Protein AF-0000000075341321 (afdb_homodimer)

Nearest PDB structures (foldseek):
  4q5j-assembly2_B  TM=8.716E-01  e=7.474E-14  Arabidopsis thaliana
  4oh4-assembly2_B  TM=8.705E-01  e=1.876E-13  Arabidopsis thaliana
  4oh4-assembly1_A  TM=8.847E-01  e=3.591E-13  Arabidopsis thaliana
  4q5j-assembly1_A  TM=8.775E-01  e=2.595E-13  Arabidopsis thaliana
  5lpw-assembly1_A  TM=8.661E-01  e=1.683E-13  Arabidopsis thaliana

InterPro domains:
  IPR000719 Protein kinase domain [PF00069] (1-195)
  IPR000719 Protein kinase domain [PS50011] (1-202)
  IPR000719 Protein kinase domain [SM00220] (1-202)
  IPR008271 Serine/threonine-protein kinase, active site [PS00108] (45-57)
  IPR011009 Protein kinase-like domain superfamily [SSF56112] (1-197)
  IPR051564 Leucine-rich repeat receptor-like kinase [PTHR48055] (1-202)

Sequence (404 aa):
MPNGSLEKWLYSYNYFFDILERLNIMIDVGSALEYPHHGHSSAPIIHCDLKPTNILLDENMVAHVSDFGISKLLGEGEDFVTQTMTMATIGYMAPEYGSEGIVSAKCDVYSYGVLLMETFTRKRPTDEMFTGEMSLRRWVKESL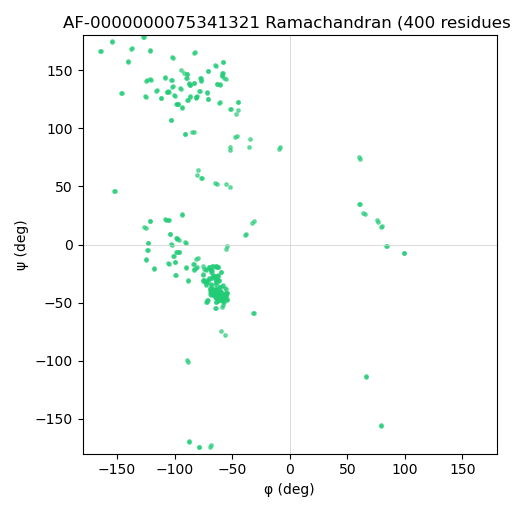PHGLTEVVDANLVREEQAFAAKMDCIVSIMDLALDCCMESPGKRINMTDAAAKLKKIKMPNGSLEKWLYSYNYFFDILERLNIMIDVGSALEYPHHGHSSAPIIHCDLKPTNILLDENMVAHVSDFGISKLLGEGEDFVTQTMTMATIGYMAPEYGSEGIVSAKCDVYSYGVLLMETFTRKRPTDEMFTGEMSLRRWVKESLPHGLTEVVDANLVREEQAFAAKMDCIVSIMDLALDCCMESPGKRINMTDAAAKLKKIK

Structure (mmCIF, N/CA/C/O backbone):
data_AF-0000000075341321-model_v1
#
loop_
_entity.id
_entity.type
_entity.pdbx_description
1 polymer 'non-specific serine/threonine protein kinase'
#
loop_
_atom_site.group_PDB
_atom_site.id
_atom_site.type_symbol
_atom_site.label_atom_id
_atom_site.label_alt_id
_atom_site.label_comp_id
_atom_site.label_asym_id
_atom_site.label_entity_id
_atom_site.label_seq_id
_atom_site.pdbx_PDB_ins_code
_atom_site.Cartn_x
_atom_site.Cartn_y
_atom_site.Cartn_z
_atom_site.occupancy
_atom_site.B_iso_or_equiv
_atom_site.auth_seq_id
_atom_site.auth_comp_id
_atom_site.auth_asym_id
_atom_site.auth_atom_id
_atom_site.pdbx_PDB_model_num
ATOM 1 N N . MET A 1 1 ? -9.906 26.406 -8.07 1 83.06 1 MET A N 1
ATOM 2 C CA . MET A 1 1 ? -9.312 26.594 -6.75 1 83.06 1 MET A CA 1
ATOM 3 C C . MET A 1 1 ? -8.078 27.469 -6.828 1 83.06 1 MET A C 1
ATOM 5 O O . MET A 1 1 ? -6.965 26.984 -7.031 1 83.06 1 MET A O 1
ATOM 9 N N . PRO A 1 2 ? -8.336 28.766 -6.637 1 90.12 2 PRO A N 1
ATOM 10 C CA . PRO A 1 2 ? -7.328 29.766 -7.02 1 90.12 2 PRO A CA 1
ATOM 11 C C . PRO A 1 2 ? -6.078 29.703 -6.145 1 90.12 2 PRO A C 1
ATOM 13 O O . PRO A 1 2 ? -5.004 30.141 -6.566 1 90.12 2 PRO A O 1
ATOM 16 N N . ASN A 1 3 ? -6.188 29.188 -4.926 1 94.62 3 ASN A N 1
ATOM 17 C CA . ASN A 1 3 ? -5.027 29.219 -4.039 1 94.62 3 ASN A CA 1
ATOM 18 C C . ASN A 1 3 ? -4.188 27.938 -4.184 1 94.62 3 ASN A C 1
ATOM 20 O O . ASN A 1 3 ? -3.213 27.75 -3.457 1 94.62 3 ASN A O 1
ATOM 24 N N . GLY A 1 4 ? -4.605 27.062 -5.082 1 95.88 4 GLY A N 1
ATOM 25 C CA . GLY A 1 4 ? -3.824 25.875 -5.363 1 95.88 4 GLY A CA 1
ATOM 26 C C . GLY A 1 4 ? -4.008 24.781 -4.328 1 95.88 4 GLY A C 1
ATOM 27 O O . GLY A 1 4 ? -5.066 24.688 -3.703 1 95.88 4 GLY A O 1
ATOM 28 N N . SER A 1 5 ? -3.002 23.922 -4.227 1 97.5 5 SER A N 1
ATOM 29 C CA . SER A 1 5 ? -3.121 22.75 -3.383 1 97.5 5 SER A CA 1
ATOM 30 C C . SER A 1 5 ? -2.385 22.938 -2.061 1 97.5 5 SER A C 1
ATOM 32 O O . SER A 1 5 ? -1.54 23.828 -1.937 1 97.5 5 SER A O 1
ATOM 34 N N . LEU A 1 6 ? -2.76 22.109 -1.1 1 97.88 6 LEU A N 1
ATOM 35 C CA . LEU A 1 6 ? -2 22.047 0.144 1 97.88 6 LEU A CA 1
ATOM 36 C C . LEU A 1 6 ? -0.533 21.734 -0.13 1 97.88 6 LEU A C 1
ATOM 38 O O . LEU A 1 6 ? 0.357 22.297 0.517 1 97.88 6 LEU A O 1
ATOM 42 N N . GLU A 1 7 ? -0.245 20.859 -1.116 1 96.75 7 GLU A N 1
ATOM 43 C CA . GLU A 1 7 ? 1.119 20.531 -1.513 1 96.75 7 GLU A CA 1
ATOM 44 C C . GLU A 1 7 ? 1.914 21.781 -1.872 1 96.75 7 GLU A C 1
ATOM 46 O O . GLU A 1 7 ? 3.049 21.953 -1.424 1 96.75 7 GLU A O 1
ATOM 51 N N . LYS A 1 8 ? 1.33 22.594 -2.648 1 95.12 8 LYS A N 1
ATOM 52 C CA . LYS A 1 8 ? 1.979 23.828 -3.062 1 95.12 8 LYS A CA 1
ATOM 53 C C . LYS A 1 8 ? 2.342 24.688 -1.856 1 95.12 8 LYS A C 1
ATOM 55 O O . LYS A 1 8 ? 3.457 25.203 -1.771 1 95.12 8 LYS A O 1
ATOM 60 N N . TRP A 1 9 ? 1.472 24.797 -0.931 1 95.19 9 TRP A N 1
ATOM 61 C CA . TRP A 1 9 ? 1.667 25.672 0.227 1 95.19 9 TRP A CA 1
ATOM 62 C C . TRP A 1 9 ? 2.68 25.062 1.193 1 95.19 9 TRP A C 1
ATOM 64 O O . TRP A 1 9 ? 3.43 25.797 1.851 1 95.19 9 TRP A O 1
ATOM 74 N N . LEU A 1 10 ? 2.76 23.781 1.266 1 95.5 10 LEU A N 1
ATOM 75 C CA . LEU A 1 10 ? 3.68 23.125 2.189 1 95.5 10 LEU A CA 1
ATOM 76 C C . LEU A 1 10 ? 5.113 23.203 1.673 1 95.5 10 LEU A C 1
ATOM 78 O O . LEU A 1 10 ? 6.055 23.312 2.459 1 95.5 10 LEU A O 1
ATOM 82 N N . TYR A 1 11 ? 5.27 23.219 0.348 1 93.31 11 TYR A N 1
ATOM 83 C CA . TYR A 1 11 ? 6.621 22.953 -0.132 1 93.31 11 TYR A CA 1
ATOM 84 C C . TYR A 1 11 ? 7.121 24.094 -1.008 1 93.31 11 TYR A C 1
ATOM 86 O O . TYR A 1 11 ? 8.258 24.078 -1.488 1 93.31 11 TYR A O 1
ATOM 94 N N . SER A 1 12 ? 6.297 25.031 -1.112 1 89.81 12 SER A N 1
ATOM 95 C CA . SER A 1 12 ? 6.793 26.25 -1.764 1 89.81 12 SER A CA 1
ATOM 96 C C . SER A 1 12 ? 7.398 27.203 -0.751 1 89.81 12 SER A C 1
ATOM 98 O O . SER A 1 12 ? 6.922 27.312 0.381 1 89.81 12 SER A O 1
ATOM 100 N N . TYR A 1 13 ? 8.398 27.969 -1.062 1 83.31 13 TYR A N 1
ATOM 101 C CA . TYR A 1 13 ? 9.117 28.859 -0.172 1 83.31 13 TYR A CA 1
ATOM 102 C C . TYR A 1 13 ? 8.359 30.172 0.006 1 83.31 13 TYR A C 1
ATOM 104 O O . TYR A 1 13 ? 8.625 30.938 0.943 1 83.31 13 TYR A O 1
ATOM 112 N N . ASN A 1 14 ? 7.41 30.422 -0.766 1 84.25 14 ASN A N 1
ATOM 113 C CA . ASN A 1 14 ? 6.73 31.703 -0.744 1 84.25 14 ASN A CA 1
ATOM 114 C C . ASN A 1 14 ? 5.438 31.656 0.066 1 84.25 14 ASN A C 1
ATOM 116 O O . ASN A 1 14 ? 4.793 32.688 0.292 1 84.25 14 ASN A O 1
ATOM 120 N N . TYR A 1 15 ? 5.148 30.453 0.452 1 83.94 15 TYR A N 1
ATOM 121 C CA . TYR A 1 15 ? 3.877 30.266 1.142 1 83.94 15 TYR A CA 1
ATOM 122 C C . TYR A 1 15 ? 4.09 29.703 2.537 1 83.94 15 TYR A C 1
ATOM 124 O O . TYR A 1 15 ? 5.027 28.922 2.758 1 83.94 15 TYR A O 1
ATOM 132 N N . PHE A 1 16 ? 3.232 30.25 3.486 1 87.75 16 PHE A N 1
ATOM 133 C CA . PHE A 1 16 ? 3.361 29.766 4.855 1 87.75 16 PHE A CA 1
ATOM 134 C C . PHE A 1 16 ? 2.006 29.734 5.547 1 87.75 16 PHE A C 1
ATOM 136 O O . PHE A 1 16 ? 1.206 30.656 5.406 1 87.75 16 PHE A O 1
ATOM 143 N N . PHE A 1 17 ? 1.726 28.562 6.168 1 92.5 17 PHE A N 1
ATOM 144 C CA . PHE A 1 17 ? 0.606 28.438 7.094 1 92.5 17 PHE A CA 1
ATOM 145 C C . PHE A 1 17 ? 1.098 28.375 8.531 1 92.5 17 PHE A C 1
ATOM 147 O O . PHE A 1 17 ? 2.078 27.703 8.836 1 92.5 17 PHE A O 1
ATOM 154 N N . ASP A 1 18 ? 0.453 29.203 9.383 1 93.94 18 ASP A N 1
ATOM 155 C CA . ASP A 1 18 ? 0.728 29.016 10.805 1 93.94 18 ASP A CA 1
ATOM 156 C C . ASP A 1 18 ? -0.049 27.828 11.359 1 93.94 18 ASP A C 1
ATOM 158 O O . ASP A 1 18 ? -0.693 27.094 10.602 1 93.94 18 ASP A O 1
ATOM 162 N N . ILE A 1 19 ? 0.01 27.609 12.625 1 96.06 19 ILE A N 1
ATOM 163 C CA . ILE A 1 19 ? -0.559 26.422 13.25 1 96.06 19 ILE A CA 1
ATOM 164 C C . ILE A 1 19 ? -2.076 26.422 13.078 1 96.06 19 ILE A C 1
ATOM 166 O O . ILE A 1 19 ? -2.664 25.406 12.695 1 96.06 19 ILE A O 1
ATOM 170 N N . LEU A 1 20 ? -2.699 27.547 13.32 1 95.75 20 LEU A N 1
ATOM 171 C CA . LEU A 1 20 ? -4.152 27.625 13.266 1 95.75 20 LEU A CA 1
ATOM 172 C C . LEU A 1 20 ? -4.656 27.422 11.844 1 95.75 20 LEU A C 1
ATOM 174 O O . LEU A 1 20 ? -5.664 26.75 11.625 1 95.75 20 LEU A O 1
ATOM 178 N N . GLU A 1 21 ? -4.02 28.016 10.852 1 96.81 21 GLU A N 1
ATOM 179 C CA . GLU A 1 21 ? -4.387 27.828 9.445 1 96.81 21 GLU A CA 1
ATOM 180 C C . GLU A 1 21 ? -4.27 26.375 9.039 1 96.81 21 GLU A C 1
ATOM 182 O O . GLU A 1 21 ? -5.156 25.844 8.367 1 96.81 21 GLU A O 1
ATOM 187 N N . ARG A 1 22 ? -3.197 25.734 9.445 1 98.06 22 ARG A N 1
ATOM 188 C CA . ARG A 1 22 ? -3.002 24.328 9.156 1 98.06 22 ARG A CA 1
ATOM 189 C C . ARG A 1 22 ? -4.078 23.469 9.82 1 98.06 22 ARG A C 1
ATOM 191 O O . ARG A 1 22 ? -4.594 22.531 9.219 1 98.06 22 ARG A O 1
ATOM 198 N N . LEU A 1 23 ? -4.375 23.828 11.047 1 98.12 23 LEU A N 1
ATOM 199 C CA . LEU A 1 23 ? -5.414 23.109 11.773 1 98.12 23 LEU A CA 1
ATOM 200 C C . LEU A 1 23 ? -6.762 23.25 11.078 1 98.12 23 LEU A C 1
ATOM 202 O O . LEU A 1 23 ? -7.488 22.266 10.914 1 98.12 23 LEU A O 1
ATOM 206 N N . ASN A 1 24 ? -7.082 24.438 10.641 1 98.25 24 ASN A N 1
ATOM 207 C CA . ASN A 1 24 ? -8.344 24.672 9.945 1 98.25 24 ASN A CA 1
ATOM 208 C C . ASN A 1 24 ? -8.438 23.844 8.672 1 98.25 24 ASN A C 1
ATOM 210 O O . ASN A 1 24 ? -9.492 23.281 8.375 1 98.25 24 ASN A O 1
ATOM 214 N N . ILE A 1 25 ? -7.391 23.812 7.941 1 98.38 25 ILE A N 1
ATOM 215 C CA . ILE A 1 25 ? -7.344 23.031 6.719 1 98.38 25 ILE A CA 1
ATOM 216 C C . ILE A 1 25 ? -7.637 21.562 7.043 1 98.38 25 ILE A C 1
ATOM 218 O O . ILE A 1 25 ? -8.461 20.922 6.383 1 98.38 25 ILE A O 1
ATOM 222 N N . MET A 1 26 ? -7.031 21.062 8.078 1 98.69 26 MET A N 1
ATOM 223 C CA . MET A 1 26 ? -7.18 19.641 8.414 1 98.69 26 MET A CA 1
ATOM 224 C C . MET A 1 26 ? -8.57 19.359 8.977 1 98.69 26 MET A C 1
ATOM 226 O O . MET A 1 26 ? -9.109 18.266 8.781 1 98.69 26 MET A O 1
ATOM 230 N N . ILE A 1 27 ? -9.141 20.312 9.664 1 98.38 27 ILE A N 1
ATOM 231 C CA . ILE A 1 27 ? -10.523 20.172 10.117 1 98.38 27 ILE A CA 1
ATOM 232 C C . ILE A 1 27 ? -11.453 20.094 8.906 1 98.38 27 ILE A C 1
ATOM 234 O O . ILE A 1 27 ? -12.359 19.266 8.867 1 98.38 27 ILE A O 1
ATOM 238 N N . ASP A 1 28 ? -11.242 20.984 7.875 1 97.94 28 ASP A N 1
ATOM 239 C CA . ASP A 1 28 ? -12.016 20.922 6.645 1 97.94 28 ASP A CA 1
ATOM 240 C C . ASP A 1 28 ? -11.922 19.547 5.992 1 97.94 28 ASP A C 1
ATOM 242 O O . ASP A 1 28 ? -12.938 18.984 5.578 1 97.94 28 ASP A O 1
ATOM 246 N N . VAL A 1 29 ? -10.727 19.031 5.918 1 98.06 29 VAL A N 1
ATOM 247 C CA . VAL A 1 29 ? -10.5 17.734 5.305 1 98.06 29 VAL A CA 1
ATOM 248 C C . VAL A 1 29 ? -11.219 16.641 6.109 1 98.06 29 VAL A C 1
ATOM 250 O O . VAL A 1 29 ? -11.914 15.797 5.539 1 98.06 29 VAL A O 1
ATOM 253 N N . GLY A 1 30 ? -11.008 16.641 7.461 1 97.5 30 GLY A N 1
ATOM 254 C CA . GLY A 1 30 ? -11.695 15.68 8.305 1 97.5 30 GLY A CA 1
ATOM 255 C C . GLY A 1 30 ? -13.203 15.711 8.133 1 97.5 30 GLY A C 1
ATOM 256 O O . GLY A 1 30 ? -13.844 14.656 8.078 1 97.5 30 GLY A O 1
ATOM 257 N N . SER A 1 31 ? -13.758 16.844 8.031 1 95.19 31 SER A N 1
ATOM 258 C CA . SER A 1 31 ? -15.195 17.031 7.852 1 95.19 31 SER A CA 1
ATOM 259 C C . SER A 1 31 ? -15.656 16.453 6.516 1 95.19 31 SER A C 1
ATOM 261 O O . SER A 1 31 ? -16.734 15.867 6.426 1 95.19 31 SER A O 1
ATOM 263 N N . ALA A 1 32 ? -14.852 16.656 5.508 1 94.19 32 ALA A N 1
ATOM 264 C CA . ALA A 1 32 ? -15.172 16.141 4.176 1 94.19 32 ALA A CA 1
ATOM 265 C C . ALA A 1 32 ? -15.18 14.617 4.164 1 94.19 32 ALA A C 1
ATOM 267 O O . ALA A 1 32 ? -15.891 14 3.367 1 94.19 32 ALA A O 1
ATOM 268 N N . LEU A 1 33 ? -14.43 14 5.051 1 94.38 33 LEU A N 1
ATOM 269 C CA . LEU A 1 33 ? -14.289 12.547 5.074 1 94.38 33 LEU A CA 1
ATOM 270 C C . LEU A 1 33 ? -15.352 11.914 5.961 1 94.38 33 LEU A C 1
ATOM 272 O O . LEU A 1 33 ? -15.523 10.688 5.961 1 94.38 33 LEU A O 1
ATOM 276 N N . GLU A 1 34 ? -15.938 12.68 6.844 1 88.19 34 GLU A N 1
ATOM 277 C CA . GLU A 1 34 ? -17.031 12.156 7.66 1 88.19 34 GLU A CA 1
ATOM 278 C C . GLU A 1 34 ? -18.234 11.797 6.805 1 88.19 34 GLU A C 1
ATOM 280 O O . GLU A 1 34 ? -19.109 11.039 7.238 1 88.19 34 GLU A O 1
ATOM 285 N N . TYR A 1 35 ? -18 10.961 5.738 1 60.84 35 TYR A N 1
ATOM 286 C CA . TYR A 1 35 ? -19 10.438 4.816 1 60.84 35 TYR A CA 1
ATOM 287 C C . TYR A 1 35 ? -20.422 10.758 5.305 1 60.84 35 TYR A C 1
ATOM 289 O O . TYR A 1 35 ? -20.844 10.258 6.344 1 60.84 35 TYR A O 1
ATOM 297 N N . PRO A 1 36 ? -20.812 11.898 5.016 1 51.62 36 PRO A N 1
ATOM 298 C CA . PRO A 1 36 ? -22.219 12.047 5.395 1 51.62 36 PRO A CA 1
ATOM 299 C C . PRO A 1 36 ? -23.078 10.852 4.961 1 51.62 36 PRO A C 1
ATOM 301 O O . PRO A 1 36 ? -22.922 10.344 3.852 1 51.62 36 PRO A O 1
ATOM 304 N N . HIS A 1 37 ? -23.281 9.898 5.746 1 48.09 37 HIS A N 1
ATOM 305 C CA . HIS A 1 37 ? -24.5 9.156 5.414 1 48.09 37 HIS A CA 1
ATOM 306 C C . HIS A 1 37 ? -25.547 10.07 4.785 1 48.09 37 HIS A C 1
ATOM 308 O O . HIS A 1 37 ? -26.734 9.75 4.797 1 48.09 37 HIS A O 1
ATOM 314 N N . HIS A 1 38 ? -25.031 11.133 4.312 1 44.19 38 HIS A N 1
ATOM 315 C CA . HIS A 1 38 ? -26.172 11.992 4.051 1 44.19 38 HIS A CA 1
ATOM 316 C C . HIS A 1 38 ? -27.172 11.312 3.121 1 44.19 38 HIS A C 1
ATOM 318 O O . HIS A 1 38 ? -28.375 11.609 3.164 1 44.19 38 HIS A O 1
ATOM 324 N N . GLY A 1 39 ? -26.75 11.328 1.662 1 45.53 39 GLY A N 1
ATOM 325 C CA . GLY A 1 39 ? -27.828 11.172 0.683 1 45.53 39 GLY A CA 1
ATOM 326 C C . GLY A 1 39 ? -28.453 9.797 0.701 1 45.53 39 GLY A C 1
ATOM 327 O O . GLY A 1 39 ? -28.094 8.945 1.519 1 45.53 39 GLY A O 1
ATOM 328 N N . HIS A 1 40 ? -29.438 9.484 -0.36 1 46 40 HIS A N 1
ATOM 329 C CA . HIS A 1 40 ? -30.266 8.312 -0.62 1 46 40 HIS A CA 1
ATOM 330 C C . HIS A 1 40 ? -29.422 7.051 -0.716 1 46 40 HIS A C 1
ATOM 332 O O . HIS A 1 40 ? -29.953 5.938 -0.705 1 46 40 HIS A O 1
ATOM 338 N N . SER A 1 41 ? -28.25 7.129 -1.385 1 51.66 41 SER A N 1
ATOM 339 C CA . SER A 1 41 ? -27.516 5.867 -1.449 1 51.66 41 SER A CA 1
ATOM 340 C C . SER A 1 41 ? -26.656 5.656 -0.202 1 51.66 41 SER A C 1
ATOM 342 O O . SER A 1 41 ? -25.891 6.543 0.189 1 51.66 41 SER A O 1
ATOM 344 N N . SER A 1 42 ? -26.969 4.973 0.809 1 60.78 42 SER A N 1
ATOM 345 C CA . SER A 1 42 ? -26.578 4.648 2.178 1 60.78 42 SER A CA 1
ATOM 346 C C . SER A 1 42 ? -25.141 4.156 2.242 1 60.78 42 SER A C 1
ATOM 348 O O . SER A 1 42 ? -24.547 4.094 3.32 1 60.78 42 SER A O 1
ATOM 350 N N . ALA A 1 43 ? -24.453 4.07 0.96 1 72.88 43 ALA A N 1
ATOM 351 C CA . ALA A 1 43 ? -23.156 3.443 1.131 1 72.88 43 ALA A CA 1
ATOM 352 C C . ALA A 1 43 ? -22.047 4.488 1.166 1 72.88 43 ALA A C 1
ATOM 354 O O . ALA A 1 43 ? -22.016 5.41 0.344 1 72.88 43 ALA A O 1
ATOM 355 N N . PRO A 1 44 ? -21.188 4.527 2.096 1 80.25 44 PRO A N 1
ATOM 356 C CA . PRO A 1 44 ? -20.078 5.477 2.203 1 80.25 44 PRO A CA 1
ATOM 357 C C . PRO A 1 44 ? -19.109 5.391 1.027 1 80.25 44 PRO A C 1
ATOM 359 O O . PRO A 1 44 ? -18.859 4.297 0.509 1 80.25 44 PRO A O 1
ATOM 362 N N . ILE A 1 45 ? -18.672 6.602 0.532 1 88.5 45 ILE A N 1
ATOM 363 C CA . ILE A 1 45 ? -17.625 6.68 -0.488 1 88.5 45 ILE A CA 1
ATOM 364 C C . ILE A 1 45 ? -16.266 6.754 0.179 1 88.5 45 ILE A C 1
ATOM 366 O O . ILE A 1 45 ? -16.016 7.629 1.013 1 88.5 45 ILE A O 1
ATOM 370 N N . ILE A 1 46 ? -15.383 5.844 -0.156 1 92.88 46 ILE A N 1
ATOM 371 C CA . ILE A 1 46 ? -14.008 5.824 0.32 1 92.88 46 ILE A CA 1
ATOM 372 C C . ILE A 1 46 ? -13.094 6.449 -0.728 1 92.88 46 ILE A C 1
ATOM 374 O O . ILE A 1 46 ? -13.07 6.016 -1.882 1 92.88 46 ILE A O 1
ATOM 378 N N . HIS A 1 47 ? -12.359 7.496 -0.467 1 94.88 47 HIS A N 1
ATOM 379 C CA . HIS A 1 47 ? -11.57 8.273 -1.419 1 94.88 47 HIS A CA 1
ATOM 380 C C . HIS A 1 47 ? -10.445 7.438 -2.02 1 94.88 47 HIS A C 1
ATOM 382 O O . HIS A 1 47 ? -10.336 7.332 -3.244 1 94.88 47 HIS A O 1
ATOM 388 N N . CYS A 1 48 ? -9.562 6.812 -1.084 1 95.31 48 CYS A N 1
ATOM 389 C CA . CYS A 1 48 ? -8.555 5.82 -1.426 1 95.31 48 CYS A CA 1
ATOM 390 C C . CYS A 1 48 ? -7.266 6.492 -1.892 1 95.31 48 CYS A C 1
ATOM 392 O O . CYS A 1 48 ? -6.254 5.82 -2.113 1 95.31 48 CYS A O 1
ATOM 394 N N . ASP A 1 49 ? -7.203 7.836 -1.953 1 96.81 49 ASP A N 1
ATOM 395 C CA . ASP A 1 49 ? -5.992 8.5 -2.416 1 96.81 49 ASP A CA 1
ATOM 396 C C . ASP A 1 49 ? -5.863 9.891 -1.802 1 96.81 49 ASP A C 1
ATOM 398 O O . ASP A 1 49 ? -5.613 10.875 -2.512 1 96.81 49 ASP A O 1
ATOM 402 N N . LEU A 1 50 ? -6.078 10.008 -0.529 1 97.81 50 LEU A N 1
ATOM 403 C CA . LEU A 1 50 ? -5.91 11.266 0.199 1 97.81 50 LEU A CA 1
ATOM 404 C C . LEU A 1 50 ? -4.434 11.633 0.315 1 97.81 50 LEU A C 1
ATOM 406 O O . LEU A 1 50 ? -3.623 10.828 0.775 1 97.81 50 LEU A O 1
ATOM 410 N N . LYS A 1 51 ? -4.031 12.828 -0.126 1 98.06 51 LYS A N 1
ATOM 411 C CA . LYS A 1 51 ? -2.68 13.383 -0.128 1 98.06 51 LYS A CA 1
ATOM 412 C C . LYS A 1 51 ? -2.705 14.891 -0.344 1 98.06 51 LYS A C 1
ATOM 414 O O . LYS A 1 51 ? -3.73 15.453 -0.741 1 98.06 51 LYS A O 1
ATOM 419 N N . PRO A 1 52 ? -1.627 15.57 -0.105 1 97.88 52 PRO A N 1
ATOM 420 C CA . PRO A 1 52 ? -1.643 17.031 -0.139 1 97.88 52 PRO A CA 1
ATOM 421 C C . PRO A 1 52 ? -2.025 17.594 -1.51 1 97.88 52 PRO A C 1
ATOM 423 O O . PRO A 1 52 ? -2.672 18.641 -1.597 1 97.88 52 PRO A O 1
ATOM 426 N N . THR A 1 53 ? -1.695 16.891 -2.645 1 97.56 53 THR A N 1
ATOM 427 C CA . THR A 1 53 ? -1.989 17.359 -3.992 1 97.56 53 THR A CA 1
ATOM 428 C C . THR A 1 53 ? -3.492 17.344 -4.258 1 97.56 53 THR A C 1
ATOM 430 O O . THR A 1 53 ? -3.984 18.078 -5.117 1 97.56 53 THR A O 1
ATOM 433 N N . ASN A 1 54 ? -4.227 16.516 -3.467 1 97.81 54 ASN A N 1
ATOM 434 C CA . ASN A 1 54 ? -5.664 16.359 -3.67 1 97.81 54 ASN A CA 1
ATOM 435 C C . ASN A 1 54 ? -6.465 17.234 -2.707 1 97.81 54 ASN A C 1
ATOM 437 O O . ASN A 1 54 ? -7.68 17.078 -2.584 1 97.81 54 ASN A O 1
ATOM 441 N N . ILE A 1 55 ? -5.789 18.062 -1.928 1 98.44 55 ILE A N 1
ATOM 442 C CA . ILE A 1 55 ? -6.426 19.062 -1.08 1 98.44 55 ILE A CA 1
ATOM 443 C C . ILE A 1 55 ? -6.293 20.438 -1.727 1 98.44 55 ILE A C 1
ATOM 445 O O . ILE A 1 55 ? -5.219 21.047 -1.703 1 98.44 55 ILE A O 1
ATOM 449 N N . LEU A 1 56 ? -7.379 20.922 -2.24 1 98.56 56 LEU A N 1
ATOM 450 C CA . LEU A 1 56 ? -7.379 22.203 -2.928 1 98.56 56 LEU A CA 1
ATOM 451 C C . LEU A 1 56 ? -7.961 23.297 -2.035 1 98.56 56 LEU A C 1
ATOM 453 O O . LEU A 1 56 ? -8.922 23.062 -1.302 1 98.56 56 LEU A O 1
ATOM 457 N N . LEU A 1 57 ? -7.383 24.453 -2.113 1 98.19 57 LEU A N 1
ATOM 458 C CA . LEU A 1 57 ? -7.801 25.594 -1.296 1 98.19 57 LEU A CA 1
ATOM 459 C C . LEU A 1 57 ? -8.547 26.625 -2.137 1 98.19 57 LEU A C 1
ATOM 461 O O . LEU A 1 57 ? -8.055 27.047 -3.188 1 98.19 57 LEU A O 1
ATOM 465 N N . ASP A 1 58 ? -9.688 27.047 -1.636 1 98.12 58 ASP A N 1
ATOM 466 C CA . ASP A 1 58 ? -10.461 28.047 -2.375 1 98.12 58 ASP A CA 1
ATOM 467 C C . ASP A 1 58 ? -10.023 29.469 -2.008 1 98.12 58 ASP A C 1
ATOM 469 O O . ASP A 1 58 ? -9 29.656 -1.352 1 98.12 58 ASP A O 1
ATOM 473 N N . GLU A 1 59 ? -10.766 30.453 -2.428 1 97.06 59 GLU A N 1
ATOM 474 C CA . GLU A 1 59 ? -10.406 31.859 -2.266 1 97.06 59 GLU A CA 1
ATOM 475 C C . GLU A 1 59 ? -10.375 32.25 -0.791 1 97.06 59 GLU A C 1
ATOM 477 O O . GLU A 1 59 ? -9.664 33.188 -0.407 1 97.06 59 GLU A O 1
ATOM 482 N N . ASN A 1 60 ? -11.133 31.625 0.023 1 97.12 60 ASN A N 1
ATOM 483 C CA . ASN A 1 60 ? -11.203 31.906 1.451 1 97.12 60 ASN A CA 1
ATOM 484 C C . ASN A 1 60 ? -10.312 30.969 2.256 1 97.12 60 ASN A C 1
ATOM 486 O O . ASN A 1 60 ? -10.453 30.875 3.477 1 97.12 60 ASN A O 1
ATOM 490 N N . MET A 1 61 ? -9.5 30.047 1.661 1 96.38 61 MET A N 1
ATOM 491 C CA . MET A 1 61 ? -8.539 29.125 2.248 1 96.38 61 MET A CA 1
ATOM 492 C C . MET A 1 61 ? -9.25 27.938 2.895 1 96.38 61 MET A C 1
ATOM 494 O O . MET A 1 61 ? -8.68 27.266 3.758 1 96.38 61 MET A O 1
ATOM 498 N N . VAL A 1 62 ? -10.516 27.812 2.398 1 97.81 62 VAL A N 1
ATOM 499 C CA . VAL A 1 62 ? -11.219 26.594 2.801 1 97.81 62 VAL A CA 1
ATOM 500 C C . VAL A 1 62 ? -10.727 25.406 1.976 1 97.81 62 VAL A C 1
ATOM 502 O O . VAL A 1 62 ? -10.617 25.5 0.75 1 97.81 62 VAL A O 1
ATOM 505 N N . ALA A 1 63 ? -10.414 24.297 2.648 1 98.25 63 ALA A N 1
ATOM 506 C CA . ALA A 1 63 ? -9.859 23.125 1.978 1 98.25 63 ALA A CA 1
ATOM 507 C C . ALA A 1 63 ? -10.969 22.234 1.439 1 98.25 63 ALA A C 1
ATOM 509 O O . ALA A 1 63 ? -11.953 21.969 2.131 1 98.25 63 ALA A O 1
ATOM 510 N N . HIS A 1 64 ? -10.758 21.734 0.201 1 98 64 HIS A N 1
ATOM 511 C CA . HIS A 1 64 ? -11.648 20.781 -0.454 1 98 64 HIS A CA 1
ATOM 512 C C . HIS A 1 64 ? -10.883 19.547 -0.918 1 98 64 HIS A C 1
ATOM 514 O O . HIS A 1 64 ? -9.852 19.672 -1.589 1 98 64 HIS A O 1
ATOM 520 N N . VAL A 1 65 ? -11.422 18.422 -0.492 1 97.5 65 VAL A N 1
ATOM 521 C CA . VAL A 1 65 ? -10.867 17.172 -0.994 1 97.5 65 VAL A CA 1
ATOM 522 C C . VAL A 1 65 ? -11.258 16.984 -2.457 1 97.5 65 VAL A C 1
ATOM 524 O O . VAL A 1 65 ? -12.43 17.109 -2.816 1 97.5 65 VAL A O 1
ATOM 527 N N . SER A 1 66 ? -10.281 16.688 -3.281 1 96.81 66 SER A N 1
ATOM 528 C CA . SER A 1 66 ? -10.523 16.547 -4.715 1 96.81 66 SER A CA 1
ATOM 529 C C . SER A 1 66 ? -10.008 15.211 -5.227 1 96.81 66 SER A C 1
ATOM 531 O O . SER A 1 66 ? -9.57 14.359 -4.441 1 96.81 66 SER A O 1
ATOM 533 N N . ASP A 1 67 ? -10.18 14.922 -6.527 1 93.44 67 ASP A N 1
ATOM 534 C CA . ASP A 1 67 ? -9.688 13.734 -7.234 1 93.44 67 ASP A CA 1
ATOM 535 C C . ASP A 1 67 ? -10.273 12.461 -6.637 1 93.44 67 ASP A C 1
ATOM 537 O O . ASP A 1 67 ? -9.555 11.656 -6.047 1 93.44 67 ASP A O 1
ATOM 541 N N . PHE A 1 68 ? -11.5 12.219 -6.887 1 91.69 68 PHE A N 1
ATOM 542 C CA . PHE A 1 68 ? -12.195 11 -6.465 1 91.69 68 PHE A CA 1
ATOM 543 C C . PHE A 1 68 ? -12.148 9.945 -7.559 1 91.69 68 PHE A C 1
ATOM 545 O O . PHE A 1 68 ? -13.047 9.102 -7.66 1 91.69 68 PHE A O 1
ATOM 552 N N . GLY A 1 69 ? -11.156 9.992 -8.398 1 89.44 69 GLY A N 1
ATOM 553 C CA . GLY A 1 69 ? -11.016 9.141 -9.57 1 89.44 69 GLY A CA 1
ATOM 554 C C . GLY A 1 69 ? -10.906 7.668 -9.234 1 89.44 69 GLY A C 1
ATOM 555 O O . GLY A 1 69 ? -11.289 6.809 -10.039 1 89.44 69 GLY A O 1
ATOM 556 N N . ILE A 1 70 ? -10.414 7.312 -8.047 1 89 70 ILE A N 1
ATOM 557 C CA . ILE A 1 70 ? -10.266 5.902 -7.699 1 89 70 ILE A CA 1
ATOM 558 C C . ILE A 1 70 ? -11.07 5.59 -6.441 1 89 70 ILE A C 1
ATOM 560 O O . ILE A 1 70 ? -10.797 4.605 -5.75 1 89 70 ILE A O 1
ATOM 564 N N . SER A 1 71 ? -12.008 6.398 -6.145 1 88.56 71 SER A N 1
ATOM 565 C CA . SER A 1 71 ? -12.859 6.191 -4.98 1 88.56 71 SER A CA 1
ATOM 566 C C . SER A 1 71 ? -13.695 4.922 -5.121 1 88.56 71 SER A C 1
ATOM 568 O O . SER A 1 71 ? -13.906 4.434 -6.234 1 88.56 71 SER A O 1
ATOM 570 N N . LYS A 1 72 ? -14.039 4.41 -3.973 1 85.19 72 LYS A N 1
ATOM 571 C CA . LYS A 1 72 ? -14.828 3.182 -3.938 1 85.19 72 LYS A CA 1
ATOM 572 C C . LYS A 1 72 ? -16.094 3.369 -3.121 1 85.19 72 LYS A C 1
ATOM 574 O O . LYS A 1 72 ? -16.094 4.043 -2.088 1 85.19 72 LYS A O 1
ATOM 579 N N . LEU A 1 73 ? -17.188 2.781 -3.613 1 76.94 73 LEU A N 1
ATOM 580 C CA . LEU A 1 73 ? -18.438 2.748 -2.861 1 76.94 73 LEU A CA 1
ATOM 581 C C . LEU A 1 73 ? -18.547 1.466 -2.043 1 76.94 73 LEU A C 1
ATOM 583 O O . LEU A 1 73 ? -18.344 0.37 -2.566 1 76.94 73 LEU A O 1
ATOM 587 N N . LEU A 1 74 ? -18.609 1.562 -0.683 1 72.56 74 LEU A N 1
ATOM 588 C CA . LEU A 1 74 ? -18.766 0.388 0.17 1 72.56 74 LEU A CA 1
ATOM 589 C C . LEU A 1 74 ? -20.219 -0.064 0.22 1 72.56 74 LEU A C 1
ATOM 591 O O . LEU A 1 74 ? -21.109 0.71 0.595 1 72.56 74 LEU A O 1
ATOM 595 N N . GLY A 1 75 ? -20.906 -0.499 -0.774 1 59.91 75 GLY A N 1
ATOM 596 C CA . GLY A 1 75 ? -22.312 -0.904 -0.701 1 59.91 75 GLY A CA 1
ATOM 597 C C . GLY A 1 75 ? -22.484 -2.383 -0.415 1 59.91 75 GLY A C 1
ATOM 598 O O . GLY A 1 75 ? -21.516 -3.148 -0.447 1 59.91 75 GLY A O 1
ATOM 599 N N . GLU A 1 76 ? -23.609 -2.783 0.34 1 53.28 76 GLU A N 1
ATOM 600 C CA . GLU A 1 76 ? -24.078 -4.109 0.735 1 53.28 76 GLU A CA 1
ATOM 601 C C . GLU A 1 76 ? -23.703 -5.16 -0.307 1 53.28 76 GLU A C 1
ATOM 603 O O . GLU A 1 76 ? -23.391 -6.305 0.037 1 53.28 76 GLU A O 1
ATOM 608 N N . GLY A 1 77 ? -24.203 -4.941 -1.596 1 46.78 77 GLY A N 1
ATOM 609 C CA . GLY A 1 77 ? -24.062 -5.957 -2.629 1 46.78 77 GLY A CA 1
ATOM 610 C C . GLY A 1 77 ? -22.766 -5.848 -3.406 1 46.78 77 GLY A C 1
ATOM 611 O O . GLY A 1 77 ? -21.719 -6.297 -2.939 1 46.78 77 GLY A O 1
ATOM 612 N N . GLU A 1 78 ? -22.891 -5.234 -4.66 1 43.03 78 GLU A N 1
ATOM 613 C CA . GLU A 1 78 ? -21.922 -5.254 -5.754 1 43.03 78 GLU A CA 1
ATOM 614 C C . GLU A 1 78 ? -20.766 -4.305 -5.48 1 43.03 78 GLU A C 1
ATOM 616 O O . GLU A 1 78 ? -20.938 -3.084 -5.512 1 43.03 78 GLU A O 1
ATOM 621 N N . ASP A 1 79 ? -20.094 -4.441 -4.445 1 44.66 79 ASP A N 1
ATOM 622 C CA . ASP A 1 79 ? -18.859 -3.676 -4.477 1 44.66 79 ASP A CA 1
ATOM 623 C C . ASP A 1 79 ? -18.281 -3.615 -5.895 1 44.66 79 ASP A C 1
ATOM 625 O O . ASP A 1 79 ? -17.984 -4.652 -6.492 1 44.66 79 ASP A O 1
ATOM 629 N N . PHE A 1 80 ? -18.734 -2.564 -6.551 1 40.81 80 PHE A N 1
ATOM 630 C CA . PHE A 1 80 ? -18.203 -2.395 -7.895 1 40.81 80 PHE A CA 1
ATOM 631 C C . PHE A 1 80 ? -16.672 -2.365 -7.859 1 40.81 80 PHE A C 1
ATOM 633 O O . PHE A 1 80 ? -16.078 -1.367 -7.449 1 40.81 80 PHE A O 1
ATOM 640 N N . VAL A 1 81 ? -16.078 -3.346 -7.234 1 45.09 81 VAL A N 1
ATOM 641 C CA . VAL A 1 81 ? -14.656 -3.488 -7.543 1 45.09 81 VAL A CA 1
ATOM 642 C C . VAL A 1 81 ? -14.461 -3.543 -9.055 1 45.09 81 VAL A C 1
ATOM 644 O O . VAL A 1 81 ? -14.977 -4.441 -9.727 1 45.09 81 VAL A O 1
ATOM 647 N N . THR A 1 82 ? -14.414 -2.352 -9.617 1 45.91 82 THR A N 1
ATOM 648 C CA . THR A 1 82 ? -14.016 -2.459 -11.016 1 45.91 82 THR A CA 1
ATOM 649 C C . THR A 1 82 ? -12.805 -3.375 -11.164 1 45.91 82 THR A C 1
ATOM 651 O O . THR A 1 82 ? -11.867 -3.309 -10.367 1 45.91 82 THR A O 1
ATOM 654 N N . GLN A 1 83 ? -12.984 -4.5 -11.773 1 54.91 83 GLN A N 1
ATOM 655 C CA . GLN A 1 83 ? -12.016 -5.477 -12.258 1 54.91 83 GLN A CA 1
ATOM 656 C C . GLN A 1 83 ? -10.789 -4.785 -12.844 1 54.91 83 GLN A C 1
ATOM 658 O O . GLN A 1 83 ? -9.859 -5.445 -13.305 1 54.91 83 GLN A O 1
ATOM 663 N N . THR A 1 84 ? -10.852 -3.359 -12.562 1 65.5 84 THR A N 1
ATOM 664 C CA . THR A 1 84 ? -9.742 -2.662 -13.211 1 65.5 84 THR A CA 1
ATOM 665 C C . THR A 1 84 ? -8.578 -2.48 -12.234 1 65.5 84 THR A C 1
ATOM 667 O O . THR A 1 84 ? -8.797 -2.26 -11.039 1 65.5 84 THR A O 1
ATOM 670 N N . MET A 1 85 ? -7.488 -2.762 -12.758 1 81.88 85 MET A N 1
ATOM 671 C CA . MET A 1 85 ? -6.246 -2.508 -12.039 1 81.88 85 MET A CA 1
ATOM 672 C C . MET A 1 85 ? -6.195 -1.07 -11.531 1 81.88 85 MET A C 1
ATOM 674 O O . MET A 1 85 ? -6.379 -0.128 -12.305 1 81.88 85 MET A O 1
ATOM 678 N N . THR A 1 86 ? -6.164 -0.939 -10.234 1 90.56 86 THR A N 1
ATOM 679 C CA . THR A 1 86 ? -6.168 0.375 -9.594 1 90.56 86 THR A CA 1
ATOM 680 C C . THR A 1 86 ? -4.766 0.746 -9.117 1 90.56 86 THR A C 1
ATOM 682 O O . THR A 1 86 ? -4.043 -0.101 -8.586 1 90.56 86 THR A O 1
ATOM 685 N N . MET A 1 87 ? -4.363 2.031 -9.375 1 93.12 87 MET A N 1
ATOM 686 C CA . MET A 1 87 ? -3.104 2.584 -8.891 1 93.12 87 MET A CA 1
ATOM 687 C C . MET A 1 87 ? -3.35 3.602 -7.781 1 93.12 87 MET A C 1
ATOM 689 O O . MET A 1 87 ? -4.352 4.316 -7.801 1 93.12 87 MET A O 1
ATOM 693 N N . ALA A 1 88 ? -2.504 3.635 -6.832 1 94.25 88 ALA A N 1
ATOM 694 C CA . ALA A 1 88 ? -2.572 4.625 -5.762 1 94.25 88 ALA A CA 1
ATOM 695 C C . ALA A 1 88 ? -1.186 5.176 -5.438 1 94.25 88 ALA A C 1
ATOM 697 O O . ALA A 1 88 ? -0.177 4.668 -5.93 1 94.25 88 ALA A O 1
ATOM 698 N N . THR A 1 89 ? -1.144 6.242 -4.641 1 96.75 89 THR A N 1
ATOM 699 C CA . THR A 1 89 ? 0.098 6.961 -4.375 1 96.75 89 THR A CA 1
ATOM 700 C C . THR A 1 89 ? 0.846 6.332 -3.203 1 96.75 89 THR A C 1
ATOM 702 O O . THR A 1 89 ? 0.282 6.164 -2.121 1 96.75 89 THR A O 1
ATOM 705 N N . ILE A 1 90 ? 2.082 6.023 -3.416 1 96.81 90 ILE A N 1
ATOM 706 C CA . ILE A 1 90 ? 2.939 5.398 -2.412 1 96.81 90 ILE A CA 1
ATOM 707 C C . ILE A 1 90 ? 3.107 6.34 -1.222 1 96.81 90 ILE A C 1
ATOM 709 O O . ILE A 1 90 ? 3.295 7.547 -1.397 1 96.81 90 ILE A O 1
ATOM 713 N N . GLY A 1 91 ? 3.057 5.793 -0.057 1 97.06 91 GLY A N 1
ATOM 714 C CA . GLY A 1 91 ? 3.363 6.523 1.16 1 97.06 91 GLY A CA 1
ATOM 715 C C . GLY A 1 91 ? 2.125 7 1.896 1 97.06 91 GLY A C 1
ATOM 716 O O . GLY A 1 91 ? 2.205 7.41 3.057 1 97.06 91 GLY A O 1
ATOM 717 N N . TYR A 1 92 ? 0.957 6.852 1.302 1 97.94 92 TYR A N 1
ATOM 718 C CA . TYR A 1 92 ? -0.233 7.445 1.903 1 97.94 92 TYR A CA 1
ATOM 719 C C . TYR A 1 92 ? -1.302 6.387 2.154 1 97.94 92 TYR A C 1
ATOM 721 O O . TYR A 1 92 ? -2.316 6.66 2.799 1 97.94 92 TYR A O 1
ATOM 729 N N . MET A 1 93 ? -1.03 5.172 1.711 1 97.5 93 MET A N 1
ATOM 730 C CA . MET A 1 93 ? -2.057 4.133 1.736 1 97.5 93 MET A CA 1
ATOM 731 C C . MET A 1 93 ? -2.025 3.367 3.055 1 97.5 93 MET A C 1
ATOM 733 O O . MET A 1 93 ? -0.95 3.074 3.58 1 97.5 93 MET A O 1
ATOM 737 N N . ALA A 1 94 ? -3.246 3.029 3.486 1 97.62 94 ALA A N 1
ATOM 738 C CA . ALA A 1 94 ? -3.295 2.055 4.57 1 97.62 94 ALA A CA 1
ATOM 739 C C . ALA A 1 94 ? -2.611 0.751 4.172 1 97.62 94 ALA A C 1
ATOM 741 O O . ALA A 1 94 ? -2.713 0.318 3.02 1 97.62 94 ALA A O 1
ATOM 742 N N . PRO A 1 95 ? -1.943 0.083 5.152 1 97 95 PRO A N 1
ATOM 743 C CA . PRO A 1 95 ? -1.225 -1.151 4.828 1 97 95 PRO A CA 1
ATOM 744 C C . PRO A 1 95 ? -2.119 -2.201 4.172 1 97 95 PRO A C 1
ATOM 746 O O . PRO A 1 95 ? -1.745 -2.791 3.156 1 97 95 PRO A O 1
ATOM 749 N N . GLU A 1 96 ? -3.324 -2.432 4.656 1 96.38 96 GLU A N 1
ATOM 750 C CA . GLU A 1 96 ? -4.211 -3.477 4.148 1 96.38 96 GLU A CA 1
ATOM 751 C C . GLU A 1 96 ? -4.723 -3.133 2.752 1 96.38 96 GLU A C 1
ATOM 753 O O . GLU A 1 96 ? -5.031 -4.027 1.961 1 96.38 96 GLU A O 1
ATOM 758 N N . TYR A 1 97 ? -4.844 -1.876 2.414 1 96.19 97 TYR A N 1
ATOM 759 C CA . TYR A 1 97 ? -5.309 -1.445 1.1 1 96.19 97 TYR A CA 1
ATOM 760 C C . TYR A 1 97 ? -4.238 -1.678 0.039 1 96.19 97 TYR A C 1
ATOM 762 O O . TYR A 1 97 ? -4.496 -2.324 -0.979 1 96.19 97 TYR A O 1
ATOM 770 N N . GLY A 1 98 ? -3.02 -1.242 0.302 1 96.19 98 GLY A N 1
ATOM 771 C CA . GLY A 1 98 ? -1.926 -1.384 -0.646 1 96.19 98 GLY A CA 1
ATOM 772 C C . GLY A 1 98 ? -1.559 -2.83 -0.922 1 96.19 98 GLY A C 1
ATOM 773 O O . GLY A 1 98 ? -1.389 -3.223 -2.078 1 96.19 98 GLY A O 1
ATOM 774 N N . SER A 1 99 ? -1.494 -3.613 0.143 1 96.88 99 SER A N 1
ATOM 775 C CA . SER A 1 99 ? -0.938 -4.957 0.039 1 96.88 99 SER A CA 1
ATOM 776 C C . SER A 1 99 ? -2.01 -5.973 -0.345 1 96.88 99 SER A C 1
ATOM 778 O O . SER A 1 99 ? -1.729 -6.941 -1.051 1 96.88 99 SER A O 1
ATOM 780 N N . GLU A 1 100 ? -3.277 -5.699 0.086 1 95.69 100 GLU A N 1
ATOM 781 C CA . GLU A 1 100 ? -4.289 -6.738 -0.072 1 95.69 100 GLU A CA 1
ATOM 782 C C . GLU A 1 100 ? -5.492 -6.223 -0.854 1 95.69 100 GLU A C 1
ATOM 784 O O . GLU A 1 100 ? -6.395 -6.992 -1.194 1 95.69 100 GLU A O 1
ATOM 789 N N . GLY A 1 101 ? -5.566 -4.961 -1.018 1 93.88 101 GLY A N 1
ATOM 790 C CA . GLY A 1 101 ? -6.68 -4.375 -1.747 1 93.88 101 GLY A CA 1
ATOM 791 C C . GLY A 1 101 ? -7.941 -4.25 -0.913 1 93.88 101 GLY A C 1
ATOM 792 O O . GLY A 1 101 ? -9.031 -4.051 -1.452 1 93.88 101 GLY A O 1
ATOM 793 N N . ILE A 1 102 ? -7.809 -4.359 0.336 1 93.06 102 ILE A N 1
ATOM 794 C CA . ILE A 1 102 ? -8.969 -4.293 1.222 1 93.06 102 ILE A CA 1
ATOM 795 C C . ILE A 1 102 ? -9.336 -2.834 1.475 1 93.06 102 ILE A C 1
ATOM 797 O O . ILE A 1 102 ? -8.508 -2.045 1.93 1 93.06 102 ILE A O 1
ATOM 801 N N . VAL A 1 103 ? -10.633 -2.506 1.229 1 91.81 103 VAL A N 1
ATOM 802 C CA . VAL A 1 103 ? -11.086 -1.122 1.312 1 91.81 103 VAL A CA 1
ATOM 803 C C . VAL A 1 103 ? -12.109 -0.981 2.434 1 91.81 103 VAL A C 1
ATOM 805 O O . VAL A 1 103 ? -13.016 -1.81 2.564 1 91.81 103 VAL A O 1
ATOM 808 N N . SER A 1 104 ? -11.961 -0.046 3.227 1 92.06 104 SER A N 1
ATOM 809 C CA . SER A 1 104 ? -12.914 0.406 4.238 1 92.06 104 SER A CA 1
ATOM 810 C C . SER A 1 104 ? -12.703 1.88 4.57 1 92.06 104 SER A C 1
ATOM 812 O O . SER A 1 104 ? -11.75 2.502 4.094 1 92.06 104 SER A O 1
ATOM 814 N N . ALA A 1 105 ? -13.555 2.428 5.379 1 93.31 105 ALA A N 1
ATOM 815 C CA . ALA A 1 105 ? -13.406 3.816 5.805 1 93.31 105 ALA A CA 1
ATOM 816 C C . ALA A 1 105 ? -12.086 4.031 6.535 1 93.31 105 ALA A C 1
ATOM 818 O O . ALA A 1 105 ? -11.547 5.137 6.539 1 93.31 105 ALA A O 1
ATOM 819 N N . LYS A 1 106 ? -11.547 2.936 7.094 1 96.12 106 LYS A N 1
ATOM 820 C CA . LYS A 1 106 ? -10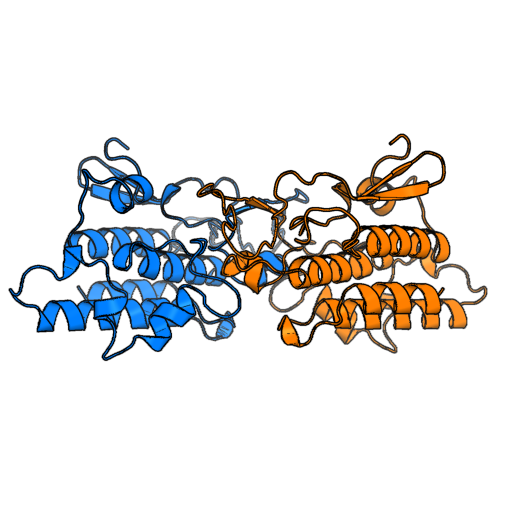.32 3.014 7.879 1 96.12 106 LYS A CA 1
ATOM 821 C C . LYS A 1 106 ? -9.117 3.316 6.992 1 96.12 106 LYS A C 1
ATOM 823 O O . LYS A 1 106 ? -8.078 3.764 7.477 1 96.12 106 LYS A O 1
ATOM 828 N N . CYS A 1 107 ? -9.266 3.064 5.676 1 96.19 107 CYS A N 1
ATOM 829 C CA . CYS A 1 107 ? -8.211 3.406 4.73 1 96.19 107 CYS A CA 1
ATOM 830 C C . CYS A 1 107 ? -8 4.914 4.672 1 96.19 107 CYS A C 1
ATOM 832 O O . CYS A 1 107 ? -6.871 5.395 4.785 1 96.19 107 CYS A O 1
ATOM 834 N N . ASP A 1 108 ? -9.133 5.629 4.609 1 97.19 108 ASP A N 1
ATOM 835 C CA . ASP A 1 108 ? -9.047 7.086 4.551 1 97.19 108 ASP A CA 1
ATOM 836 C C . ASP A 1 108 ? -8.609 7.668 5.891 1 97.19 108 ASP A C 1
ATOM 838 O O . ASP A 1 108 ? -7.91 8.68 5.934 1 97.19 108 ASP A O 1
ATOM 842 N N . VAL A 1 109 ? -8.969 7.004 6.973 1 98.25 109 VAL A N 1
ATOM 843 C CA . VAL A 1 109 ? -8.539 7.445 8.297 1 98.25 109 VAL A CA 1
ATOM 844 C C . VAL A 1 109 ? -7.016 7.367 8.398 1 98.25 109 VAL A C 1
ATOM 846 O O . VAL A 1 109 ? -6.375 8.289 8.906 1 98.25 109 VAL A O 1
ATOM 849 N N . TYR A 1 110 ? -6.441 6.285 7.918 1 98.69 110 TYR A N 1
ATOM 850 C CA . TYR A 1 110 ? -4.992 6.145 7.895 1 98.69 110 TYR A CA 1
ATOM 851 C C . TYR A 1 110 ? -4.344 7.281 7.113 1 98.69 110 TYR A C 1
ATOM 853 O O . TYR A 1 110 ? -3.443 7.953 7.617 1 98.69 110 TYR A O 1
ATOM 861 N N . SER A 1 111 ? -4.82 7.52 5.836 1 98.69 111 SER A N 1
ATOM 862 C CA . SER A 1 111 ? -4.27 8.57 4.984 1 98.69 111 SER A CA 1
ATOM 863 C C . SER A 1 111 ? -4.398 9.938 5.641 1 98.69 111 SER A C 1
ATOM 865 O O . SER A 1 111 ? -3.516 10.789 5.492 1 98.69 111 SER A O 1
ATOM 867 N N . TYR A 1 112 ? -5.504 10.148 6.379 1 98.81 112 TYR A N 1
ATOM 868 C CA . TYR A 1 112 ? -5.719 11.398 7.098 1 98.81 112 TYR A CA 1
ATOM 869 C C . TYR A 1 112 ? -4.648 11.602 8.164 1 98.81 112 TYR A C 1
ATOM 871 O O . TYR A 1 112 ? -4.133 12.711 8.328 1 98.81 112 TYR A O 1
ATOM 879 N N . GLY A 1 113 ? -4.328 10.547 8.883 1 98.88 113 GLY A N 1
ATOM 880 C CA . GLY A 1 113 ? -3.256 10.625 9.867 1 98.88 113 GLY A CA 1
ATOM 881 C C . GLY A 1 113 ? -1.914 10.984 9.258 1 98.88 113 GLY A C 1
ATOM 882 O O . GLY A 1 113 ? -1.183 11.812 9.805 1 98.88 113 GLY A O 1
ATOM 883 N N . VAL A 1 114 ? -1.593 10.383 8.125 1 98.88 114 VAL A N 1
ATOM 884 C CA . VAL A 1 114 ? -0.353 10.688 7.418 1 98.88 114 VAL A CA 1
ATOM 885 C C . VAL A 1 114 ? -0.346 12.156 7 1 98.88 114 VAL A C 1
ATOM 887 O O . VAL A 1 114 ? 0.654 12.852 7.176 1 98.88 114 VAL A O 1
ATOM 890 N N . LEU A 1 115 ? -1.469 12.617 6.5 1 98.81 115 LEU A N 1
ATOM 891 C CA . LEU A 1 115 ? -1.611 14 6.062 1 98.81 115 LEU A CA 1
ATOM 892 C C . LEU A 1 115 ? -1.413 14.961 7.227 1 98.81 115 LEU A C 1
ATOM 894 O O . LEU A 1 115 ? -0.772 16 7.074 1 98.81 115 LEU A O 1
ATOM 898 N N . LEU A 1 116 ? -1.971 14.617 8.406 1 98.88 116 LEU A N 1
ATOM 899 C CA . LEU A 1 116 ? -1.778 15.43 9.609 1 98.88 116 LEU A CA 1
ATOM 900 C C . LEU A 1 116 ? -0.296 15.57 9.938 1 98.88 116 LEU A C 1
ATOM 902 O O . LEU A 1 116 ? 0.201 16.688 10.117 1 98.88 116 LEU A O 1
ATOM 906 N N . MET A 1 117 ? 0.391 14.492 9.953 1 98.81 117 MET A N 1
ATOM 907 C CA . MET A 1 117 ? 1.815 14.523 10.266 1 98.81 117 MET A CA 1
ATOM 908 C C . MET A 1 117 ? 2.588 15.336 9.234 1 98.81 117 MET A C 1
ATOM 910 O O . MET A 1 117 ? 3.387 16.203 9.594 1 98.81 117 MET A O 1
ATOM 914 N N . GLU A 1 118 ? 2.33 15.062 7.965 1 98.62 118 GLU A N 1
ATOM 915 C CA . GLU A 1 118 ? 3.023 15.773 6.895 1 98.62 118 GLU A CA 1
ATOM 916 C C . GLU A 1 118 ? 2.771 17.281 6.973 1 98.62 118 GLU A C 1
ATOM 918 O O . GLU A 1 118 ? 3.695 18.078 6.809 1 98.62 118 GLU A O 1
ATOM 923 N N . THR A 1 119 ? 1.561 17.672 7.266 1 98.62 119 THR A N 1
ATOM 924 C CA . THR A 1 119 ? 1.16 19.078 7.289 1 98.62 119 THR A CA 1
ATOM 925 C C . THR A 1 119 ? 1.921 19.828 8.375 1 98.62 119 THR A C 1
ATOM 927 O O . THR A 1 119 ? 2.283 21 8.188 1 98.62 119 THR A O 1
ATOM 930 N N . PHE A 1 120 ? 2.279 19.156 9.453 1 98.38 120 PHE A N 1
ATOM 931 C CA . PHE A 1 120 ? 2.857 19.891 10.57 1 98.38 120 PHE A CA 1
ATOM 932 C C . PHE A 1 120 ? 4.359 19.656 10.656 1 98.38 120 PHE A C 1
ATOM 934 O O . PHE A 1 120 ? 5.074 20.406 11.32 1 98.38 120 PHE A O 1
ATOM 941 N N . THR A 1 121 ? 4.848 18.625 9.977 1 98 121 THR A N 1
ATOM 942 C CA . THR A 1 121 ? 6.285 18.375 9.953 1 98 121 THR A CA 1
ATOM 943 C C . THR A 1 121 ? 6.902 18.906 8.664 1 98 121 THR A C 1
ATOM 945 O O . THR A 1 121 ? 8.109 19.141 8.594 1 98 121 THR A O 1
ATOM 948 N N . ARG A 1 122 ? 6.098 18.969 7.641 1 97.06 122 ARG A N 1
ATOM 949 C CA . ARG A 1 122 ? 6.523 19.344 6.297 1 97.06 122 ARG A CA 1
ATOM 950 C C . ARG A 1 122 ? 7.488 18.297 5.73 1 97.06 122 ARG A C 1
ATOM 952 O O . ARG A 1 122 ? 8.406 18.641 4.984 1 97.06 122 ARG A O 1
ATOM 959 N N . LYS A 1 123 ? 7.391 17.094 6.176 1 97.06 123 LYS A N 1
ATOM 960 C CA . LYS A 1 123 ? 8.117 15.953 5.617 1 97.06 123 LYS A CA 1
ATOM 961 C C . LYS A 1 123 ? 7.172 14.977 4.93 1 97.06 123 LYS A C 1
ATOM 963 O O . LYS A 1 123 ? 6.156 14.578 5.504 1 97.06 123 LYS A O 1
ATOM 968 N N . ARG A 1 124 ? 7.508 14.711 3.701 1 96.5 124 ARG A N 1
ATOM 969 C CA . ARG A 1 124 ? 6.75 13.68 2.998 1 96.5 124 ARG A CA 1
ATOM 970 C C . ARG A 1 124 ? 7.062 12.297 3.551 1 96.5 124 ARG A C 1
ATOM 972 O O . ARG A 1 124 ? 8.203 12.016 3.934 1 96.5 124 ARG A O 1
ATOM 979 N N . PRO A 1 125 ? 6.082 11.383 3.506 1 96.88 125 PRO A N 1
ATOM 980 C CA . PRO A 1 125 ? 6.379 10.016 3.932 1 96.88 125 PRO A CA 1
ATOM 981 C C . PRO A 1 125 ? 7.441 9.344 3.064 1 96.88 125 PRO A C 1
ATOM 983 O O . PRO A 1 125 ? 8.094 8.398 3.506 1 96.88 125 PRO A O 1
ATOM 986 N N . THR A 1 126 ? 7.672 9.875 1.845 1 94.62 126 THR A N 1
ATOM 987 C CA . THR A 1 126 ? 8.578 9.242 0.895 1 94.62 126 THR A CA 1
ATOM 988 C C . THR A 1 126 ? 9.906 9.992 0.824 1 94.62 126 THR A C 1
ATOM 990 O O . THR A 1 126 ? 10.695 9.781 -0.097 1 94.62 126 THR A O 1
ATOM 993 N N . ASP A 1 127 ? 10.078 10.93 1.726 1 93.94 127 ASP A N 1
ATOM 994 C CA . ASP A 1 127 ? 11.359 11.633 1.749 1 93.94 127 ASP A CA 1
ATOM 995 C C . ASP A 1 127 ? 12.516 10.656 1.951 1 93.94 127 ASP A C 1
ATOM 997 O O . ASP A 1 127 ? 12.367 9.641 2.633 1 93.94 127 ASP A O 1
ATOM 1001 N N . GLU A 1 128 ? 13.688 11.031 1.543 1 89.38 128 GLU A N 1
ATOM 1002 C CA . GLU A 1 128 ? 14.875 10.18 1.516 1 89.38 128 GLU A CA 1
ATOM 1003 C C . GLU A 1 128 ? 15.328 9.82 2.928 1 89.38 128 GLU A C 1
ATOM 1005 O O . GLU A 1 128 ? 15.914 8.766 3.145 1 89.38 128 GLU A O 1
ATOM 1010 N N . MET A 1 129 ? 15.023 10.664 3.824 1 91.69 129 MET A N 1
ATOM 1011 C CA . MET A 1 129 ? 15.453 10.406 5.195 1 91.69 129 MET A CA 1
ATOM 1012 C C . MET A 1 129 ? 14.734 9.203 5.781 1 91.69 129 MET A C 1
ATOM 1014 O O . MET A 1 129 ? 15.172 8.633 6.781 1 91.69 129 MET A O 1
ATOM 1018 N N . PHE A 1 130 ? 13.609 8.891 5.211 1 92.5 130 PHE A N 1
ATOM 1019 C CA . PHE A 1 130 ? 12.852 7.738 5.688 1 92.5 130 PHE A CA 1
ATOM 1020 C C . PHE A 1 130 ? 13.242 6.477 4.93 1 92.5 130 PHE A C 1
ATOM 1022 O O . PHE A 1 130 ? 12.766 6.238 3.82 1 92.5 130 PHE A O 1
ATOM 1029 N N . THR A 1 131 ? 14.156 5.723 5.48 1 85.88 131 THR A N 1
ATOM 1030 C CA . THR A 1 131 ? 14.695 4.488 4.918 1 85.88 131 THR A CA 1
ATOM 1031 C C . THR A 1 131 ? 14.906 3.445 6.008 1 85.88 131 THR A C 1
ATOM 1033 O O . THR A 1 131 ? 14.953 3.779 7.195 1 85.88 131 THR A O 1
ATOM 1036 N N . GLY A 1 132 ? 14.93 2.158 5.547 1 83.75 132 GLY A N 1
ATOM 1037 C CA . GLY A 1 132 ? 15.102 1.107 6.535 1 83.75 132 GLY A CA 1
ATOM 1038 C C . GLY A 1 132 ? 13.938 0.986 7.492 1 83.75 132 GLY A C 1
ATOM 1039 O O . GLY A 1 132 ? 12.797 0.765 7.07 1 83.75 132 GLY A O 1
ATOM 1040 N N . GLU A 1 133 ? 14.305 1.322 8.75 1 86.62 133 GLU A N 1
ATOM 1041 C CA . GLU A 1 133 ? 13.266 1.158 9.758 1 86.62 133 GLU A CA 1
ATOM 1042 C C . GLU A 1 133 ? 12.656 2.502 10.148 1 86.62 133 GLU A C 1
ATOM 1044 O O . GLU A 1 133 ? 11.742 2.561 10.977 1 86.62 133 GLU A O 1
ATOM 1049 N N . MET A 1 134 ? 13.117 3.545 9.555 1 93.75 134 MET A N 1
ATOM 1050 C CA . MET A 1 134 ? 12.609 4.867 9.914 1 93.75 134 MET A CA 1
ATOM 1051 C C . MET A 1 134 ? 11.531 5.324 8.945 1 93.75 134 MET A C 1
ATOM 1053 O O . MET A 1 134 ? 11.734 5.312 7.727 1 93.75 134 MET A O 1
ATOM 1057 N N . SER A 1 135 ? 10.406 5.586 9.414 1 96.75 135 SER A N 1
ATOM 1058 C CA . SER A 1 135 ? 9.289 6.148 8.672 1 96.75 135 SER A CA 1
ATOM 1059 C C . SER A 1 135 ? 8.828 7.469 9.273 1 96.75 135 SER A C 1
ATOM 1061 O O . SER A 1 135 ? 9.234 7.824 10.383 1 96.75 135 SER A O 1
ATOM 1063 N N . LEU A 1 136 ? 8.016 8.172 8.547 1 97.88 136 LEU A N 1
ATOM 1064 C CA . LEU A 1 136 ? 7.422 9.391 9.078 1 97.88 136 LEU A CA 1
ATOM 1065 C C . LEU A 1 136 ? 6.676 9.109 10.383 1 97.88 136 LEU A C 1
ATOM 1067 O O . LEU A 1 136 ? 6.852 9.82 11.367 1 97.88 136 LEU A O 1
ATOM 1071 N N . ARG A 1 137 ? 5.867 8.047 10.391 1 97.88 137 ARG A N 1
ATOM 1072 C CA . ARG A 1 137 ? 5.102 7.66 11.57 1 97.88 137 ARG A CA 1
ATOM 1073 C C . ARG A 1 137 ? 6.02 7.379 12.75 1 97.88 137 ARG A C 1
ATOM 1075 O O . ARG A 1 137 ? 5.793 7.883 13.852 1 97.88 137 ARG A O 1
ATOM 1082 N N . ARG A 1 138 ? 7.09 6.648 12.555 1 97.31 138 ARG A N 1
ATOM 1083 C CA . ARG A 1 138 ? 8.031 6.301 13.609 1 97.31 138 ARG A CA 1
ATOM 1084 C C . ARG A 1 138 ? 8.797 7.531 14.086 1 97.31 138 ARG A C 1
ATOM 1086 O O . ARG A 1 138 ? 9.031 7.699 15.289 1 97.31 138 ARG A O 1
ATOM 1093 N N . TRP A 1 139 ? 9.195 8.297 13.094 1 98 139 TRP A N 1
ATOM 1094 C CA . TRP A 1 139 ? 9.938 9.523 13.383 1 98 139 TRP A CA 1
ATOM 1095 C C . TRP A 1 139 ? 9.141 10.43 14.32 1 98 139 TRP A C 1
ATOM 1097 O O . TRP A 1 139 ? 9.672 10.922 15.32 1 98 139 TRP A O 1
ATOM 1107 N N . VAL A 1 140 ? 7.91 10.562 14.086 1 98.31 140 VAL A N 1
ATOM 1108 C CA . VAL A 1 140 ? 7.027 11.383 14.906 1 98.31 140 VAL A CA 1
ATOM 1109 C C . VAL A 1 140 ? 6.793 10.703 16.25 1 98.31 140 VAL A C 1
ATOM 1111 O O . VAL A 1 140 ? 6.91 11.336 17.297 1 98.31 140 VAL A O 1
ATOM 1114 N N . LYS A 1 141 ? 6.473 9.438 16.25 1 98.12 141 LYS A N 1
ATOM 1115 C CA . LYS A 1 141 ? 6.18 8.695 17.469 1 98.12 141 LYS A CA 1
ATOM 1116 C C . LYS A 1 141 ? 7.344 8.781 18.453 1 98.12 141 LYS A C 1
ATOM 1118 O O . LYS A 1 141 ? 7.137 9.023 19.656 1 98.12 141 LYS A O 1
ATOM 1123 N N . GLU A 1 142 ? 8.516 8.633 17.938 1 97.38 142 GLU A N 1
ATOM 1124 C CA . GLU A 1 142 ? 9.703 8.602 18.797 1 97.38 142 GLU A CA 1
ATOM 1125 C C . GLU A 1 142 ? 10.031 9.984 19.344 1 97.38 142 GLU A C 1
ATOM 1127 O O . GLU A 1 142 ? 10.781 10.117 20.312 1 97.38 142 GLU A O 1
ATOM 1132 N N . SER A 1 143 ? 9.539 10.977 18.688 1 97.06 143 SER A N 1
ATOM 1133 C CA . SER A 1 143 ? 9.836 12.344 19.109 1 97.06 143 SER A CA 1
ATOM 1134 C C . SER A 1 143 ? 8.93 12.773 20.266 1 97.06 143 SER A C 1
ATOM 1136 O O . SER A 1 143 ? 9.227 13.742 20.969 1 97.06 143 SER A O 1
ATOM 1138 N N . LEU A 1 144 ? 7.809 12.133 20.484 1 94.81 144 LEU A N 1
ATOM 1139 C CA . LEU A 1 144 ? 6.824 12.555 21.484 1 94.81 144 LEU A CA 1
ATOM 1140 C C . LEU A 1 144 ? 7.199 12.047 22.859 1 94.81 144 LEU A C 1
ATOM 1142 O O . LEU A 1 144 ? 7.738 10.945 23.016 1 94.81 144 LEU A O 1
ATOM 1146 N N . PRO A 1 145 ? 7.043 12.844 23.938 1 88.94 145 PRO A N 1
ATOM 1147 C CA . PRO A 1 145 ? 6.473 14.195 23.859 1 88.94 145 PRO A CA 1
ATOM 1148 C C . PRO A 1 145 ? 7.539 15.289 23.891 1 88.94 145 PRO A C 1
ATOM 1150 O O . PRO A 1 145 ? 7.262 16.438 23.531 1 88.94 145 PRO A O 1
ATOM 1153 N N . HIS A 1 146 ? 8.773 14.938 24.172 1 87.75 146 HIS A N 1
ATOM 1154 C CA . HIS A 1 146 ? 9.742 15.961 24.547 1 87.75 146 HIS A CA 1
ATOM 1155 C C . HIS A 1 146 ? 10.625 16.344 23.375 1 87.75 146 HIS A C 1
ATOM 1157 O O . HIS A 1 146 ? 11.25 17.406 23.375 1 87.75 146 HIS A O 1
ATOM 1163 N N . GLY A 1 147 ? 10.664 15.578 22.297 1 92.62 147 GLY A N 1
ATOM 1164 C CA . GLY A 1 147 ? 11.531 15.852 21.156 1 92.62 147 GLY A CA 1
ATOM 1165 C C . GLY A 1 147 ? 10.789 16.406 19.953 1 92.62 147 GLY A C 1
ATOM 1166 O O . GLY A 1 147 ? 11.289 16.344 18.828 1 92.62 147 GLY A O 1
ATOM 1167 N N . LEU A 1 148 ? 9.641 16.953 20.172 1 94.06 148 LEU A N 1
ATOM 1168 C CA . LEU A 1 148 ? 8.758 17.344 19.078 1 94.06 148 LEU A CA 1
ATOM 1169 C C . LEU A 1 148 ? 9.367 18.5 18.297 1 94.06 148 LEU A C 1
ATOM 1171 O O . LEU A 1 148 ? 9.141 18.625 17.094 1 94.06 148 LEU A O 1
ATOM 1175 N N . THR A 1 149 ? 10.164 19.344 18.891 1 93.25 149 THR A N 1
ATOM 1176 C CA . THR A 1 149 ? 10.773 20.5 18.234 1 93.25 149 THR A CA 1
ATOM 1177 C C . THR A 1 149 ? 11.719 20.047 17.125 1 93.25 149 THR A C 1
ATOM 1179 O O . THR A 1 149 ? 11.984 20.797 16.188 1 93.25 149 THR A O 1
ATOM 1182 N N . GLU A 1 150 ? 12.125 18.812 17.172 1 94.75 150 GLU A N 1
ATOM 1183 C CA . GLU A 1 150 ? 13.062 18.266 16.188 1 94.75 150 GLU A CA 1
ATOM 1184 C C . GLU A 1 150 ? 12.344 17.812 14.93 1 94.75 150 GLU A C 1
ATOM 1186 O O . GLU A 1 150 ? 12.969 17.656 13.875 1 94.75 150 GLU A O 1
ATOM 1191 N N . VAL A 1 151 ? 11.031 17.656 15.078 1 96.94 151 VAL A N 1
ATOM 1192 C CA . VAL A 1 151 ? 10.359 17.047 13.938 1 96.94 151 VAL A CA 1
ATOM 1193 C C . VAL A 1 151 ? 9.344 18.016 13.352 1 96.94 151 VAL A C 1
ATOM 1195 O O . VAL A 1 151 ? 8.961 17.906 12.18 1 96.94 151 VAL A O 1
ATOM 1198 N N . VAL A 1 152 ? 8.891 19.016 14.133 1 97.25 152 VAL A N 1
ATOM 1199 C CA . VAL A 1 152 ? 7.879 19.969 13.68 1 97.25 152 VAL A CA 1
ATOM 1200 C C . VAL A 1 152 ? 8.516 21 12.742 1 97.25 152 VAL A C 1
ATOM 1202 O O . VAL A 1 152 ? 9.703 21.312 12.867 1 97.25 152 VAL A O 1
ATOM 1205 N N . ASP A 1 153 ? 7.781 21.406 11.727 1 96.12 153 ASP A N 1
ATOM 1206 C CA . ASP A 1 153 ? 8.227 22.5 10.883 1 96.12 153 ASP A CA 1
ATOM 1207 C C . ASP A 1 153 ? 8.766 23.656 11.719 1 96.12 153 ASP A C 1
ATOM 1209 O O . ASP A 1 153 ? 8.016 24.266 12.5 1 96.12 153 ASP A O 1
ATOM 1213 N N . ALA A 1 154 ? 9.961 24.047 11.508 1 92.94 154 ALA A N 1
ATOM 1214 C CA . ALA A 1 154 ? 10.641 25.047 12.32 1 92.94 154 ALA A CA 1
ATOM 1215 C C . ALA A 1 154 ? 9.93 26.391 12.227 1 92.94 154 ALA A C 1
ATOM 1217 O O . ALA A 1 154 ? 9.945 27.172 13.18 1 92.94 154 ALA A O 1
ATOM 1218 N N . ASN A 1 155 ? 9.289 26.641 11.141 1 91.81 155 ASN A N 1
ATOM 1219 C CA . ASN A 1 155 ? 8.609 27.922 10.945 1 91.81 155 ASN A CA 1
ATOM 1220 C C . ASN A 1 155 ? 7.43 28.078 11.906 1 91.81 155 ASN A C 1
ATOM 1222 O O . ASN A 1 155 ? 6.957 29.188 12.133 1 91.81 155 ASN A O 1
ATOM 1226 N N . LEU A 1 156 ? 6.969 27 12.461 1 94.19 156 LEU A N 1
ATOM 1227 C CA . LEU A 1 156 ? 5.801 27.031 13.336 1 94.19 156 LEU A CA 1
ATOM 1228 C C . LEU A 1 156 ? 6.199 27.422 14.758 1 94.19 156 LEU A C 1
ATOM 1230 O O . LEU A 1 156 ? 5.359 27.875 15.539 1 94.19 156 LEU A O 1
ATOM 1234 N N . VAL A 1 157 ? 7.445 27.25 15.07 1 88.94 157 VAL A N 1
ATOM 1235 C CA . VAL A 1 157 ? 7.836 27.438 16.469 1 88.94 157 VAL A CA 1
ATOM 1236 C C . VAL A 1 157 ? 8.984 28.438 16.547 1 88.94 157 VAL A C 1
ATOM 1238 O O . VAL A 1 157 ? 9.656 28.547 17.578 1 88.94 157 VAL A O 1
ATOM 1241 N N . ARG A 1 158 ? 9.25 29.141 15.586 1 84.12 158 ARG A N 1
ATOM 1242 C CA . ARG A 1 158 ? 10.336 30.109 15.555 1 84.12 158 ARG A CA 1
ATOM 1243 C C . ARG A 1 158 ? 10.094 31.234 16.562 1 84.12 158 ARG A C 1
ATOM 1245 O O . ARG A 1 158 ? 11.023 31.656 17.25 1 84.12 158 ARG A O 1
ATOM 1252 N N . GLU A 1 159 ? 8.883 31.656 16.688 1 80.5 159 GLU A N 1
ATOM 1253 C CA . GLU A 1 159 ? 8.586 32.75 17.609 1 80.5 159 GLU A CA 1
ATOM 1254 C C . GLU A 1 159 ? 8.312 32.219 19.016 1 80.5 159 GLU A C 1
ATOM 1256 O O . GLU A 1 159 ? 7.633 31.188 19.172 1 80.5 159 GLU A O 1
ATOM 1261 N N . GLU A 1 160 ? 8.789 32.844 19.969 1 79.19 160 GLU A N 1
ATOM 1262 C CA . GLU A 1 160 ? 8.703 32.438 21.359 1 79.19 160 GLU A CA 1
ATOM 1263 C C . GLU A 1 160 ? 7.312 32.688 21.938 1 79.19 160 GLU A C 1
ATOM 1265 O O . GLU A 1 160 ? 6.918 32.094 22.922 1 79.19 160 GLU A O 1
ATOM 1270 N N . GLN A 1 161 ? 6.645 33.5 21.266 1 85.44 161 GLN A N 1
ATOM 1271 C CA . GLN A 1 161 ? 5.32 33.812 21.797 1 85.44 161 GLN A CA 1
ATOM 1272 C C . GLN A 1 161 ? 4.445 32.562 21.859 1 85.44 161 GLN A C 1
ATOM 1274 O O . GLN A 1 161 ? 4.305 31.828 20.875 1 85.44 161 GLN A O 1
ATOM 1279 N N . ALA A 1 162 ? 3.965 32.219 23.031 1 90.56 162 ALA A N 1
ATOM 1280 C CA . ALA A 1 162 ? 3.043 31.125 23.312 1 90.56 162 ALA A CA 1
ATOM 1281 C C . ALA A 1 162 ? 3.652 29.781 22.922 1 90.56 162 ALA A C 1
ATOM 1283 O O . ALA A 1 162 ? 2.943 28.875 22.469 1 90.56 162 ALA A O 1
ATOM 1284 N N . PHE A 1 163 ? 4.891 29.609 23.062 1 91.5 163 PHE A N 1
ATOM 1285 C CA . PHE A 1 163 ? 5.613 28.422 22.656 1 91.5 163 PHE A CA 1
ATOM 1286 C C . PHE A 1 163 ? 5.039 27.188 23.328 1 91.5 163 PHE A C 1
ATOM 1288 O O . PHE A 1 163 ? 4.754 26.188 22.656 1 91.5 163 PHE 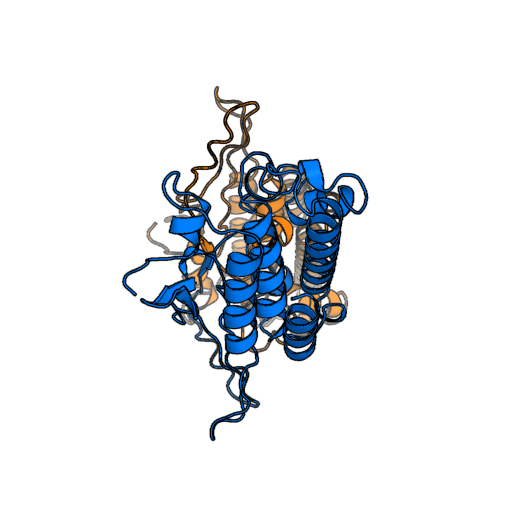A O 1
ATOM 1295 N N . ALA A 1 164 ? 4.832 27.297 24.609 1 91.5 164 ALA A N 1
ATOM 1296 C CA . ALA A 1 164 ? 4.336 26.141 25.375 1 91.5 164 ALA A CA 1
ATOM 1297 C C . ALA A 1 164 ? 2.965 25.703 24.859 1 91.5 164 ALA A C 1
ATOM 1299 O O . ALA A 1 164 ? 2.711 24.516 24.688 1 91.5 164 ALA A O 1
ATOM 1300 N N . ALA A 1 165 ? 2.102 26.656 24.625 1 93.19 165 ALA A N 1
ATOM 1301 C CA . ALA A 1 165 ? 0.754 26.359 24.141 1 93.19 165 ALA A CA 1
ATOM 1302 C C . ALA A 1 165 ? 0.788 25.766 22.734 1 93.19 165 ALA A C 1
ATOM 1304 O O . ALA A 1 165 ? 0.042 24.844 22.422 1 93.19 165 ALA A O 1
ATOM 1305 N N . LYS A 1 166 ? 1.636 26.359 21.922 1 93.88 166 LYS A N 1
ATOM 1306 C CA . LYS A 1 166 ? 1.805 25.844 20.562 1 93.88 166 LYS A CA 1
ATOM 1307 C C . LYS A 1 166 ? 2.275 24.391 20.562 1 93.88 166 LYS A C 1
ATOM 1309 O O . LYS A 1 166 ? 1.729 23.547 19.859 1 93.88 166 LYS A O 1
ATOM 1314 N N . MET A 1 167 ? 3.203 24.125 21.438 1 94.12 167 MET A N 1
ATOM 1315 C CA . MET A 1 167 ? 3.77 22.781 21.516 1 94.12 167 MET A CA 1
ATOM 1316 C C . MET A 1 167 ? 2.738 21.797 22.031 1 94.12 167 MET A C 1
ATOM 1318 O O . MET A 1 167 ? 2.633 20.672 21.516 1 94.12 167 MET A O 1
ATOM 1322 N N . ASP A 1 168 ? 1.977 22.203 23 1 95.25 168 ASP A N 1
ATOM 1323 C CA . ASP A 1 168 ? 0.919 21.344 23.516 1 95.25 168 ASP A CA 1
ATOM 1324 C C . ASP A 1 168 ? -0.1 21 22.438 1 95.25 168 ASP A C 1
ATOM 1326 O O . ASP A 1 168 ? -0.556 19.859 22.344 1 95.25 168 ASP A O 1
ATOM 1330 N N . CYS A 1 169 ? -0.402 21.984 21.656 1 96.44 169 CYS A N 1
ATOM 1331 C CA . CYS A 1 169 ? -1.342 21.797 20.547 1 96.44 169 CYS A CA 1
ATOM 1332 C C . CYS A 1 169 ? -0.809 20.797 19.531 1 96.44 169 CYS A C 1
ATOM 1334 O O . CYS A 1 169 ? -1.514 19.859 19.156 1 96.44 169 CYS A O 1
ATOM 1336 N N . ILE A 1 170 ? 0.404 20.969 19.203 1 97.31 170 ILE A N 1
ATOM 1337 C CA . ILE A 1 170 ? 0.997 20.109 18.172 1 97.31 170 ILE A CA 1
ATOM 1338 C C . ILE A 1 170 ? 1.146 18.688 18.703 1 97.31 170 ILE A C 1
ATOM 1340 O O . ILE A 1 170 ? 0.94 17.719 17.969 1 97.31 170 ILE A O 1
ATOM 1344 N N . VAL A 1 171 ? 1.515 18.547 20 1 97.75 171 VAL A N 1
ATOM 1345 C CA . VAL A 1 171 ? 1.588 17.234 20.609 1 97.75 171 VAL A CA 1
ATOM 1346 C C . VAL A 1 171 ? 0.24 16.531 20.484 1 97.75 171 VAL A C 1
ATOM 1348 O O . VAL A 1 171 ? 0.179 15.359 20.078 1 97.75 171 VAL A O 1
ATOM 1351 N N . SER A 1 172 ? -0.825 17.234 20.75 1 98.31 172 SER A N 1
ATOM 1352 C CA . SER A 1 172 ? -2.166 16.672 20.672 1 98.31 172 SER A CA 1
ATOM 1353 C C . SER A 1 172 ? -2.512 16.25 19.25 1 98.31 172 SER A C 1
ATOM 1355 O O . SER A 1 172 ? -3.123 15.203 19.031 1 98.31 172 SER A O 1
ATOM 1357 N N . ILE A 1 173 ? -2.127 17.047 18.297 1 98.56 173 ILE A N 1
ATOM 1358 C CA . ILE A 1 173 ? -2.385 16.766 16.891 1 98.56 173 ILE A CA 1
ATOM 1359 C C . ILE A 1 173 ? -1.622 15.516 16.469 1 98.56 173 ILE A C 1
ATOM 1361 O O . ILE A 1 173 ? -2.176 14.641 15.797 1 98.56 173 ILE A O 1
ATOM 1365 N N . MET A 1 174 ? -0.35 15.422 16.922 1 98.62 174 MET A N 1
ATOM 1366 C CA . MET A 1 174 ? 0.477 14.273 16.547 1 98.62 174 MET A CA 1
ATOM 1367 C C . MET A 1 174 ? -0.053 12.992 17.188 1 98.62 174 MET A C 1
ATOM 1369 O O . MET A 1 174 ? -0.044 11.93 16.562 1 98.62 174 MET A O 1
ATOM 1373 N N . ASP A 1 175 ? -0.492 13.156 18.391 1 98.62 175 ASP A N 1
ATOM 1374 C CA . ASP A 1 175 ? -1.095 12 19.047 1 98.62 175 ASP A CA 1
ATOM 1375 C C . ASP A 1 175 ? -2.312 11.5 18.266 1 98.62 175 ASP A C 1
ATOM 1377 O O . ASP A 1 175 ? -2.475 10.297 18.062 1 98.62 175 ASP A O 1
ATOM 1381 N N . LEU A 1 176 ? -3.137 12.383 17.891 1 98.81 176 LEU A N 1
ATOM 1382 C CA . LEU A 1 176 ? -4.309 12.039 17.094 1 98.81 176 LEU A CA 1
ATOM 1383 C C . LEU A 1 176 ? -3.893 11.398 15.773 1 98.81 176 LEU A C 1
ATOM 1385 O O . LEU A 1 176 ? -4.484 10.398 15.352 1 98.81 176 LEU A O 1
ATOM 1389 N N . ALA A 1 177 ? -2.91 11.984 15.094 1 98.88 177 ALA A N 1
ATOM 1390 C CA . ALA A 1 177 ? -2.416 11.445 13.828 1 98.88 177 ALA A CA 1
ATOM 1391 C C . ALA A 1 177 ? -1.96 10 13.984 1 98.88 177 ALA A C 1
ATOM 1393 O O . ALA A 1 177 ? -2.258 9.148 13.141 1 98.88 177 ALA A O 1
ATOM 1394 N N . LEU A 1 178 ? -1.264 9.734 15.086 1 98.75 178 LEU A N 1
ATOM 1395 C CA . LEU A 1 178 ? -0.763 8.383 15.344 1 98.75 178 LEU A CA 1
ATOM 1396 C C . LEU A 1 178 ? -1.912 7.422 15.625 1 98.75 178 LEU A C 1
ATOM 1398 O O . LEU A 1 178 ? -1.858 6.254 15.234 1 98.75 178 LEU A O 1
ATOM 1402 N N . ASP A 1 179 ? -2.965 7.93 16.266 1 98.81 179 ASP A N 1
ATOM 1403 C CA . ASP A 1 179 ? -4.164 7.121 16.484 1 98.81 179 ASP A CA 1
ATOM 1404 C C . ASP A 1 179 ? -4.824 6.754 15.148 1 98.81 179 ASP A C 1
ATOM 1406 O O . ASP A 1 179 ? -5.43 5.688 15.031 1 98.81 179 ASP A O 1
ATOM 1410 N N . CYS A 1 180 ? -4.727 7.582 14.195 1 98.81 180 CYS A N 1
ATOM 1411 C CA . CYS A 1 180 ? -5.312 7.359 12.875 1 98.81 180 CYS A CA 1
ATOM 1412 C C . CYS A 1 180 ? -4.492 6.355 12.078 1 98.81 180 CYS A C 1
ATOM 1414 O O . CYS A 1 180 ? -5.023 5.664 11.203 1 98.81 180 CYS A O 1
ATOM 1416 N N . CYS A 1 181 ? -3.166 6.234 12.375 1 98.06 181 CYS A N 1
ATOM 1417 C CA . CYS A 1 181 ? -2.242 5.512 11.5 1 98.06 181 CYS A CA 1
ATOM 1418 C C . CYS A 1 181 ? -1.837 4.18 12.125 1 98.06 181 CYS A C 1
ATOM 1420 O O . CYS A 1 181 ? -0.753 3.664 11.844 1 98.06 181 CYS A O 1
ATOM 1422 N N . MET A 1 182 ? -2.695 3.764 13.047 1 98 182 MET A N 1
ATOM 1423 C CA . MET A 1 182 ? -2.393 2.441 13.586 1 98 182 MET A CA 1
ATOM 1424 C C . MET A 1 182 ? -2.301 1.404 12.477 1 98 182 MET A C 1
ATOM 1426 O O . MET A 1 182 ? -3.076 1.445 11.516 1 98 182 MET A O 1
ATOM 1430 N N . GLU A 1 183 ? -1.39 0.472 12.609 1 95.62 183 GLU A N 1
ATOM 1431 C CA . GLU A 1 183 ? -1.181 -0.551 11.586 1 95.62 183 GLU A CA 1
ATOM 1432 C C . GLU A 1 183 ? -2.447 -1.37 11.359 1 95.62 183 GLU A C 1
ATOM 1434 O O . GLU A 1 183 ? -2.855 -1.587 10.219 1 95.62 183 GLU A O 1
ATOM 1439 N N . SER A 1 184 ? -3.066 -1.821 12.43 1 95.06 184 SER A N 1
ATOM 1440 C CA . SER A 1 184 ? -4.305 -2.584 12.344 1 95.06 184 SER A CA 1
ATOM 1441 C C . SER A 1 184 ? -5.508 -1.66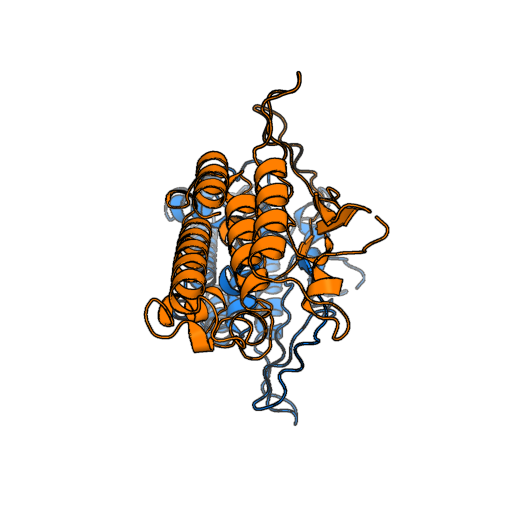4 12.164 1 95.06 184 SER A C 1
ATOM 1443 O O . SER A 1 184 ? -5.723 -0.75 12.969 1 95.06 184 SER A O 1
ATOM 1445 N N . PRO A 1 185 ? -6.297 -1.895 11.203 1 96.19 185 PRO A N 1
ATOM 1446 C CA . PRO A 1 185 ? -7.445 -1.014 10.984 1 96.19 185 PRO A CA 1
ATOM 1447 C C . PRO A 1 185 ? -8.406 -0.987 12.172 1 96.19 185 PRO A C 1
ATOM 1449 O O . PRO A 1 185 ? -8.992 0.055 12.469 1 96.19 185 PRO A O 1
ATOM 1452 N N . GLY A 1 186 ? -8.555 -2.146 12.797 1 95.69 186 GLY A N 1
ATOM 1453 C CA . GLY A 1 186 ? -9.477 -2.229 13.922 1 95.69 186 GLY A CA 1
ATOM 1454 C C . GLY A 1 186 ? -9.062 -1.372 15.102 1 95.69 186 GLY A C 1
ATOM 1455 O O . GLY A 1 186 ? -9.891 -1.048 15.961 1 95.69 186 GLY A O 1
ATOM 1456 N N . LYS A 1 187 ? -7.852 -0.962 15.211 1 97.81 187 LYS A N 1
ATOM 1457 C CA . LYS A 1 187 ? -7.328 -0.172 16.328 1 97.81 187 LYS A CA 1
ATOM 1458 C C . LYS A 1 187 ? -7.336 1.317 15.992 1 97.81 187 LYS A C 1
ATOM 1460 O O . LYS A 1 187 ? -7.082 2.154 16.859 1 97.81 187 LYS A O 1
ATOM 1465 N N . ARG A 1 188 ? -7.656 1.699 14.797 1 98.25 188 ARG A N 1
ATOM 1466 C CA . ARG A 1 188 ? -7.668 3.1 14.391 1 98.25 188 ARG A CA 1
ATOM 1467 C C . ARG A 1 188 ? -8.906 3.812 14.914 1 98.25 188 ARG A C 1
ATOM 1469 O O . ARG A 1 188 ? -10 3.238 14.93 1 98.25 188 ARG A O 1
ATOM 1476 N N . ILE A 1 189 ? -8.75 4.977 15.32 1 98.19 189 ILE A N 1
ATOM 1477 C CA . ILE A 1 189 ? -9.883 5.844 15.617 1 98.19 189 ILE A CA 1
ATOM 1478 C C . ILE A 1 189 ? -10.758 5.996 14.375 1 98.19 189 ILE A C 1
ATOM 1480 O O . ILE A 1 189 ? -10.281 5.871 13.25 1 98.19 189 ILE A O 1
ATOM 1484 N N . ASN A 1 190 ? -12.078 6.152 14.508 1 96.31 190 ASN A N 1
ATOM 1485 C CA . ASN A 1 190 ? -12.914 6.41 13.352 1 96.31 190 ASN A CA 1
ATOM 1486 C C . ASN A 1 190 ? -12.914 7.891 12.969 1 96.31 190 ASN A C 1
ATOM 1488 O O . ASN A 1 190 ? -12.5 8.734 13.766 1 96.31 190 ASN A O 1
ATOM 1492 N N . MET A 1 191 ? -13.375 8.188 11.828 1 96.19 191 MET A N 1
ATOM 1493 C CA . MET A 1 191 ? -13.219 9.531 11.281 1 96.19 191 MET A CA 1
ATOM 1494 C C . MET A 1 191 ? -14.047 10.539 12.062 1 96.19 191 MET A C 1
ATOM 1496 O O . MET A 1 191 ? -13.617 11.68 12.281 1 96.19 191 MET A O 1
ATOM 1500 N N . THR A 1 192 ? -15.234 10.125 12.445 1 95 192 THR A N 1
ATOM 1501 C CA . THR A 1 192 ? -16.094 11.016 13.211 1 95 192 THR A CA 1
ATOM 1502 C C . THR A 1 192 ? -15.398 11.469 14.492 1 95 192 THR A C 1
ATOM 1504 O O . THR A 1 192 ? -15.359 12.664 14.797 1 95 192 THR A O 1
ATOM 1507 N N . ASP A 1 193 ? -14.836 10.539 15.188 1 97 193 ASP A N 1
ATOM 1508 C CA . ASP A 1 193 ? -14.133 10.852 16.438 1 97 193 ASP A CA 1
ATOM 1509 C C . ASP A 1 193 ? -12.867 11.656 16.156 1 97 193 ASP A C 1
ATOM 1511 O O . ASP A 1 193 ? -12.539 12.578 16.906 1 97 193 ASP A O 1
ATOM 1515 N N . ALA A 1 194 ? -12.148 11.312 15.125 1 97.94 194 ALA A N 1
ATOM 1516 C CA . ALA A 1 194 ? -10.93 12.047 14.773 1 97.94 194 ALA A CA 1
ATOM 1517 C C . ALA A 1 194 ? -11.242 13.508 14.469 1 97.94 194 ALA A C 1
ATOM 1519 O O . ALA A 1 194 ? -10.555 14.406 14.953 1 97.94 194 ALA A O 1
ATOM 1520 N N . ALA A 1 195 ? -12.297 13.695 13.688 1 96.56 195 ALA A N 1
ATOM 1521 C CA . ALA A 1 195 ? -12.703 15.055 13.328 1 96.56 195 ALA A CA 1
ATOM 1522 C C . ALA A 1 195 ? -13.117 15.844 14.562 1 96.56 195 ALA A C 1
ATOM 1524 O O . ALA A 1 195 ? -12.742 17 14.719 1 96.56 195 ALA A O 1
ATOM 1525 N N . ALA A 1 196 ? -13.836 15.211 15.406 1 97.06 196 ALA A N 1
ATOM 1526 C CA . ALA A 1 196 ? -14.289 15.859 16.641 1 97.06 196 ALA A CA 1
ATOM 1527 C C . ALA A 1 196 ? -13.109 16.219 17.531 1 97.06 196 ALA A C 1
ATOM 1529 O O . ALA A 1 196 ? -13.062 17.328 18.094 1 97.06 196 ALA A O 1
ATOM 1530 N N . LYS A 1 197 ? -12.195 15.344 17.688 1 98.12 197 LYS A N 1
ATOM 1531 C CA . LYS A 1 197 ? -11.023 15.586 18.516 1 98.12 197 LYS A CA 1
ATOM 1532 C C . LYS A 1 197 ? -10.188 16.734 17.969 1 98.12 197 LYS A C 1
ATOM 1534 O O . LYS A 1 197 ? -9.688 17.562 18.734 1 98.12 197 LYS A O 1
ATOM 1539 N N . LEU A 1 198 ? -10.031 16.766 16.672 1 98.12 198 LEU A N 1
ATOM 1540 C CA . LEU A 1 198 ? -9.242 17.844 16.062 1 98.12 198 LEU A CA 1
ATOM 1541 C C . LEU A 1 198 ? -9.898 19.203 16.312 1 98.12 198 LEU A C 1
ATOM 1543 O O . LEU A 1 198 ? -9.211 20.172 16.609 1 98.12 198 LEU A O 1
ATOM 1547 N N . LYS A 1 199 ? -11.227 19.25 16.25 1 97.12 199 LYS A N 1
ATOM 1548 C CA . LYS A 1 199 ? -11.969 20.484 16.516 1 97.12 199 LYS A CA 1
ATOM 1549 C C . LYS A 1 199 ? -11.789 20.922 17.969 1 97.12 199 LYS A C 1
ATOM 1551 O O . LYS A 1 199 ? -11.695 22.109 18.266 1 97.12 199 LYS A O 1
ATOM 1556 N N . LYS A 1 200 ? -11.664 19.984 18.875 1 97.38 200 LYS A N 1
ATOM 1557 C CA . LYS A 1 200 ? -11.492 20.281 20.281 1 97.38 200 LYS A CA 1
ATOM 1558 C C . LYS A 1 200 ? -10.094 20.828 20.578 1 97.38 200 LYS A C 1
ATOM 1560 O O . LYS A 1 200 ? -9.898 21.641 21.484 1 97.38 200 LYS A O 1
ATOM 1565 N N . ILE A 1 201 ? -9.109 20.344 19.859 1 96.81 201 ILE A N 1
ATOM 1566 C CA . ILE A 1 201 ? -7.73 20.781 20.016 1 96.81 201 ILE A CA 1
ATOM 1567 C C . ILE A 1 201 ? -7.609 22.266 19.641 1 96.81 201 ILE A C 1
ATOM 1569 O O . ILE A 1 201 ? -6.852 23 20.281 1 96.81 201 ILE A O 1
ATOM 1573 N N . LYS A 1 202 ? -8.391 22.609 18.578 1 91.62 202 LYS A N 1
ATOM 1574 C CA . LYS A 1 202 ? -8.352 24.016 18.141 1 91.62 202 LYS A CA 1
ATOM 1575 C C . LYS A 1 202 ? -8.828 24.938 19.266 1 91.62 202 LYS A C 1
ATOM 1577 O O . LYS A 1 202 ? -8.242 26 19.484 1 91.62 202 LYS A O 1
ATOM 1582 N N . MET B 1 1 ? 7.059 -9.688 -27.266 1 83.56 1 MET B N 1
ATOM 1583 C CA . MET B 1 1 ? 6.656 -10.859 -26.5 1 83.56 1 MET B CA 1
ATOM 1584 C C . MET B 1 1 ? 5.352 -11.445 -27.031 1 83.56 1 MET B C 1
ATOM 1586 O O . MET B 1 1 ? 4.27 -11.078 -26.578 1 83.56 1 MET B O 1
ATOM 1590 N N . PRO B 1 2 ? 5.531 -12.375 -27.969 1 90.56 2 PRO B N 1
ATOM 1591 C CA . PRO B 1 2 ? 4.402 -12.766 -28.812 1 90.56 2 PRO B CA 1
ATOM 1592 C C . PRO B 1 2 ? 3.316 -13.508 -28.047 1 90.56 2 PRO B C 1
ATOM 1594 O O . PRO B 1 2 ? 2.158 -13.539 -28.469 1 90.56 2 PRO B O 1
ATOM 1597 N N . ASN B 1 3 ? 3.656 -14.141 -26.922 1 94.75 3 ASN B N 1
ATOM 1598 C CA . ASN B 1 3 ? 2.66 -14.938 -26.219 1 94.75 3 ASN B CA 1
ATOM 1599 C C . ASN B 1 3 ? 1.908 -14.102 -25.188 1 94.75 3 ASN B C 1
ATOM 1601 O O . ASN B 1 3 ? 1.084 -14.633 -24.438 1 94.75 3 ASN B O 1
ATOM 1605 N N . GLY B 1 4 ? 2.24 -12.82 -25.109 1 96 4 GLY B N 1
ATOM 1606 C CA . GLY B 1 4 ? 1.518 -11.922 -24.219 1 96 4 GLY B CA 1
ATOM 1607 C C . GLY B 1 4 ? 1.952 -12.039 -22.781 1 96 4 GLY B C 1
ATOM 1608 O O . GLY B 1 4 ? 3.096 -12.406 -22.484 1 96 4 GLY B O 1
ATOM 1609 N N . SER B 1 5 ? 1.06 -11.656 -21.891 1 97.56 5 SER B N 1
ATOM 1610 C CA . SER B 1 5 ? 1.407 -11.562 -20.484 1 97.56 5 SER B CA 1
ATOM 1611 C C . SER B 1 5 ? 0.885 -12.766 -19.703 1 97.56 5 SER B C 1
ATOM 1613 O O . SER B 1 5 ? 0 -13.484 -20.188 1 97.56 5 SER B O 1
ATOM 1615 N N . LEU B 1 6 ? 1.478 -12.969 -18.562 1 97.88 6 LEU B N 1
ATOM 1616 C CA . LEU B 1 6 ? 0.938 -13.961 -17.625 1 97.88 6 LEU B CA 1
ATOM 1617 C C . LEU B 1 6 ? -0.523 -13.664 -17.312 1 97.88 6 LEU B C 1
ATOM 1619 O O . LEU B 1 6 ? -1.338 -14.578 -17.203 1 97.88 6 LEU B O 1
ATOM 1623 N N . GLU B 1 7 ? -0.904 -12.375 -17.172 1 96.81 7 GLU B N 1
ATOM 1624 C CA . GLU B 1 7 ? -2.283 -11.969 -16.922 1 96.81 7 GLU B CA 1
ATOM 1625 C C . GLU B 1 7 ? -3.223 -12.531 -17.984 1 96.81 7 GLU B C 1
ATOM 1627 O O . GLU B 1 7 ? -4.277 -13.078 -17.672 1 96.81 7 GLU B O 1
ATOM 1632 N N . LYS B 1 8 ? -2.832 -12.383 -19.188 1 95.25 8 LYS B N 1
ATOM 1633 C CA . LYS B 1 8 ? -3.639 -12.883 -20.297 1 95.25 8 LYS B CA 1
ATOM 1634 C C . LYS B 1 8 ? -3.867 -14.391 -20.188 1 95.25 8 LYS B C 1
ATOM 1636 O O . LYS B 1 8 ? -4.992 -14.867 -20.344 1 95.25 8 LYS B O 1
ATOM 1641 N N . TRP B 1 9 ? -2.871 -15.094 -19.844 1 95.31 9 TRP B N 1
ATOM 1642 C CA . TRP B 1 9 ? -2.943 -16.547 -19.797 1 95.31 9 TRP B CA 1
ATOM 1643 C C . TRP B 1 9 ? -3.736 -17.016 -18.578 1 95.31 9 TRP B C 1
ATOM 1645 O O . TRP B 1 9 ? -4.426 -18.031 -18.625 1 95.31 9 TRP B O 1
ATOM 1655 N N . LEU B 1 10 ? -3.688 -16.281 -17.516 1 95.62 10 LEU B N 1
ATOM 1656 C CA . LEU B 1 10 ? -4.391 -16.672 -16.297 1 95.62 10 LEU B CA 1
ATOM 1657 C C . LEU B 1 10 ? -5.887 -16.438 -16.438 1 95.62 10 LEU B C 1
ATOM 1659 O O . LEU B 1 10 ? -6.695 -17.188 -15.891 1 95.62 10 LEU B O 1
ATOM 1663 N N . TYR B 1 11 ? -6.27 -15.422 -17.219 1 93.44 11 TYR B N 1
ATOM 1664 C CA . TYR B 1 11 ? -7.656 -14.992 -17.078 1 93.44 11 TYR B CA 1
ATOM 1665 C C . TYR B 1 11 ? -8.383 -15.062 -18.422 1 93.44 11 TYR B C 1
ATOM 1667 O O . TYR B 1 11 ? -9.57 -14.758 -18.5 1 93.44 11 TYR B O 1
ATOM 1675 N N . SER B 1 12 ? -7.664 -15.492 -19.359 1 90.06 12 SER B N 1
ATOM 1676 C CA . SER B 1 12 ? -8.359 -15.781 -20.609 1 90.06 12 SER B CA 1
ATOM 1677 C C . SER B 1 12 ? -8.867 -17.219 -20.641 1 90.06 12 SER B C 1
ATOM 1679 O O . SER B 1 12 ? -8.227 -18.125 -20.109 1 90.06 12 SER B O 1
ATOM 1681 N N . TYR B 1 13 ? -9.969 -17.516 -21.25 1 83.56 13 TYR B N 1
ATOM 1682 C CA . TYR B 1 13 ? -10.602 -18.828 -21.297 1 83.56 13 TYR B CA 1
ATOM 1683 C C . TYR B 1 13 ? -9.938 -19.719 -22.328 1 83.56 13 TYR B C 1
ATOM 1685 O O . TYR B 1 13 ? -10.102 -20.953 -22.312 1 83.56 13 TYR B O 1
ATOM 1693 N N . ASN B 1 14 ? -9.133 -19.188 -23.141 1 84.88 14 ASN B N 1
ATOM 1694 C CA . ASN B 1 14 ? -8.562 -19.953 -24.25 1 84.88 14 ASN B CA 1
ATOM 1695 C C . ASN B 1 14 ? -7.16 -20.453 -23.938 1 84.88 14 ASN B C 1
ATOM 1697 O O . ASN B 1 14 ? -6.578 -21.234 -24.703 1 84.88 14 ASN B O 1
ATOM 1701 N N . TYR B 1 15 ? -6.715 -19.984 -22.812 1 84.12 15 TYR B N 1
ATOM 1702 C CA . TYR B 1 15 ? -5.34 -20.312 -22.469 1 84.12 15 TYR B CA 1
ATOM 1703 C C . TYR B 1 15 ? -5.281 -21.062 -21.141 1 84.12 15 TYR B C 1
ATOM 1705 O O . TYR B 1 15 ? -6.113 -20.844 -20.25 1 84.12 15 TYR B O 1
ATOM 1713 N N . PHE B 1 16 ? -4.312 -22.078 -21.125 1 87.75 16 PHE B N 1
ATOM 1714 C CA . PHE B 1 16 ? -4.18 -22.859 -19.891 1 87.75 16 PHE B CA 1
ATOM 1715 C C . PHE B 1 16 ? -2.729 -23.266 -19.672 1 87.75 16 PHE B C 1
ATOM 1717 O O . PHE B 1 16 ? -2.039 -23.672 -20.609 1 87.75 16 PHE B O 1
ATOM 1724 N N . PHE B 1 17 ? -2.256 -23 -18.438 1 92.5 17 PHE B N 1
ATOM 1725 C CA . PHE B 1 17 ? -0.995 -23.547 -17.953 1 92.5 17 PHE B CA 1
ATOM 1726 C C . PHE B 1 17 ? -1.239 -24.688 -16.953 1 92.5 17 PHE B C 1
ATOM 1728 O O . PHE B 1 17 ? -2.104 -24.578 -16.094 1 92.5 17 PHE B O 1
ATOM 1735 N N . ASP B 1 18 ? -0.536 -25.797 -17.188 1 93.94 18 ASP B N 1
ATOM 1736 C CA . ASP B 1 18 ? -0.56 -26.797 -16.141 1 93.94 18 ASP B CA 1
ATOM 1737 C C . ASP B 1 18 ? 0.388 -26.438 -15 1 93.94 18 ASP B C 1
ATOM 1739 O O . ASP B 1 18 ? 0.957 -25.344 -14.992 1 93.94 18 ASP B O 1
ATOM 1743 N N . ILE B 1 19 ? 0.566 -27.297 -14.047 1 95.94 19 ILE B N 1
ATOM 1744 C CA . ILE B 1 19 ? 1.322 -27 -12.836 1 95.94 19 ILE B CA 1
ATOM 1745 C C . ILE B 1 19 ? 2.785 -26.734 -13.188 1 95.94 19 ILE B C 1
ATOM 1747 O O . ILE B 1 19 ? 3.381 -25.766 -12.727 1 95.94 19 ILE B O 1
ATOM 1751 N N . LEU B 1 20 ? 3.346 -27.578 -14.023 1 95.69 20 LEU B N 1
ATOM 1752 C CA . LEU B 1 20 ? 4.762 -27.469 -14.359 1 95.69 20 LEU B CA 1
ATOM 1753 C C . LEU B 1 20 ? 5.035 -26.188 -15.141 1 95.69 20 LEU B C 1
ATOM 1755 O O . LEU B 1 20 ? 6.047 -25.516 -14.914 1 95.69 20 LEU B O 1
ATOM 1759 N N . GLU B 1 21 ? 4.199 -25.844 -16.109 1 96.81 21 GLU B N 1
ATOM 1760 C CA . GLU B 1 21 ? 4.344 -24.609 -16.875 1 96.81 21 GLU B CA 1
ATOM 1761 C C . GLU B 1 21 ? 4.281 -23.391 -15.969 1 96.81 21 GLU B C 1
ATOM 1763 O O . GLU B 1 21 ? 5.086 -22.453 -16.109 1 96.81 21 GLU B O 1
ATOM 1768 N N . ARG B 1 22 ? 3.342 -23.406 -15.039 1 98 22 ARG B N 1
ATOM 1769 C CA . ARG B 1 22 ? 3.215 -22.312 -14.078 1 98 22 ARG B CA 1
ATOM 1770 C C . ARG B 1 22 ? 4.449 -22.219 -13.188 1 98 22 ARG B C 1
ATOM 1772 O O . ARG B 1 22 ? 4.938 -21.109 -12.906 1 98 22 ARG B O 1
ATOM 1779 N N . LEU B 1 23 ? 4.918 -23.359 -12.789 1 98.06 23 LEU B N 1
ATOM 1780 C CA . LEU B 1 23 ? 6.117 -23.406 -11.961 1 98.06 23 LEU B CA 1
ATOM 1781 C C . LEU B 1 23 ? 7.316 -22.844 -12.711 1 98.06 23 LEU B C 1
ATOM 1783 O O . LEU B 1 23 ? 8.086 -22.047 -12.164 1 98.06 23 LEU B O 1
ATOM 1787 N N . ASN B 1 24 ? 7.469 -23.219 -13.945 1 98.25 24 ASN B N 1
ATOM 1788 C CA . ASN B 1 24 ? 8.57 -22.719 -14.766 1 98.25 24 ASN B CA 1
ATOM 1789 C C . ASN B 1 24 ? 8.531 -21.203 -14.906 1 98.25 24 ASN B C 1
ATOM 1791 O O . ASN B 1 24 ? 9.562 -20.531 -14.812 1 98.25 24 ASN B O 1
ATOM 1795 N N . ILE B 1 25 ? 7.383 -20.703 -15.141 1 98.38 25 ILE B N 1
ATOM 1796 C CA . ILE B 1 25 ? 7.199 -19.25 -15.258 1 98.38 25 ILE B CA 1
ATOM 1797 C C . ILE B 1 25 ? 7.652 -18.562 -13.969 1 98.38 25 ILE B C 1
ATOM 1799 O O . ILE B 1 25 ? 8.398 -17.594 -14.008 1 98.38 25 ILE B O 1
ATOM 1803 N N . MET B 1 26 ? 7.262 -19.125 -12.859 1 98.69 26 MET B N 1
ATOM 1804 C CA . MET B 1 26 ? 7.578 -18.5 -11.578 1 98.69 26 MET B CA 1
ATOM 1805 C C . MET B 1 26 ? 9.062 -18.656 -11.25 1 98.69 26 MET B C 1
ATOM 1807 O O . MET B 1 26 ? 9.648 -17.766 -10.609 1 98.69 26 MET B O 1
ATOM 1811 N N . ILE B 1 27 ? 9.656 -19.719 -11.664 1 98.38 27 ILE B N 1
ATOM 1812 C CA . ILE B 1 27 ? 11.094 -19.875 -11.516 1 98.38 27 ILE B CA 1
ATOM 1813 C C . ILE B 1 27 ? 11.828 -18.812 -12.336 1 98.38 27 ILE B C 1
ATOM 1815 O O . ILE B 1 27 ? 12.773 -18.188 -11.852 1 98.38 27 ILE B O 1
ATOM 1819 N N . ASP B 1 28 ? 11.375 -18.578 -13.617 1 97.94 28 ASP B N 1
ATOM 1820 C CA . ASP B 1 28 ? 11.945 -17.516 -14.445 1 97.94 28 ASP B CA 1
ATOM 1821 C C . ASP B 1 28 ? 11.859 -16.172 -13.758 1 97.94 28 ASP B C 1
ATOM 1823 O O . ASP B 1 28 ? 12.836 -15.414 -13.734 1 97.94 28 ASP B O 1
ATOM 1827 N N . VAL B 1 29 ? 10.711 -15.883 -13.195 1 98.12 29 VAL B N 1
ATOM 1828 C CA . VAL B 1 29 ? 10.492 -14.609 -12.516 1 98.12 29 VAL B CA 1
ATOM 1829 C C . VAL B 1 29 ? 11.414 -14.508 -11.305 1 98.12 29 VAL B C 1
ATOM 1831 O O . VAL B 1 29 ? 12.07 -13.484 -11.102 1 98.12 29 VAL B O 1
ATOM 1834 N N . GLY B 1 30 ? 11.43 -15.578 -10.461 1 97.5 30 GLY B N 1
ATOM 1835 C CA . GLY B 1 30 ? 12.328 -15.586 -9.312 1 97.5 30 GLY B CA 1
ATOM 1836 C C . GLY B 1 30 ? 13.773 -15.352 -9.688 1 97.5 30 GLY B C 1
ATOM 1837 O O . GLY B 1 30 ? 14.484 -14.602 -9.008 1 97.5 30 GLY B O 1
ATOM 1838 N N . SER B 1 31 ? 14.211 -15.93 -10.727 1 95.25 31 SER B N 1
ATOM 1839 C CA . SER B 1 31 ? 15.578 -15.781 -11.211 1 95.25 31 SER B CA 1
ATOM 1840 C C . SER B 1 31 ? 15.859 -14.344 -11.648 1 95.25 31 SER B C 1
ATOM 1842 O O . SER B 1 31 ? 16.953 -13.828 -11.422 1 95.25 31 SER B O 1
ATOM 1844 N N . ALA B 1 32 ? 14.883 -13.75 -12.281 1 94.31 32 ALA B N 1
ATOM 1845 C CA . ALA B 1 32 ? 15.016 -12.367 -12.742 1 94.31 32 ALA B CA 1
ATOM 1846 C C . ALA B 1 32 ? 15.148 -11.406 -11.562 1 94.31 32 ALA B C 1
ATOM 1848 O O . ALA B 1 32 ? 15.773 -10.352 -11.68 1 94.31 32 ALA B O 1
ATOM 1849 N N . LEU B 1 33 ? 14.594 -11.797 -10.414 1 94.5 33 LEU B N 1
ATOM 1850 C CA . LEU B 1 33 ? 14.57 -10.922 -9.25 1 94.5 33 LEU B CA 1
ATOM 1851 C C . LEU B 1 33 ? 15.812 -11.125 -8.391 1 94.5 33 LEU B C 1
ATOM 1853 O O . LEU B 1 33 ? 16.078 -10.336 -7.484 1 94.5 33 LEU B O 1
ATOM 1857 N N . GLU B 1 34 ? 16.469 -12.258 -8.539 1 88.38 34 GLU B N 1
ATOM 1858 C CA . GLU B 1 34 ? 17.719 -12.492 -7.805 1 88.38 34 GLU B CA 1
ATOM 1859 C C . GLU B 1 34 ? 18.797 -11.492 -8.211 1 88.38 34 GLU B C 1
ATOM 1861 O O . GLU B 1 34 ? 19.734 -11.258 -7.461 1 88.38 34 GLU B O 1
ATOM 1866 N N . TYR B 1 35 ? 18.453 -10.133 -8.156 1 61.69 35 TYR B N 1
ATOM 1867 C CA . TYR B 1 35 ? 19.328 -9.008 -8.461 1 61.69 35 TYR B CA 1
ATOM 1868 C C . TYR B 1 35 ? 20.766 -9.477 -8.656 1 61.69 35 TYR B C 1
ATOM 1870 O O . TYR B 1 35 ? 21.422 -9.93 -7.711 1 61.69 35 TYR B O 1
ATOM 1878 N N . PRO B 1 36 ? 21.016 -9.891 -9.797 1 51.72 36 PRO B N 1
ATOM 1879 C CA . PRO B 1 36 ? 22.438 -10.203 -9.938 1 51.72 36 PRO B CA 1
ATOM 1880 C C . PRO B 1 36 ? 23.344 -9.086 -9.414 1 51.72 36 PRO B C 1
ATOM 1882 O O . PRO B 1 36 ? 23.078 -7.906 -9.664 1 51.72 36 PRO B O 1
ATOM 1885 N N . HIS B 1 37 ? 23.75 -9.109 -8.234 1 48 37 HIS B N 1
ATOM 1886 C CA . HIS B 1 37 ? 24.969 -8.32 -8.016 1 48 37 HIS B CA 1
ATOM 1887 C C . HIS B 1 37 ? 25.859 -8.336 -9.25 1 48 37 HIS B C 1
ATOM 1889 O O . HIS B 1 37 ? 27.062 -8.07 -9.156 1 48 37 HIS B O 1
ATOM 1895 N N . HIS B 1 38 ? 25.25 -8.688 -10.312 1 44.62 38 HIS B N 1
ATOM 1896 C CA . HIS B 1 38 ? 26.297 -8.945 -11.281 1 44.62 38 HIS B CA 1
ATOM 1897 C C . HIS B 1 38 ? 27.141 -7.688 -11.523 1 44.62 38 HIS B C 1
ATOM 1899 O O . HIS B 1 38 ? 28.297 -7.781 -11.922 1 44.62 38 HIS B O 1
ATOM 1905 N N . GLY B 1 39 ? 26.469 -6.621 -12.359 1 45.69 39 GLY B N 1
ATOM 1906 C CA . GLY B 1 39 ? 27.344 -5.664 -13.023 1 45.69 39 GLY B CA 1
ATOM 1907 C C . GLY B 1 39 ? 28.031 -4.73 -12.047 1 45.69 39 GLY B C 1
ATOM 1908 O O . GLY B 1 39 ? 27.859 -4.848 -10.836 1 45.69 39 GLY B O 1
ATOM 1909 N N . HIS B 1 40 ? 28.844 -3.613 -12.609 1 46.22 40 HIS B N 1
ATOM 1910 C CA . HIS B 1 40 ? 29.688 -2.59 -12 1 46.22 40 HIS B CA 1
ATOM 1911 C C . HIS B 1 40 ? 28.906 -1.796 -10.953 1 46.22 40 HIS B C 1
ATOM 1913 O O . HIS B 1 40 ? 29.5 -1.076 -10.148 1 46.22 40 HIS B O 1
ATOM 1919 N N . SER B 1 41 ? 27.656 -1.411 -11.266 1 51.72 41 SER B N 1
ATOM 1920 C CA . SER B 1 41 ? 27 -0.622 -10.227 1 51.72 41 SER B CA 1
ATOM 1921 C C . SER B 1 41 ? 26.375 -1.517 -9.164 1 51.72 41 SER B C 1
ATOM 1923 O O . SER B 1 41 ? 25.625 -2.438 -9.484 1 51.72 41 SER B O 1
ATOM 1925 N N . SER B 1 42 ? 26.906 -1.823 -8.07 1 60.66 42 SER B N 1
ATOM 1926 C CA . SER B 1 42 ? 26.781 -2.715 -6.918 1 60.66 42 SER B CA 1
ATOM 1927 C C . SER B 1 42 ? 25.406 -2.586 -6.262 1 60.66 42 SER B C 1
ATOM 1929 O O . SER B 1 42 ? 25.016 -3.438 -5.465 1 60.66 42 SER B O 1
ATOM 1931 N N . ALA B 1 43 ? 24.562 -1.587 -6.836 1 72.31 43 ALA B N 1
ATOM 1932 C CA . ALA B 1 43 ? 23.359 -1.446 -6.027 1 72.31 43 ALA B CA 1
ATOM 1933 C C . ALA B 1 43 ? 22.188 -2.215 -6.641 1 72.31 43 ALA B C 1
ATOM 1935 O O . ALA B 1 43 ? 21.953 -2.141 -7.852 1 72.31 43 ALA B O 1
ATOM 1936 N N . PRO B 1 44 ? 21.516 -3.031 -5.961 1 79.94 44 PRO B N 1
ATOM 1937 C CA . PRO B 1 44 ? 20.375 -3.803 -6.457 1 79.94 44 PRO B CA 1
ATOM 1938 C C . PRO B 1 44 ? 19.219 -2.914 -6.938 1 79.94 44 PRO B C 1
ATOM 1940 O O . PRO B 1 44 ? 18.984 -1.854 -6.359 1 79.94 44 PRO B O 1
ATOM 1943 N N . ILE B 1 45 ? 18.625 -3.311 -8.117 1 88.44 45 ILE B N 1
ATOM 1944 C CA . ILE B 1 45 ? 17.422 -2.654 -8.625 1 88.44 45 ILE B CA 1
ATOM 1945 C C . ILE B 1 45 ? 16.188 -3.332 -8.047 1 88.44 45 ILE B C 1
ATOM 1947 O O . ILE B 1 45 ? 16.016 -4.547 -8.18 1 88.44 45 ILE B O 1
ATOM 1951 N N . ILE B 1 46 ? 15.344 -2.584 -7.414 1 92.94 46 ILE B N 1
ATOM 1952 C CA . ILE B 1 46 ? 14.07 -3.055 -6.883 1 92.94 46 ILE B CA 1
ATOM 1953 C C . ILE B 1 46 ? 12.945 -2.697 -7.852 1 92.94 46 ILE B C 1
ATOM 1955 O O . ILE B 1 46 ? 12.766 -1.528 -8.203 1 92.94 46 ILE B O 1
ATOM 1959 N N . HIS B 1 47 ? 12.18 -3.605 -8.383 1 94.75 47 HIS B N 1
ATOM 1960 C CA . HIS B 1 47 ? 11.195 -3.408 -9.438 1 94.75 47 HIS B CA 1
ATOM 1961 C C . HIS B 1 47 ? 10.055 -2.508 -8.961 1 94.75 47 HIS B C 1
ATOM 1963 O O . HIS B 1 47 ? 9.75 -1.497 -9.602 1 94.75 47 HIS B O 1
ATOM 1969 N N . CYS B 1 48 ? 9.398 -2.926 -7.762 1 95.12 48 CYS B N 1
ATOM 1970 C CA . CYS B 1 48 ? 8.422 -2.121 -7.031 1 95.12 48 CYS B CA 1
ATOM 1971 C C . CYS B 1 48 ? 7.027 -2.273 -7.625 1 95.12 48 CYS B C 1
ATOM 1973 O O . CYS B 1 48 ? 6.055 -1.76 -7.074 1 95.12 48 CYS B O 1
ATOM 1975 N N . ASP B 1 49 ? 6.852 -3.053 -8.695 1 96.69 49 ASP B N 1
ATOM 1976 C CA . ASP B 1 49 ? 5.527 -3.205 -9.297 1 96.69 49 ASP B CA 1
ATOM 1977 C C . ASP B 1 49 ? 5.395 -4.562 -9.984 1 96.69 49 ASP B C 1
ATOM 1979 O O . ASP B 1 49 ? 4.957 -4.641 -11.133 1 96.69 49 ASP B O 1
ATOM 1983 N N . LEU B 1 50 ? 5.809 -5.602 -9.328 1 97.75 50 LEU B N 1
ATOM 1984 C CA . LEU B 1 50 ? 5.66 -6.965 -9.836 1 97.75 50 LEU B CA 1
ATOM 1985 C C . LEU B 1 50 ? 4.199 -7.398 -9.805 1 97.75 50 LEU B C 1
ATOM 1987 O O . LEU B 1 50 ? 3.543 -7.316 -8.766 1 97.75 50 LEU B O 1
ATOM 1991 N N . LYS B 1 51 ? 3.629 -7.848 -10.945 1 98.06 51 LYS B N 1
ATOM 1992 C CA . LYS B 1 51 ? 2.256 -8.305 -11.156 1 98.06 51 LYS B CA 1
ATOM 1993 C C . LYS B 1 51 ? 2.125 -9.07 -12.469 1 98.06 51 LYS B C 1
ATOM 1995 O O . LYS B 1 51 ? 3.023 -9.031 -13.312 1 98.06 51 LYS B O 1
ATOM 2000 N N . PRO B 1 52 ? 1.041 -9.766 -12.672 1 97.94 52 PRO B N 1
ATOM 2001 C CA . PRO B 1 52 ? 0.932 -10.648 -13.836 1 97.94 52 PRO B CA 1
ATOM 2002 C C . PRO B 1 52 ? 1.038 -9.898 -15.164 1 97.94 52 PRO B C 1
ATOM 2004 O O . PRO B 1 52 ? 1.575 -10.43 -16.141 1 97.94 52 PRO B O 1
ATOM 2007 N N . THR B 1 53 ? 0.586 -8.594 -15.234 1 97.56 53 THR B N 1
ATOM 2008 C CA . THR B 1 53 ? 0.615 -7.816 -16.469 1 97.56 53 THR B CA 1
ATOM 2009 C C . THR B 1 53 ? 2.051 -7.48 -16.859 1 97.56 53 THR B C 1
ATOM 2011 O O . THR B 1 53 ? 2.336 -7.238 -18.047 1 97.56 53 THR B O 1
ATOM 2014 N N . ASN B 1 54 ? 2.973 -7.527 -15.867 1 97.75 54 ASN B N 1
ATOM 2015 C CA . ASN B 1 54 ? 4.363 -7.156 -16.109 1 97.75 54 ASN B CA 1
ATOM 2016 C C . ASN B 1 54 ? 5.238 -8.383 -16.328 1 97.75 54 ASN B C 1
ATOM 2018 O O . ASN B 1 54 ? 6.469 -8.281 -16.328 1 97.75 54 ASN B O 1
ATOM 2022 N N . ILE B 1 55 ? 4.637 -9.555 -16.391 1 98.44 55 ILE B N 1
ATOM 2023 C CA . ILE B 1 55 ? 5.32 -10.789 -16.766 1 98.44 55 ILE B CA 1
ATOM 2024 C C . ILE B 1 55 ? 4.973 -11.156 -18.203 1 98.44 55 ILE B C 1
ATOM 2026 O O . ILE B 1 55 ? 3.869 -11.633 -18.484 1 98.44 55 ILE B O 1
ATOM 2030 N N . LEU B 1 56 ? 5.922 -10.977 -19.062 1 98.56 56 LEU B N 1
ATOM 2031 C CA . LEU B 1 56 ? 5.707 -11.242 -20.484 1 98.56 56 LEU B CA 1
ATOM 2032 C C . LEU B 1 56 ? 6.34 -12.57 -20.891 1 98.56 56 LEU B C 1
ATOM 2034 O O . LEU B 1 56 ? 7.43 -12.914 -20.422 1 98.56 56 LEU B O 1
ATOM 2038 N N . LEU B 1 57 ? 5.676 -13.289 -21.734 1 98.19 57 LEU B N 1
ATOM 2039 C CA . LEU B 1 57 ? 6.129 -14.602 -22.188 1 98.19 57 LEU B CA 1
ATOM 2040 C C . LEU B 1 57 ? 6.641 -14.531 -23.625 1 98.19 57 LEU B C 1
ATOM 2042 O O . LEU B 1 57 ? 5.953 -14.016 -24.516 1 98.19 57 LEU B O 1
ATOM 2046 N N . ASP B 1 58 ? 7.812 -15.086 -23.844 1 98.19 58 ASP B N 1
ATOM 2047 C CA . ASP B 1 58 ? 8.375 -15.07 -25.188 1 98.19 58 ASP B CA 1
ATOM 2048 C C . ASP B 1 58 ? 7.895 -16.266 -26 1 98.19 58 ASP B C 1
ATOM 2050 O O . ASP B 1 58 ? 6.98 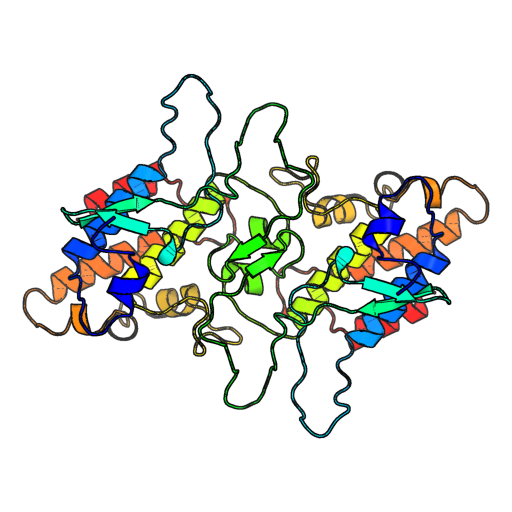-16.984 -25.578 1 98.19 58 ASP B O 1
ATOM 2054 N N . GLU B 1 59 ? 8.469 -16.5 -27.156 1 97.12 59 GLU B N 1
ATOM 2055 C CA . GLU B 1 59 ? 8.031 -17.531 -28.094 1 97.12 59 GLU B CA 1
ATOM 2056 C C . GLU B 1 59 ? 8.211 -18.922 -27.5 1 97.12 59 GLU B C 1
ATOM 2058 O O . GLU B 1 59 ? 7.504 -19.859 -27.875 1 97.12 59 GLU B O 1
ATOM 2063 N N . ASN B 1 60 ? 9.133 -19.109 -26.625 1 97.19 60 ASN B N 1
ATOM 2064 C CA . ASN B 1 60 ? 9.414 -20.391 -26 1 97.19 60 ASN B CA 1
ATOM 2065 C C . ASN B 1 60 ? 8.75 -20.5 -24.625 1 97.19 60 ASN B C 1
ATOM 2067 O O . ASN B 1 60 ? 9.094 -21.375 -23.828 1 97.19 60 ASN B O 1
ATOM 2071 N N . MET B 1 61 ? 7.934 -19.531 -24.156 1 96.44 61 MET B N 1
ATOM 2072 C CA . MET B 1 61 ? 7.152 -19.484 -22.922 1 96.44 61 MET B CA 1
ATOM 2073 C C . MET B 1 61 ? 8.055 -19.203 -21.719 1 96.44 61 MET B C 1
ATOM 2075 O O . MET B 1 61 ? 7.688 -19.5 -20.578 1 96.44 61 MET B O 1
ATOM 2079 N N . VAL B 1 62 ? 9.227 -18.625 -22.125 1 97.88 62 VAL B N 1
ATOM 2080 C CA . VAL B 1 62 ? 10.078 -18.125 -21.047 1 97.88 62 VAL B CA 1
ATOM 2081 C C . VAL B 1 62 ? 9.555 -16.797 -20.547 1 97.88 62 VAL B C 1
ATOM 2083 O O . VAL B 1 62 ? 9.234 -15.898 -21.344 1 97.88 62 VAL B O 1
ATOM 2086 N N . ALA B 1 63 ? 9.445 -16.656 -19.219 1 98.25 63 ALA B N 1
ATOM 2087 C CA . ALA B 1 63 ? 8.883 -15.445 -18.625 1 98.25 63 ALA B CA 1
ATOM 2088 C C . ALA B 1 63 ? 9.953 -14.383 -18.438 1 98.25 63 ALA B C 1
ATOM 2090 O O . ALA B 1 63 ? 11.055 -14.68 -17.969 1 98.25 63 ALA B O 1
ATOM 2091 N N . HIS B 1 64 ? 9.586 -13.125 -18.781 1 98 64 HIS B N 1
ATOM 2092 C CA . HIS B 1 64 ? 10.422 -11.945 -18.578 1 98 64 HIS B CA 1
ATOM 2093 C C . HIS B 1 64 ? 9.695 -10.883 -17.781 1 98 64 HIS B C 1
ATOM 2095 O O . HIS B 1 64 ? 8.562 -10.516 -18.109 1 98 64 HIS B O 1
ATOM 2101 N N . VAL B 1 65 ? 10.391 -10.477 -16.734 1 97.5 65 VAL B N 1
ATOM 2102 C CA . VAL B 1 65 ? 9.859 -9.352 -15.969 1 97.5 65 VAL B CA 1
ATOM 2103 C C . VAL B 1 65 ? 10.016 -8.062 -16.781 1 97.5 65 VAL B C 1
ATOM 2105 O O . VAL B 1 65 ? 11.094 -7.773 -17.297 1 97.5 65 VAL B O 1
ATOM 2108 N N . SER B 1 66 ? 8.945 -7.305 -16.875 1 96.81 66 SER B N 1
ATOM 2109 C CA . SER B 1 66 ? 8.953 -6.082 -17.672 1 96.81 66 SER B CA 1
ATOM 2110 C C . SER B 1 66 ? 8.469 -4.887 -16.859 1 96.81 66 SER B C 1
ATOM 2112 O O . SER B 1 66 ? 8.227 -5.008 -15.656 1 96.81 66 SER B O 1
ATOM 2114 N N . ASP B 1 67 ? 8.445 -3.693 -17.453 1 93.31 67 ASP B N 1
ATOM 2115 C CA . ASP B 1 67 ? 7.953 -2.443 -16.891 1 93.31 67 ASP B CA 1
ATOM 2116 C C . ASP B 1 67 ? 8.734 -2.066 -15.625 1 93.31 67 ASP B C 1
ATOM 2118 O O . ASP B 1 67 ? 8.195 -2.094 -14.523 1 93.31 67 ASP B O 1
ATOM 2122 N N . PHE B 1 68 ? 9.914 -1.604 -15.789 1 91.38 68 PHE B N 1
ATOM 2123 C CA . PHE B 1 68 ? 10.766 -1.121 -14.703 1 91.38 68 PHE B CA 1
ATOM 2124 C C . PHE B 1 68 ? 10.617 0.386 -14.531 1 91.38 68 PHE B C 1
ATOM 2126 O O . PHE B 1 68 ? 11.555 1.06 -14.094 1 91.38 68 PHE B O 1
ATOM 2133 N N . GLY B 1 69 ? 9.508 0.933 -14.914 1 89 69 GLY B N 1
ATOM 2134 C CA . GLY B 1 69 ? 9.242 2.363 -14.945 1 89 69 GLY B CA 1
ATOM 2135 C C . GLY B 1 69 ? 9.305 3.01 -13.57 1 89 69 GLY B C 1
ATOM 2136 O O . GLY B 1 69 ? 9.617 4.199 -13.453 1 89 69 GLY B O 1
ATOM 2137 N N . ILE B 1 70 ? 9.055 2.262 -12.5 1 88.56 70 ILE B N 1
ATOM 2138 C CA . ILE B 1 70 ? 9.078 2.859 -11.164 1 88.56 70 ILE B CA 1
ATOM 2139 C C . ILE B 1 70 ? 10.102 2.137 -10.297 1 88.56 70 ILE B C 1
ATOM 2141 O O . ILE B 1 70 ? 10.023 2.193 -9.062 1 88.56 70 ILE B O 1
ATOM 2145 N N . SER B 1 71 ? 11 1.473 -10.898 1 88.19 71 SER B N 1
ATOM 2146 C CA . SER B 1 71 ? 12.047 0.76 -10.18 1 88.19 71 SER B CA 1
ATOM 2147 C C . SER B 1 71 ? 12.945 1.728 -9.414 1 88.19 71 SER B C 1
ATOM 2149 O O . SER B 1 71 ? 13.008 2.914 -9.742 1 88.19 71 SER B O 1
ATOM 2151 N N . LYS B 1 72 ? 13.508 1.18 -8.367 1 84.31 72 LYS B N 1
ATOM 2152 C CA . LYS B 1 72 ? 14.391 1.979 -7.52 1 84.31 72 LYS B CA 1
ATOM 2153 C C . LYS B 1 72 ? 15.766 1.325 -7.387 1 84.31 72 LYS B C 1
ATOM 2155 O O . LYS B 1 72 ? 15.867 0.1 -7.293 1 84.31 72 LYS B O 1
ATOM 2160 N N . LEU B 1 73 ? 16.781 2.162 -7.391 1 76.12 73 LEU B N 1
ATOM 2161 C CA . LEU B 1 73 ? 18.141 1.696 -7.117 1 76.12 73 LEU B CA 1
ATOM 2162 C C . LEU B 1 73 ? 18.484 1.859 -5.637 1 76.12 73 LEU B C 1
ATOM 2164 O O . LEU B 1 73 ? 18.266 2.93 -5.062 1 76.12 73 LEU B O 1
ATOM 2168 N N . LEU B 1 74 ? 18.781 0.754 -4.875 1 72.12 74 LEU B N 1
ATOM 2169 C CA . LEU B 1 74 ? 19.156 0.823 -3.465 1 72.12 74 LEU B CA 1
ATOM 2170 C C . LEU B 1 74 ? 20.625 1.191 -3.307 1 72.12 74 LEU B C 1
ATOM 2172 O O . LEU B 1 74 ? 21.5 0.472 -3.783 1 72.12 74 LEU B O 1
ATOM 2176 N N . GLY B 1 75 ? 21.203 2.246 -3.723 1 59.5 75 GLY B N 1
ATOM 2177 C CA . GLY B 1 75 ? 22.609 2.545 -3.564 1 59.5 75 GLY B CA 1
ATOM 2178 C C . GLY B 1 75 ? 22.906 3.389 -2.34 1 59.5 75 GLY B C 1
ATOM 2179 O O . GLY B 1 75 ? 21.984 3.887 -1.684 1 59.5 75 GLY B O 1
ATOM 2180 N N . GLU B 1 76 ? 24.172 3.223 -1.701 1 53 76 GLU B N 1
ATOM 2181 C CA . GLU B 1 76 ? 24.781 3.836 -0.521 1 53 76 GLU B CA 1
ATOM 2182 C C . GLU B 1 76 ? 24.297 5.273 -0.341 1 53 76 GLU B C 1
ATOM 2184 O O . GLU B 1 76 ? 24.141 5.742 0.788 1 53 76 GLU B O 1
ATOM 2189 N N . GLY B 1 77 ? 24.562 6.133 -1.425 1 46.5 77 GLY B N 1
ATOM 2190 C CA . GLY B 1 77 ? 24.344 7.562 -1.28 1 46.5 77 GLY B CA 1
ATOM 2191 C C . GLY B 1 77 ? 22.922 7.977 -1.651 1 46.5 77 GLY B C 1
ATOM 2192 O O . GLY B 1 77 ? 22.016 7.926 -0.817 1 46.5 77 GLY B O 1
ATOM 2193 N N . GLU B 1 78 ? 22.781 8.523 -2.963 1 42.66 78 GLU B N 1
ATOM 2194 C CA . GLU B 1 78 ? 21.656 9.297 -3.479 1 42.66 78 GLU B CA 1
ATOM 2195 C C . GLU B 1 78 ? 20.469 8.398 -3.809 1 42.66 78 GLU B C 1
ATOM 2197 O O . GLU B 1 78 ? 20.516 7.648 -4.785 1 42.66 78 GLU B O 1
ATOM 2202 N N . ASP B 1 79 ? 20.016 7.688 -2.906 1 43.97 79 ASP B N 1
ATOM 2203 C CA . ASP B 1 79 ? 18.703 7.145 -3.268 1 43.97 79 ASP B CA 1
ATOM 2204 C C . ASP B 1 79 ? 17.906 8.148 -4.086 1 43.97 79 ASP B C 1
ATOM 2206 O O . ASP B 1 79 ? 17.594 9.242 -3.609 1 43.97 79 ASP B O 1
ATOM 2210 N N . PHE B 1 80 ? 18.219 8.102 -5.34 1 41.22 80 PHE B N 1
ATOM 2211 C CA . PHE B 1 80 ? 17.453 9.016 -6.18 1 41.22 80 PHE B CA 1
ATOM 2212 C C . PHE B 1 80 ? 15.961 8.844 -5.949 1 41.22 80 PHE B C 1
ATOM 2214 O O . PHE B 1 80 ? 15.359 7.879 -6.434 1 41.22 80 PHE B O 1
ATOM 2221 N N . VAL B 1 81 ? 15.57 8.859 -4.691 1 44.81 81 VAL B N 1
ATOM 2222 C CA . VAL B 1 81 ? 14.133 9.047 -4.566 1 44.81 81 VAL B CA 1
ATOM 2223 C C . VAL B 1 81 ? 13.695 10.273 -5.375 1 44.81 81 VAL B C 1
ATOM 2225 O O . VAL B 1 81 ? 14.133 11.391 -5.094 1 44.81 81 VAL B O 1
ATOM 2228 N N . THR B 1 82 ? 13.539 10.039 -6.633 1 45.03 82 THR B N 1
ATOM 2229 C CA . THR B 1 82 ? 12.922 11.188 -7.281 1 45.03 82 THR B CA 1
ATOM 2230 C C . THR B 1 82 ? 11.75 11.711 -6.449 1 45.03 82 THR B C 1
ATOM 2232 O O . THR B 1 82 ? 10.977 10.93 -5.895 1 45.03 82 THR B O 1
ATOM 2235 N N . GLN B 1 83 ? 11.867 12.875 -5.969 1 54.53 83 GLN B N 1
ATOM 2236 C CA . GLN B 1 83 ? 10.891 13.75 -5.328 1 54.53 83 GLN B CA 1
ATOM 2237 C C . GLN B 1 83 ? 9.531 13.641 -6.016 1 54.53 83 GLN B C 1
ATOM 2239 O O . GLN B 1 83 ? 8.57 14.312 -5.617 1 54.53 83 GLN B O 1
ATOM 2244 N N . THR B 1 84 ? 9.531 12.539 -6.996 1 65.69 84 THR B N 1
ATOM 2245 C CA . THR B 1 84 ? 8.273 12.492 -7.742 1 65.69 84 THR B CA 1
ATOM 2246 C C . THR B 1 84 ? 7.297 11.516 -7.102 1 65.69 84 THR B C 1
ATOM 2248 O O . THR B 1 84 ? 7.703 10.469 -6.59 1 65.69 84 THR B O 1
ATOM 2251 N N . MET B 1 85 ? 6.16 12 -7 1 81.88 85 MET B N 1
ATOM 2252 C CA . MET B 1 85 ? 5.051 11.164 -6.547 1 81.88 85 MET B CA 1
ATOM 2253 C C . MET B 1 85 ? 4.973 9.875 -7.359 1 81.88 85 MET B C 1
ATOM 2255 O O . MET B 1 85 ? 4.938 9.906 -8.586 1 81.88 85 MET B O 1
ATOM 2259 N N . THR B 1 86 ? 5.168 8.773 -6.684 1 90.31 86 THR B N 1
ATOM 2260 C CA . THR B 1 86 ? 5.176 7.465 -7.324 1 90.31 86 THR B CA 1
ATOM 2261 C C . THR B 1 86 ? 3.852 6.742 -7.094 1 90.31 86 THR B C 1
ATOM 2263 O O . THR B 1 86 ? 3.291 6.801 -5.996 1 90.31 86 THR B O 1
ATOM 2266 N N . MET B 1 87 ? 3.311 6.113 -8.18 1 92.94 87 MET B N 1
ATOM 2267 C CA . MET B 1 87 ? 2.107 5.289 -8.109 1 92.94 87 MET B CA 1
ATOM 2268 C C . MET B 1 87 ? 2.453 3.811 -8.266 1 92.94 87 MET B C 1
ATOM 2270 O O . MET B 1 87 ? 3.393 3.461 -8.977 1 92.94 87 MET B O 1
ATOM 2274 N N . ALA B 1 88 ? 1.771 2.99 -7.586 1 94.12 88 ALA B N 1
ATOM 2275 C CA . ALA B 1 88 ? 1.937 1.545 -7.715 1 94.12 88 ALA B CA 1
ATOM 2276 C C . ALA B 1 88 ? 0.584 0.837 -7.719 1 94.12 88 ALA B C 1
ATOM 2278 O O . ALA B 1 88 ? -0.448 1.455 -7.445 1 94.12 88 ALA B O 1
ATOM 2279 N N . THR B 1 89 ? 0.583 -0.447 -8.062 1 96.81 89 THR B N 1
ATOM 2280 C CA . THR B 1 89 ? -0.649 -1.202 -8.258 1 96.81 89 THR B CA 1
ATOM 2281 C C . THR B 1 89 ? -1.141 -1.786 -6.934 1 96.81 89 THR B C 1
ATOM 2283 O O . THR B 1 89 ? -0.393 -2.477 -6.238 1 96.81 89 THR B O 1
ATOM 2286 N N . ILE B 1 90 ? -2.371 -1.522 -6.621 1 96.81 90 ILE B N 1
ATOM 2287 C CA . ILE B 1 90 ? -2.998 -1.987 -5.387 1 96.81 90 ILE B CA 1
ATOM 2288 C C . ILE B 1 90 ? -3.045 -3.514 -5.375 1 96.81 90 ILE B C 1
ATOM 2290 O O . ILE B 1 90 ? -3.354 -4.141 -6.391 1 96.81 90 ILE B O 1
ATOM 2294 N N . GLY B 1 91 ? -2.758 -4.07 -4.246 1 97.06 91 GLY B N 1
ATOM 2295 C CA . GLY B 1 91 ? -2.92 -5.5 -4.035 1 97.06 91 GLY B CA 1
ATOM 2296 C C . GLY B 1 91 ? -1.621 -6.273 -4.168 1 97.06 91 GLY B C 1
ATOM 2297 O O . GLY B 1 91 ? -1.546 -7.441 -3.777 1 97.06 91 GLY B O 1
ATOM 2298 N N . TYR B 1 92 ? -0.556 -5.633 -4.598 1 97.94 92 TYR B N 1
ATOM 2299 C CA . TYR B 1 92 ? 0.667 -6.375 -4.887 1 97.94 92 TYR B CA 1
ATOM 2300 C C . TYR B 1 92 ? 1.84 -5.824 -4.086 1 97.94 92 TYR B C 1
ATOM 2302 O O . TYR B 1 92 ? 2.922 -6.418 -4.07 1 97.94 92 TYR B O 1
ATOM 2310 N N . MET B 1 93 ? 1.603 -4.742 -3.369 1 97.44 93 MET B N 1
ATOM 2311 C CA . MET B 1 93 ? 2.699 -4.035 -2.715 1 97.44 93 MET B CA 1
ATOM 2312 C C . MET B 1 93 ? 2.943 -4.582 -1.313 1 97.44 93 MET B C 1
ATOM 2314 O O . MET B 1 93 ? 1.995 -4.895 -0.591 1 97.44 93 MET B O 1
ATOM 2318 N N . ALA B 1 94 ? 4.234 -4.602 -0.977 1 97.62 94 ALA B N 1
ATOM 2319 C CA . ALA B 1 94 ? 4.539 -4.836 0.433 1 97.62 94 ALA B CA 1
ATOM 2320 C C . ALA B 1 94 ? 3.904 -3.766 1.316 1 97.62 94 ALA B C 1
ATOM 2322 O O . ALA B 1 94 ? 3.855 -2.59 0.943 1 97.62 94 ALA B O 1
ATOM 2323 N N . PRO B 1 95 ? 3.467 -4.16 2.537 1 97.06 95 PRO B N 1
ATOM 2324 C CA . PRO B 1 95 ? 2.805 -3.195 3.418 1 97.06 95 PRO B CA 1
ATOM 2325 C C . PRO B 1 95 ? 3.664 -1.962 3.693 1 97.06 95 PRO B C 1
ATOM 2327 O O . PRO B 1 95 ? 3.176 -0.833 3.602 1 97.06 95 PRO B O 1
ATOM 2330 N N . GLU B 1 96 ? 4.949 -2.088 3.973 1 96.25 96 GLU B N 1
ATOM 2331 C CA . GLU B 1 96 ? 5.824 -0.974 4.328 1 96.25 96 GLU B CA 1
ATOM 2332 C C . GLU B 1 96 ? 6.074 -0.064 3.129 1 96.25 96 GLU B C 1
ATOM 2334 O O . GLU B 1 96 ? 6.305 1.136 3.291 1 96.25 96 GLU B O 1
ATOM 2339 N N . TYR B 1 97 ? 6.055 -0.578 1.9 1 95.88 97 TYR B N 1
ATOM 2340 C CA . TYR B 1 97 ? 6.254 0.211 0.69 1 95.88 97 TYR B CA 1
ATOM 2341 C C . TYR B 1 97 ? 5.043 1.095 0.411 1 95.88 97 TYR B C 1
ATOM 2343 O O . TYR B 1 97 ? 5.18 2.309 0.247 1 95.88 97 TYR B O 1
ATOM 2351 N N . GLY B 1 98 ? 3.834 0.506 0.446 1 96.06 98 GLY B N 1
ATOM 2352 C CA . GLY B 1 98 ? 2.615 1.247 0.165 1 96.06 98 GLY B CA 1
ATOM 2353 C C . GLY B 1 98 ? 2.328 2.332 1.187 1 96.06 98 GLY B C 1
ATOM 2354 O O . GLY B 1 98 ? 2.006 3.465 0.823 1 96.06 98 GLY B O 1
ATOM 2355 N N . SER B 1 99 ? 2.502 1.989 2.459 1 96.94 99 SER B N 1
ATOM 2356 C CA . SER B 1 99 ? 2.045 2.857 3.541 1 96.94 99 SER B CA 1
ATOM 2357 C C . SER B 1 99 ? 3.115 3.875 3.922 1 96.94 99 SER B C 1
ATOM 2359 O O . SER B 1 99 ? 2.797 5 4.312 1 96.94 99 SER B O 1
ATOM 2361 N N . GLU B 1 100 ? 4.414 3.469 3.762 1 95.69 100 GLU B N 1
ATOM 2362 C CA . GLU B 1 100 ? 5.469 4.316 4.312 1 95.69 100 GLU B CA 1
ATOM 2363 C C . GLU B 1 100 ? 6.48 4.703 3.238 1 95.69 100 GLU B C 1
ATOM 2365 O O . GLU B 1 100 ? 7.375 5.52 3.484 1 95.69 100 GLU B O 1
ATOM 2370 N N . GLY B 1 101 ? 6.414 4.055 2.131 1 93.81 101 GLY B N 1
ATOM 2371 C CA . GLY B 1 101 ? 7.344 4.352 1.051 1 93.81 101 GLY B CA 1
ATOM 2372 C C . GLY B 1 101 ? 8.711 3.725 1.252 1 93.81 101 GLY B C 1
ATOM 2373 O O . GLY B 1 101 ? 9.68 4.117 0.601 1 93.81 101 GLY B O 1
ATOM 2374 N N . ILE B 1 102 ? 8.797 2.809 2.125 1 93.06 102 ILE B N 1
ATOM 2375 C CA . ILE B 1 102 ? 10.07 2.17 2.418 1 93.06 102 ILE B CA 1
ATOM 2376 C C . ILE B 1 102 ? 10.367 1.094 1.375 1 93.06 102 ILE B C 1
ATOM 2378 O O . ILE B 1 102 ? 9.562 0.175 1.183 1 93.06 102 ILE B O 1
ATOM 2382 N N . VAL B 1 103 ? 11.562 1.194 0.743 1 91.81 103 VAL B N 1
ATOM 2383 C CA . VAL B 1 103 ? 11.906 0.303 -0.359 1 91.81 103 VAL B CA 1
ATOM 2384 C C . VAL B 1 103 ? 13.094 -0.576 0.041 1 91.81 103 VAL B C 1
ATOM 2386 O O . VAL B 1 103 ? 14.062 -0.09 0.622 1 91.81 103 VAL B O 1
ATOM 2389 N N . SER B 1 104 ? 13.008 -1.798 -0.185 1 92 104 SER B N 1
ATOM 2390 C CA . SER B 1 104 ? 14.07 -2.789 -0.083 1 92 104 SER B CA 1
ATOM 2391 C C . SER B 1 104 ? 13.805 -3.982 -0.995 1 92 104 SER B C 1
ATOM 2393 O O . SER B 1 104 ? 12.742 -4.074 -1.609 1 92 104 SER B O 1
ATOM 2395 N N . ALA B 1 105 ? 14.734 -4.879 -1.075 1 93.31 105 ALA B N 1
ATOM 2396 C CA . ALA B 1 105 ? 14.555 -6.09 -1.877 1 93.31 105 ALA B CA 1
ATOM 2397 C C . ALA B 1 105 ? 13.367 -6.902 -1.384 1 93.31 105 ALA B C 1
ATOM 2399 O O . ALA B 1 105 ? 12.742 -7.633 -2.156 1 93.31 105 ALA B O 1
ATOM 2400 N N . LYS B 1 106 ? 13.016 -6.699 -0.1 1 96.19 106 LYS B N 1
ATOM 2401 C CA . LYS B 1 106 ? 11.93 -7.461 0.513 1 96.19 106 LYS B CA 1
ATOM 2402 C C . LYS B 1 106 ? 10.578 -7.051 -0.064 1 96.19 106 LYS B C 1
ATOM 2404 O O . LYS B 1 106 ? 9.602 -7.793 0.053 1 96.19 106 LYS B O 1
ATOM 2409 N N . CYS B 1 107 ? 10.516 -5.867 -0.679 1 96.12 107 CYS B N 1
ATOM 2410 C CA . CYS B 1 107 ? 9.297 -5.43 -1.342 1 96.12 107 CYS B CA 1
ATOM 2411 C C . CYS B 1 107 ? 8.953 -6.344 -2.514 1 96.12 107 CYS B C 1
ATOM 2413 O O . CYS B 1 107 ? 7.824 -6.82 -2.629 1 96.12 107 CYS B O 1
ATOM 2415 N N . ASP B 1 108 ? 10 -6.641 -3.309 1 97.19 108 ASP B N 1
ATOM 2416 C CA . ASP B 1 108 ? 9.781 -7.504 -4.465 1 97.19 108 ASP B CA 1
ATOM 2417 C C . ASP B 1 108 ? 9.523 -8.945 -4.031 1 97.19 108 ASP B C 1
ATOM 2419 O O . ASP B 1 108 ? 8.766 -9.672 -4.68 1 97.19 108 ASP B O 1
ATOM 2423 N N . VAL B 1 109 ? 10.125 -9.352 -2.936 1 98.25 109 VAL B N 1
ATOM 2424 C CA . VAL B 1 109 ? 9.883 -10.688 -2.408 1 98.25 109 VAL B CA 1
ATOM 2425 C C . VAL B 1 109 ? 8.406 -10.836 -2.041 1 98.25 109 VAL B C 1
ATOM 2427 O O . VAL B 1 109 ? 7.785 -11.859 -2.342 1 98.25 109 VAL B O 1
ATOM 2430 N N . TYR B 1 110 ? 7.863 -9.812 -1.415 1 98.69 110 TYR B N 1
ATOM 2431 C CA . TYR B 1 110 ? 6.441 -9.82 -1.078 1 98.69 110 TYR B CA 1
ATOM 2432 C C . TYR B 1 110 ? 5.586 -9.977 -2.328 1 98.69 110 TYR B C 1
ATOM 2434 O O . TYR B 1 110 ? 4.73 -10.859 -2.395 1 98.69 110 TYR B O 1
ATOM 2442 N N . SER B 1 111 ? 5.809 -9.109 -3.322 1 98.62 111 SER B N 1
ATOM 2443 C CA . SER B 1 111 ? 5.035 -9.148 -4.559 1 98.62 111 SER B CA 1
ATOM 2444 C C . SER B 1 111 ? 5.16 -10.5 -5.25 1 98.62 111 SER B C 1
ATOM 2446 O O . SER B 1 111 ? 4.203 -10.992 -5.852 1 98.62 111 SER B O 1
ATOM 2448 N N . TYR B 1 112 ? 6.367 -11.117 -5.145 1 98.81 112 TYR B N 1
ATOM 2449 C CA . TYR B 1 112 ? 6.594 -12.438 -5.719 1 98.81 112 TYR B CA 1
ATOM 2450 C C . TYR B 1 112 ? 5.699 -13.477 -5.059 1 98.81 112 TYR B C 1
ATOM 2452 O O . TYR B 1 112 ? 5.125 -14.336 -5.738 1 98.81 112 TYR B O 1
ATOM 2460 N N . GLY B 1 113 ? 5.586 -13.422 -3.762 1 98.88 113 GLY B N 1
ATOM 2461 C CA . GLY B 1 113 ? 4.691 -14.312 -3.047 1 98.88 113 GLY B CA 1
ATOM 2462 C C . GLY B 1 113 ? 3.242 -14.172 -3.475 1 98.88 113 GLY B C 1
ATOM 2463 O O . GLY B 1 113 ? 2.547 -15.172 -3.668 1 98.88 113 GLY B O 1
ATOM 2464 N N . VAL B 1 114 ? 2.789 -12.93 -3.623 1 98.88 114 VAL B N 1
ATOM 2465 C CA . VAL B 1 114 ? 1.429 -12.672 -4.086 1 98.88 114 VAL B CA 1
ATOM 2466 C C . VAL B 1 114 ? 1.235 -13.258 -5.48 1 98.88 114 VAL B C 1
ATOM 2468 O O . VAL B 1 114 ? 0.225 -13.914 -5.75 1 98.88 114 VAL B O 1
ATOM 2471 N N . LEU B 1 115 ? 2.211 -13.062 -6.324 1 98.88 115 LEU B N 1
ATOM 2472 C CA . LEU B 1 115 ? 2.168 -13.57 -7.691 1 98.88 115 LEU B CA 1
ATOM 2473 C C . LEU B 1 115 ? 2.088 -15.094 -7.703 1 98.88 115 LEU B C 1
ATOM 2475 O O . LEU B 1 115 ? 1.35 -15.672 -8.5 1 98.88 115 LEU B O 1
ATOM 2479 N N . LEU B 1 116 ? 2.869 -15.766 -6.816 1 98.88 116 LEU B N 1
ATOM 2480 C CA . LEU B 1 116 ? 2.811 -17.219 -6.688 1 98.88 116 LEU B CA 1
ATOM 2481 C C . LEU B 1 116 ? 1.394 -17.672 -6.359 1 98.88 116 LEU B C 1
ATOM 2483 O O . LEU B 1 116 ? 0.848 -18.547 -7.035 1 98.88 116 LEU B O 1
ATOM 2487 N N . MET B 1 117 ? 0.801 -17.078 -5.402 1 98.81 117 MET B N 1
ATOM 2488 C CA . MET B 1 117 ? -0.55 -17.453 -5 1 98.81 117 MET B CA 1
ATOM 2489 C C . MET B 1 117 ? -1.542 -17.219 -6.133 1 98.81 117 MET B C 1
ATOM 2491 O O . MET B 1 117 ? -2.34 -18.094 -6.461 1 98.81 117 MET B O 1
ATOM 2495 N N . GLU B 1 118 ? -1.479 -16.047 -6.723 1 98.62 118 GLU B N 1
ATOM 2496 C CA . GLU B 1 118 ? -2.395 -15.703 -7.809 1 98.62 118 GLU B CA 1
ATOM 2497 C C . GLU B 1 118 ? -2.254 -16.672 -8.977 1 98.62 118 GLU B C 1
ATOM 2499 O O . GLU B 1 118 ? -3.254 -17.109 -9.547 1 98.62 118 GLU B O 1
ATOM 2504 N N . THR B 1 119 ? -1.043 -17.047 -9.305 1 98.62 119 THR B N 1
ATOM 2505 C CA . THR B 1 119 ? -0.759 -17.922 -10.453 1 98.62 119 THR B CA 1
ATOM 2506 C C . THR B 1 119 ? -1.392 -19.297 -10.258 1 98.62 119 THR B C 1
ATOM 2508 O O . THR B 1 119 ? -1.87 -19.891 -11.219 1 98.62 119 THR B O 1
ATOM 2511 N N . PHE B 1 120 ? -1.508 -19.734 -9.031 1 98.38 120 PHE B N 1
ATOM 2512 C CA . PHE B 1 120 ? -1.952 -21.109 -8.828 1 98.38 120 PHE B CA 1
ATOM 2513 C C . PHE B 1 120 ? -3.4 -21.156 -8.352 1 98.38 120 PHE B C 1
ATOM 2515 O O . PHE B 1 120 ? -4.055 -22.203 -8.422 1 98.38 120 PHE B O 1
ATOM 2522 N N . THR B 1 121 ? -3.906 -20.016 -7.875 1 98 121 THR B N 1
ATOM 2523 C CA . THR B 1 121 ? -5.305 -19.953 -7.461 1 98 121 THR B CA 1
ATOM 2524 C C . THR B 1 121 ? -6.164 -19.328 -8.555 1 98 121 THR B C 1
ATOM 2526 O O . THR B 1 121 ? -7.383 -19.516 -8.57 1 98 121 THR B O 1
ATOM 2529 N N . ARG B 1 122 ? -5.531 -18.516 -9.352 1 97.06 122 ARG B N 1
ATOM 2530 C CA . ARG B 1 122 ? -6.203 -17.719 -10.383 1 97.06 122 ARG B CA 1
ATOM 2531 C C . ARG B 1 122 ? -7.164 -16.719 -9.758 1 97.06 122 ARG B C 1
ATOM 2533 O O . ARG B 1 122 ? -8.219 -16.422 -10.328 1 97.06 122 ARG B O 1
ATOM 2540 N N . LYS B 1 123 ? -6.914 -16.297 -8.555 1 97.06 123 LYS B N 1
ATOM 2541 C CA . LYS B 1 123 ? -7.629 -15.219 -7.887 1 97.06 123 LYS B CA 1
ATOM 2542 C C . LYS B 1 123 ? -6.73 -14 -7.699 1 97.06 123 LYS B C 1
ATOM 2544 O O . LYS B 1 123 ? -5.605 -14.117 -7.211 1 97.06 123 LYS B O 1
ATOM 2549 N N . ARG B 1 124 ? -7.23 -12.898 -8.18 1 96.5 124 ARG B N 1
ATOM 2550 C CA . ARG B 1 124 ? -6.52 -11.656 -7.93 1 96.5 124 ARG B CA 1
ATOM 2551 C C . ARG B 1 124 ? -6.629 -11.25 -6.465 1 96.5 124 ARG B C 1
ATOM 2553 O O . ARG B 1 124 ? -7.664 -11.461 -5.832 1 96.5 124 ARG B O 1
ATOM 2560 N N . PRO B 1 125 ? -5.598 -10.57 -5.945 1 96.88 125 PRO B N 1
ATOM 2561 C CA . PRO B 1 125 ? -5.711 -10.07 -4.57 1 96.88 125 PRO B CA 1
ATOM 2562 C C . PRO B 1 125 ? -6.848 -9.062 -4.398 1 96.88 125 PRO B C 1
ATOM 2564 O O . PRO B 1 125 ? -7.344 -8.875 -3.285 1 96.88 125 PRO B O 1
ATOM 2567 N N . THR B 1 126 ? -7.309 -8.461 -5.516 1 94.69 126 THR B N 1
ATOM 2568 C CA . THR B 1 126 ? -8.305 -7.395 -5.441 1 94.69 126 THR B CA 1
ATOM 2569 C C . THR B 1 126 ? -9.68 -7.91 -5.855 1 94.69 126 THR B C 1
ATOM 2571 O O . THR B 1 126 ? -10.594 -7.121 -6.121 1 94.69 126 THR B O 1
ATOM 2574 N N . ASP B 1 127 ? -9.781 -9.219 -6.02 1 93.94 127 ASP B N 1
ATOM 2575 C CA . ASP B 1 127 ? -11.094 -9.773 -6.348 1 93.94 127 ASP B CA 1
ATOM 2576 C C . ASP B 1 127 ? -12.125 -9.414 -5.277 1 93.94 127 ASP B C 1
ATOM 2578 O O . ASP B 1 127 ? -11.789 -9.305 -4.098 1 93.94 127 ASP B O 1
ATOM 2582 N N . GLU B 1 128 ? -13.383 -9.422 -5.637 1 89.38 128 GLU B N 1
ATOM 2583 C CA . GLU B 1 128 ? -14.484 -8.969 -4.801 1 89.38 128 GLU B CA 1
ATOM 2584 C C . GLU B 1 128 ? -14.672 -9.875 -3.588 1 89.38 128 GLU B C 1
ATOM 2586 O O . GLU B 1 128 ? -15.133 -9.43 -2.535 1 89.38 128 GLU B O 1
ATOM 2591 N N . MET B 1 129 ? -14.281 -11.062 -3.746 1 91.5 129 MET B N 1
ATOM 2592 C CA . MET B 1 129 ? -14.469 -12.008 -2.648 1 91.5 129 MET B CA 1
ATOM 2593 C C . MET B 1 129 ? -13.562 -11.656 -1.472 1 91.5 129 MET B C 1
ATOM 2595 O O . MET B 1 129 ? -13.797 -12.117 -0.35 1 91.5 129 MET B O 1
ATOM 2599 N N . PHE B 1 130 ? -12.523 -10.945 -1.752 1 92.44 130 PHE B N 1
ATOM 2600 C CA . PHE B 1 130 ? -11.609 -10.547 -0.694 1 92.44 130 PHE B CA 1
ATOM 2601 C C . PHE B 1 130 ? -12.016 -9.195 -0.105 1 92.44 130 PHE B C 1
ATOM 2603 O O . PHE B 1 130 ? -11.688 -8.148 -0.663 1 92.44 130 PHE B O 1
ATOM 2610 N N . THR B 1 131 ? -12.766 -9.242 0.973 1 85.62 131 THR B N 1
ATOM 2611 C CA . THR B 1 131 ? -13.289 -8.078 1.681 1 85.62 131 THR B CA 1
ATOM 2612 C C . THR B 1 131 ? -13.234 -8.289 3.189 1 85.62 131 THR B C 1
ATOM 2614 O O . THR B 1 131 ? -13.109 -9.422 3.656 1 85.62 131 THR B O 1
ATOM 2617 N N . GLY B 1 132 ? -13.234 -7.137 3.906 1 83.12 132 GLY B N 1
ATOM 2618 C CA . GLY B 1 132 ? -13.164 -7.266 5.352 1 83.12 132 GLY B CA 1
ATOM 2619 C C . GLY B 1 132 ? -11.844 -7.848 5.836 1 83.12 132 GLY B C 1
ATOM 2620 O O . GLY B 1 132 ? -10.781 -7.289 5.562 1 83.12 132 GLY B O 1
ATOM 2621 N N . GLU B 1 133 ? -12.023 -9.047 6.402 1 86.5 133 GLU B N 1
ATOM 2622 C CA . GLU B 1 133 ? -10.82 -9.648 6.973 1 86.5 133 GLU B CA 1
ATOM 2623 C C . GLU B 1 133 ? -10.266 -10.734 6.059 1 86.5 133 GLU B C 1
ATOM 2625 O O . GLU B 1 133 ? -9.234 -11.344 6.363 1 86.5 133 GLU B O 1
ATOM 2630 N N . MET B 1 134 ? -10.914 -10.961 4.973 1 93.69 134 MET B N 1
ATOM 2631 C CA . MET B 1 134 ? -10.461 -12.023 4.078 1 93.69 134 MET B CA 1
ATOM 2632 C C . MET B 1 134 ? -9.594 -11.461 2.955 1 93.69 134 MET B C 1
ATOM 2634 O O . MET B 1 134 ? -10 -10.531 2.258 1 93.69 134 MET B O 1
ATOM 2638 N N . SER B 1 135 ? -8.438 -11.898 2.852 1 96.75 135 SER B N 1
ATOM 2639 C CA . SER B 1 135 ? -7.496 -11.578 1.781 1 96.75 135 SER B CA 1
ATOM 2640 C C . SER B 1 135 ? -7.047 -12.836 1.045 1 96.75 135 SER B C 1
ATOM 2642 O O . SER B 1 135 ? -7.293 -13.953 1.506 1 96.75 135 SER B O 1
ATOM 2644 N N . LEU B 1 136 ? -6.434 -12.633 -0.08 1 97.88 136 LEU B N 1
ATOM 2645 C CA . LEU B 1 136 ? -5.859 -13.766 -0.802 1 97.88 136 LEU B CA 1
ATOM 2646 C C . LEU B 1 136 ? -4.891 -14.539 0.084 1 97.88 136 LEU B C 1
ATOM 2648 O O . LEU B 1 136 ? -4.961 -15.766 0.154 1 97.88 136 LEU B O 1
ATOM 2652 N N . ARG B 1 137 ? -4 -13.836 0.785 1 97.81 137 ARG B N 1
ATOM 2653 C CA . ARG B 1 137 ? -3.023 -14.453 1.677 1 97.81 137 ARG B CA 1
ATOM 2654 C C . ARG B 1 137 ? -3.711 -15.273 2.762 1 97.81 137 ARG B C 1
ATOM 2656 O O . ARG B 1 137 ? -3.348 -16.422 3 1 97.81 137 ARG B O 1
ATOM 2663 N N . ARG B 1 138 ? -4.742 -14.734 3.387 1 97.31 138 ARG B N 1
ATOM 2664 C CA . ARG B 1 138 ? -5.461 -15.422 4.453 1 97.31 138 ARG B CA 1
ATOM 2665 C C . ARG B 1 138 ? -6.238 -16.609 3.91 1 97.31 138 ARG B C 1
ATOM 2667 O O . ARG B 1 138 ? -6.277 -17.672 4.539 1 97.31 138 ARG B O 1
ATOM 2674 N N . TRP B 1 139 ? -6.852 -16.344 2.775 1 98 139 TRP B N 1
ATOM 2675 C CA . TRP B 1 139 ? -7.629 -17.391 2.123 1 98 139 TRP B CA 1
ATOM 2676 C C . TRP B 1 139 ? -6.77 -18.625 1.854 1 98 139 TRP B C 1
ATOM 2678 O O . TRP B 1 139 ? -7.168 -19.75 2.164 1 98 139 TRP B O 1
ATOM 2688 N N . VAL B 1 140 ? -5.609 -18.438 1.401 1 98.31 140 VAL B N 1
ATOM 2689 C CA . VAL B 1 140 ? -4.672 -19.516 1.114 1 98.31 140 VAL B CA 1
ATOM 2690 C C . VAL B 1 140 ? -4.168 -20.125 2.422 1 98.31 140 VAL B C 1
ATOM 2692 O O . VAL B 1 140 ? -4.164 -21.344 2.584 1 98.31 140 VAL B O 1
ATOM 2695 N N . LYS B 1 141 ? -3.752 -19.328 3.354 1 98.12 141 LYS B N 1
ATOM 2696 C CA . LYS B 1 141 ? -3.209 -19.797 4.625 1 98.12 141 LYS B CA 1
ATOM 2697 C C . LYS B 1 141 ? -4.199 -20.703 5.344 1 98.12 141 LYS B C 1
ATOM 2699 O O . LYS B 1 141 ? -3.826 -21.766 5.844 1 98.12 141 LYS B O 1
ATOM 2704 N N . GLU B 1 142 ? -5.426 -20.281 5.324 1 97.31 142 GLU B N 1
ATOM 2705 C CA . GLU B 1 142 ? -6.453 -21.016 6.059 1 97.31 142 GLU B CA 1
ATOM 2706 C C . GLU B 1 142 ? -6.789 -22.344 5.359 1 97.31 142 GLU B C 1
ATOM 2708 O O . GLU B 1 142 ? -7.383 -23.234 5.965 1 97.31 142 GLU B O 1
ATOM 2713 N N . SER B 1 143 ? -6.5 -22.406 4.121 1 97.06 143 SER B N 1
ATOM 2714 C CA . SER B 1 143 ? -6.828 -23.609 3.361 1 97.06 143 SER B CA 1
ATOM 2715 C C . SER B 1 143 ? -5.785 -24.703 3.58 1 97.06 143 SER B C 1
ATOM 2717 O O . SER B 1 143 ? -6.039 -25.875 3.293 1 97.06 143 SER B O 1
ATOM 2719 N N . LEU B 1 144 ? -4.59 -24.391 4.035 1 94.62 144 LEU B N 1
ATOM 2720 C CA . LEU B 1 144 ? -3.496 -25.344 4.148 1 94.62 144 LEU B CA 1
ATOM 2721 C C . LEU B 1 144 ? -3.6 -26.141 5.449 1 94.62 144 LEU B C 1
ATOM 2723 O O . LEU B 1 144 ? -4.016 -25.594 6.48 1 94.62 144 LEU B O 1
ATOM 2727 N N . PRO B 1 145 ? -3.344 -27.438 5.465 1 88.69 145 PRO B N 1
ATOM 2728 C CA . PRO B 1 145 ? -2.898 -28.188 4.285 1 88.69 145 PRO B CA 1
ATOM 2729 C C . PRO B 1 145 ? -4.027 -28.969 3.623 1 88.69 145 PRO B C 1
ATOM 2731 O O . PRO B 1 145 ? -3.902 -29.391 2.467 1 88.69 145 PRO B O 1
ATOM 2734 N N . HIS B 1 146 ? -5.168 -29.062 4.254 1 87.69 146 HIS B N 1
ATOM 2735 C CA . HIS B 1 146 ? -6.145 -30.078 3.844 1 87.69 146 HIS B CA 1
ATOM 2736 C C . HIS B 1 146 ? -7.23 -29.453 2.971 1 87.69 146 HIS B C 1
ATOM 2738 O O . HIS B 1 146 ? -7.926 -30.172 2.244 1 87.69 146 HIS B O 1
ATOM 2744 N N . GLY B 1 147 ? -7.383 -28.156 2.914 1 92.5 147 GLY B N 1
ATOM 2745 C CA . GLY B 1 147 ? -8.445 -27.5 2.156 1 92.5 147 GLY B CA 1
ATOM 2746 C C . GLY B 1 147 ? -7.949 -26.859 0.878 1 92.5 147 GLY B C 1
ATOM 2747 O O . GLY B 1 147 ? -8.617 -25.984 0.318 1 92.5 147 GLY B O 1
ATOM 2748 N N . LEU B 1 148 ? -6.832 -27.297 0.403 1 94 148 LEU B N 1
ATOM 2749 C CA . LEU B 1 148 ? -6.172 -26.625 -0.712 1 94 148 LEU B CA 1
ATOM 2750 C C . LEU B 1 148 ? -6.984 -26.781 -1.994 1 94 148 LEU B C 1
ATOM 2752 O O . LEU B 1 148 ? -6.973 -25.891 -2.852 1 94 148 LEU B O 1
ATOM 2756 N N . THR B 1 149 ? -7.723 -27.812 -2.164 1 93.19 149 THR B N 1
ATOM 2757 C CA . THR B 1 149 ? -8.523 -28.062 -3.357 1 93.19 149 THR B CA 1
ATOM 2758 C C . THR B 1 149 ? -9.594 -27 -3.525 1 93.19 149 THR B C 1
ATOM 2760 O O . THR B 1 149 ? -10.078 -26.766 -4.637 1 93.19 149 THR B O 1
ATOM 2763 N N . GLU B 1 150 ? -9.891 -26.312 -2.467 1 94.75 150 GLU B N 1
ATOM 2764 C CA . GLU B 1 150 ? -10.93 -25.281 -2.486 1 94.75 150 GLU B CA 1
ATOM 2765 C C . GLU B 1 150 ? -10.391 -23.953 -3.021 1 94.75 150 GLU B C 1
ATOM 2767 O O . GLU B 1 150 ? -11.164 -23.094 -3.422 1 94.75 150 GLU B O 1
ATOM 2772 N N . VAL B 1 151 ? -9.062 -23.891 -3.016 1 97 151 VAL B N 1
ATOM 2773 C CA . VAL B 1 151 ? -8.547 -22.562 -3.338 1 97 151 VAL B CA 1
ATOM 2774 C C . VAL B 1 151 ? -7.711 -22.625 -4.617 1 97 151 VAL B C 1
ATOM 2776 O O . VAL B 1 151 ? -7.52 -21.609 -5.293 1 97 151 VAL B O 1
ATOM 2779 N N . VAL B 1 152 ? -7.238 -23.812 -4.996 1 97.19 152 VAL B N 1
ATOM 2780 C CA . VAL B 1 152 ? -6.391 -23.969 -6.172 1 97.19 152 VAL B CA 1
ATOM 2781 C C . VAL B 1 152 ? -7.246 -23.938 -7.434 1 97.19 152 VAL B C 1
ATOM 2783 O O . VAL B 1 152 ? -8.414 -24.328 -7.414 1 97.19 152 VAL B O 1
ATOM 2786 N N . ASP B 1 153 ? -6.73 -23.344 -8.484 1 96.19 153 ASP B N 1
ATOM 2787 C CA . ASP B 1 153 ? -7.398 -23.406 -9.781 1 96.19 153 ASP B CA 1
ATOM 2788 C C . ASP B 1 153 ? -7.875 -24.812 -10.086 1 96.19 153 ASP B C 1
ATOM 2790 O O . ASP B 1 153 ? -7.062 -25.734 -10.203 1 96.19 153 ASP B O 1
ATOM 2794 N N . ALA B 1 154 ? -9.125 -24.984 -10.32 1 92.88 154 ALA B N 1
ATOM 2795 C CA . ALA B 1 154 ? -9.734 -26.297 -10.5 1 92.88 154 ALA B CA 1
ATOM 2796 C C . ALA B 1 154 ? -9.164 -27 -11.727 1 92.88 154 ALA B C 1
ATOM 2798 O O . ALA B 1 154 ? -9.078 -28.234 -11.758 1 92.88 154 ALA B O 1
ATOM 2799 N N . ASN B 1 155 ? -8.719 -26.266 -12.68 1 91.88 155 ASN B N 1
ATOM 2800 C CA . ASN B 1 155 ? -8.18 -26.844 -13.898 1 91.88 155 ASN B CA 1
ATOM 2801 C C . ASN B 1 155 ? -6.883 -27.594 -13.633 1 91.88 155 ASN B C 1
ATOM 2803 O O . ASN B 1 155 ? -6.465 -28.438 -14.438 1 91.88 155 ASN B O 1
ATOM 2807 N N . LEU B 1 156 ? -6.246 -27.328 -12.531 1 94.19 156 LEU B N 1
ATOM 2808 C CA . LEU B 1 156 ? -4.961 -27.953 -12.227 1 94.19 156 LEU B CA 1
ATOM 2809 C C . LEU B 1 156 ? -5.148 -29.328 -11.609 1 94.19 156 LEU B C 1
ATOM 2811 O O . LEU B 1 156 ? -4.23 -30.156 -11.617 1 94.19 156 LEU B O 1
ATOM 2815 N N . VAL B 1 157 ? -6.309 -29.547 -11.055 1 88.88 157 VAL B N 1
ATOM 2816 C CA . VAL B 1 157 ? -6.48 -30.781 -10.297 1 88.88 157 VAL B CA 1
ATOM 2817 C C . VAL B 1 157 ? -7.676 -31.562 -10.836 1 88.88 157 VAL B C 1
ATOM 2819 O O . VAL B 1 157 ? -8.172 -32.469 -10.18 1 88.88 157 VAL B O 1
ATOM 2822 N N . ARG B 1 158 ? -8.164 -31.266 -11.922 1 84 158 ARG B N 1
ATOM 2823 C CA . ARG B 1 158 ? -9.305 -31.938 -12.531 1 84 158 ARG B CA 1
ATOM 2824 C C . ARG B 1 158 ? -8.992 -33.406 -12.828 1 84 158 ARG B C 1
ATOM 2826 O O . ARG B 1 158 ? -9.82 -34.281 -12.594 1 84 158 ARG B O 1
ATOM 2833 N N . GLU B 1 159 ? -7.809 -33.656 -13.281 1 80.12 159 GLU B N 1
ATOM 2834 C CA . GLU B 1 159 ? -7.449 -35.031 -13.617 1 80.12 159 GLU B CA 1
ATOM 2835 C C . GLU B 1 159 ? -6.91 -35.781 -12.391 1 80.12 159 GLU B C 1
ATOM 2837 O O . GLU B 1 159 ? -6.137 -35.219 -11.617 1 80.12 159 GLU B O 1
ATOM 2842 N N . GLU B 1 160 ? -7.293 -36.938 -12.258 1 78.81 160 GLU B N 1
ATOM 2843 C CA . GLU B 1 160 ? -6.953 -37.781 -11.102 1 78.81 160 GLU B CA 1
ATOM 2844 C C . GLU B 1 160 ? -5.508 -38.25 -11.188 1 78.81 160 GLU B C 1
ATOM 2846 O O . GLU B 1 160 ? -4.914 -38.625 -10.172 1 78.81 160 GLU B O 1
ATOM 2851 N N . GLN B 1 161 ? -5.012 -38.219 -12.297 1 85.19 161 GLN B N 1
ATOM 2852 C CA . GLN B 1 161 ? -3.646 -38.719 -12.438 1 85.19 161 GLN B CA 1
ATOM 2853 C C . GLN B 1 161 ? -2.678 -37.906 -11.562 1 85.19 161 GLN B C 1
ATOM 2855 O O . GLN B 1 161 ? -2.643 -36.688 -11.617 1 85.19 161 GLN B O 1
ATOM 2860 N N . ALA B 1 162 ? -1.99 -38.562 -10.688 1 90.69 162 ALA B N 1
ATOM 2861 C CA . ALA B 1 162 ? -0.951 -38.031 -9.805 1 90.69 162 ALA B CA 1
ATOM 2862 C C . ALA B 1 162 ? -1.506 -36.938 -8.898 1 90.69 162 ALA B C 1
ATOM 2864 O O . ALA B 1 162 ? -0.814 -35.969 -8.594 1 90.69 162 ALA B O 1
ATOM 2865 N N . PHE B 1 163 ? -2.682 -37.031 -8.484 1 91.25 163 PHE B N 1
ATOM 2866 C CA . PHE B 1 163 ? -3.367 -36.031 -7.684 1 91.25 163 PHE B CA 1
ATOM 2867 C C . PHE B 1 163 ? -2.594 -35.75 -6.402 1 91.25 163 PHE B C 1
ATOM 2869 O O . PHE B 1 163 ? -2.342 -34.594 -6.074 1 91.25 163 PHE B O 1
ATOM 2876 N N . ALA B 1 164 ? -2.188 -36.812 -5.75 1 91.31 164 ALA B N 1
ATOM 2877 C CA . ALA B 1 164 ? -1.482 -36.625 -4.48 1 91.31 164 ALA B CA 1
ATOM 2878 C C . ALA B 1 164 ? -0.179 -35.875 -4.672 1 91.31 164 ALA B C 1
ATOM 2880 O O . ALA B 1 164 ? 0.139 -34.969 -3.887 1 91.31 164 ALA B O 1
ATOM 2881 N N . ALA B 1 165 ? 0.545 -36.188 -5.703 1 93.06 165 ALA B N 1
ATOM 2882 C CA . ALA B 1 165 ? 1.814 -35.531 -5.988 1 93.06 165 ALA B CA 1
ATOM 2883 C C . ALA B 1 165 ? 1.598 -34.062 -6.375 1 93.06 165 ALA B C 1
ATOM 2885 O O . ALA B 1 165 ? 2.355 -33.188 -5.953 1 93.06 165 ALA B O 1
ATOM 2886 N N . LYS B 1 166 ? 0.594 -33.875 -7.18 1 93.75 166 LYS B N 1
ATOM 2887 C CA . LYS B 1 166 ? 0.246 -32.5 -7.578 1 93.75 166 LYS B CA 1
ATOM 2888 C C . LYS B 1 166 ? -0.1 -31.641 -6.367 1 93.75 166 LYS B C 1
ATOM 2890 O O . LYS B 1 166 ? 0.385 -30.516 -6.234 1 93.75 166 LYS B O 1
ATOM 2895 N N . MET B 1 167 ? -0.849 -32.25 -5.48 1 94 167 MET B N 1
ATOM 2896 C CA . MET B 1 167 ? -1.289 -31.5 -4.297 1 94 167 MET B CA 1
ATOM 2897 C C . MET B 1 167 ? -0.112 -31.203 -3.375 1 94 167 MET B C 1
ATOM 2899 O O . MET B 1 167 ? -0.006 -30.094 -2.838 1 94 167 MET B O 1
ATOM 2903 N N . ASP B 1 168 ? 0.764 -32.156 -3.229 1 95.19 168 ASP B N 1
ATOM 2904 C CA . ASP B 1 168 ? 1.956 -31.938 -2.414 1 95.19 168 ASP B CA 1
ATOM 2905 C C . ASP B 1 168 ? 2.807 -30.797 -2.977 1 95.19 168 ASP B C 1
ATOM 2907 O O . ASP B 1 168 ? 3.33 -29.969 -2.223 1 95.19 168 ASP B O 1
ATOM 2911 N N .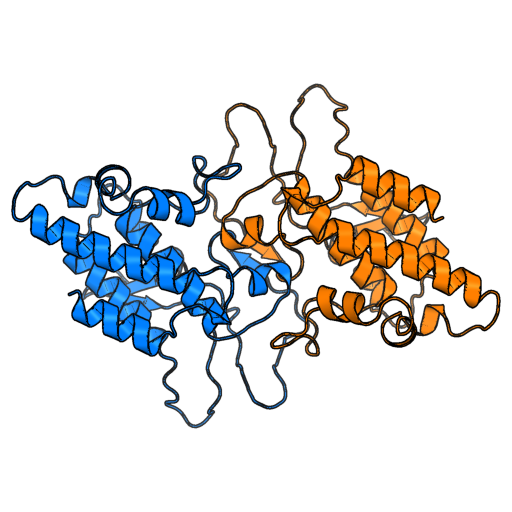 CYS B 1 169 ? 2.895 -30.781 -4.262 1 96.38 169 CYS B N 1
ATOM 2912 C CA . CYS B 1 169 ? 3.65 -29.734 -4.949 1 96.38 169 CYS B CA 1
ATOM 2913 C C . CYS B 1 169 ? 3.039 -28.359 -4.695 1 96.38 169 CYS B C 1
ATOM 2915 O O . CYS B 1 169 ? 3.742 -27.422 -4.312 1 96.38 169 CYS B O 1
ATOM 2917 N N . ILE B 1 170 ? 1.774 -28.297 -4.832 1 97.25 170 ILE B N 1
ATOM 2918 C CA . ILE B 1 170 ? 1.088 -27.016 -4.695 1 97.25 170 ILE B CA 1
ATOM 2919 C C . ILE B 1 170 ? 1.142 -26.562 -3.24 1 97.25 170 ILE B C 1
ATOM 2921 O O . ILE B 1 170 ? 1.305 -25.375 -2.967 1 97.25 170 ILE B O 1
ATOM 2925 N N . VAL B 1 171 ? 1.024 -27.516 -2.289 1 97.75 171 VAL B N 1
ATOM 2926 C CA . VAL B 1 171 ? 1.157 -27.172 -0.878 1 97.75 171 VAL B CA 1
ATOM 2927 C C . VAL B 1 171 ? 2.516 -26.516 -0.629 1 97.75 171 VAL B C 1
ATOM 2929 O O . VAL B 1 171 ? 2.604 -25.484 0.029 1 97.75 171 VAL B O 1
ATOM 2932 N N . SER B 1 172 ? 3.549 -27.078 -1.181 1 98.25 172 SER B N 1
ATOM 2933 C CA . SER B 1 172 ? 4.902 -26.562 -1.004 1 98.25 172 SER B CA 1
ATOM 2934 C C . SER B 1 172 ? 5.039 -25.172 -1.605 1 98.25 172 SER B C 1
ATOM 2936 O O . SER B 1 172 ? 5.688 -24.297 -1.022 1 98.25 172 SER B O 1
ATOM 2938 N N . ILE B 1 173 ? 4.434 -24.953 -2.738 1 98.56 173 ILE B N 1
ATOM 2939 C CA . ILE B 1 173 ? 4.484 -23.672 -3.416 1 98.56 173 ILE B CA 1
ATOM 2940 C C . ILE B 1 173 ? 3.762 -22.609 -2.578 1 98.56 173 ILE B C 1
ATOM 2942 O O . ILE B 1 173 ? 4.27 -21.516 -2.391 1 98.56 173 ILE B O 1
ATOM 2946 N N . MET B 1 174 ? 2.592 -23 -2.025 1 98.56 174 MET B N 1
ATOM 2947 C CA . MET B 1 174 ? 1.809 -22.062 -1.223 1 98.56 174 MET B CA 1
ATOM 2948 C C . MET B 1 174 ? 2.531 -21.719 0.075 1 98.56 174 MET B C 1
ATOM 2950 O O . MET B 1 174 ? 2.502 -20.578 0.523 1 98.56 174 MET B O 1
ATOM 2954 N N . ASP B 1 175 ? 3.154 -22.719 0.599 1 98.56 175 ASP B N 1
ATOM 2955 C CA . ASP B 1 175 ? 3.943 -22.469 1.8 1 98.56 175 ASP B CA 1
ATOM 2956 C C . ASP B 1 175 ? 5.055 -21.453 1.521 1 98.56 175 ASP B C 1
ATOM 2958 O O . ASP B 1 175 ? 5.277 -20.531 2.311 1 98.56 175 ASP B O 1
ATOM 2962 N N . LEU B 1 176 ? 5.734 -21.656 0.473 1 98.81 176 LEU B N 1
ATOM 2963 C CA . LEU B 1 176 ? 6.781 -20.719 0.069 1 98.81 176 LEU B CA 1
ATOM 2964 C C . LEU B 1 176 ? 6.211 -19.328 -0.163 1 98.81 176 LEU B C 1
ATOM 2966 O O . LEU B 1 176 ? 6.801 -18.328 0.26 1 98.81 176 LEU B O 1
ATOM 2970 N N . ALA B 1 177 ? 5.082 -19.25 -0.868 1 98.88 177 ALA B N 1
ATOM 2971 C CA . ALA B 1 177 ? 4.43 -17.969 -1.137 1 98.88 177 ALA B CA 1
ATOM 2972 C C . ALA B 1 177 ? 4.121 -17.219 0.16 1 98.88 177 ALA B C 1
ATOM 2974 O O . ALA B 1 177 ? 4.348 -16.016 0.26 1 98.88 177 ALA B O 1
ATOM 2975 N N . LEU B 1 178 ? 3.648 -17.969 1.15 1 98.75 178 LEU B N 1
ATOM 2976 C CA . LEU B 1 178 ? 3.307 -17.375 2.439 1 98.75 178 LEU B CA 1
ATOM 2977 C C . LEU B 1 178 ? 4.559 -16.891 3.168 1 98.75 178 LEU B C 1
ATOM 2979 O O . LEU B 1 178 ? 4.531 -15.867 3.846 1 98.75 178 LEU B O 1
ATOM 2983 N N . ASP B 1 179 ? 5.656 -17.625 2.99 1 98.81 179 ASP B N 1
ATOM 2984 C CA . ASP B 1 179 ? 6.934 -17.188 3.551 1 98.81 179 ASP B CA 1
ATOM 2985 C C . ASP B 1 179 ? 7.395 -15.883 2.922 1 98.81 179 ASP B C 1
ATOM 2987 O O . ASP B 1 179 ? 8.055 -15.07 3.576 1 98.81 179 ASP B O 1
ATOM 2991 N N . CYS B 1 180 ? 7.082 -15.656 1.709 1 98.81 180 CYS B N 1
ATOM 2992 C CA . CYS B 1 180 ? 7.457 -14.445 0.985 1 98.81 180 CYS B CA 1
ATOM 2993 C C . CYS B 1 180 ? 6.602 -13.266 1.419 1 98.81 180 CYS B C 1
ATOM 2995 O O . CYS B 1 180 ? 7.039 -12.109 1.338 1 98.81 180 CYS B O 1
ATOM 2997 N N . CYS B 1 181 ? 5.355 -13.523 1.929 1 98.06 181 CYS B N 1
ATOM 2998 C CA . CYS B 1 181 ? 4.367 -12.469 2.115 1 98.06 181 CYS B CA 1
ATOM 2999 C C . CYS B 1 181 ? 4.176 -12.156 3.596 1 98.06 181 CYS B C 1
ATOM 3001 O O . CYS B 1 181 ? 3.102 -11.711 4.004 1 98.06 181 CYS B O 1
ATOM 3003 N N . MET B 1 182 ? 5.211 -12.531 4.328 1 98 182 MET B N 1
ATOM 3004 C CA . MET B 1 182 ? 5.105 -12.156 5.734 1 98 182 MET B CA 1
ATOM 3005 C C . MET B 1 182 ? 4.922 -10.648 5.879 1 98 182 MET B C 1
ATOM 3007 O O . MET B 1 182 ? 5.527 -9.867 5.141 1 98 182 MET B O 1
ATOM 3011 N N . GLU B 1 183 ? 4.125 -10.242 6.84 1 95.62 183 GLU B N 1
ATOM 3012 C CA . GLU B 1 183 ? 3.836 -8.828 7.051 1 95.62 183 GLU B CA 1
ATOM 3013 C C . GLU B 1 183 ? 5.113 -8.039 7.34 1 95.62 183 GLU B C 1
ATOM 3015 O O . GLU B 1 183 ? 5.344 -6.984 6.75 1 95.62 183 GLU B O 1
ATOM 3020 N N . SER B 1 184 ? 5.93 -8.555 8.242 1 95.12 184 SER B N 1
ATOM 3021 C CA . SER B 1 184 ? 7.199 -7.914 8.57 1 95.12 184 SER B CA 1
ATOM 3022 C C . SER B 1 184 ? 8.273 -8.258 7.551 1 95.12 184 SER B C 1
ATOM 3024 O O . SER B 1 184 ? 8.539 -9.438 7.289 1 95.12 184 SER B O 1
ATOM 3026 N N . PRO B 1 185 ? 8.906 -7.312 7.008 1 96.19 185 PRO B N 1
ATOM 3027 C CA . PRO B 1 185 ? 9.922 -7.602 5.996 1 96.19 185 PRO B CA 1
ATOM 3028 C C . PRO B 1 185 ? 11.062 -8.469 6.535 1 96.19 185 PRO B C 1
ATOM 3030 O O . PRO B 1 185 ? 11.602 -9.305 5.812 1 96.19 185 PRO B O 1
ATOM 3033 N N . GLY B 1 186 ? 11.414 -8.219 7.793 1 95.69 186 GLY B N 1
ATOM 3034 C CA . GLY B 1 186 ? 12.516 -8.969 8.383 1 95.69 186 GLY B CA 1
ATOM 3035 C C . GLY B 1 186 ? 12.234 -10.453 8.508 1 95.69 186 GLY B C 1
ATOM 3036 O O . GLY B 1 186 ? 13.156 -11.258 8.641 1 95.69 186 GLY B O 1
ATOM 3037 N N . LYS B 1 187 ? 11.023 -10.898 8.453 1 97.81 187 LYS B N 1
ATOM 3038 C CA . LYS B 1 187 ? 10.625 -12.297 8.602 1 97.81 187 LYS B CA 1
ATOM 3039 C C . LYS B 1 187 ? 10.453 -12.969 7.238 1 97.81 187 LYS B C 1
ATOM 3041 O O . LYS B 1 187 ? 10.281 -14.18 7.16 1 97.81 187 LYS B O 1
ATOM 3046 N N . ARG B 1 188 ? 10.539 -12.242 6.172 1 98.25 188 ARG B N 1
ATOM 3047 C CA . ARG B 1 188 ? 10.375 -12.797 4.832 1 98.25 188 ARG B CA 1
ATOM 3048 C C . ARG B 1 188 ? 11.625 -13.555 4.395 1 98.25 188 ARG B C 1
ATOM 3050 O O . ARG B 1 188 ? 12.742 -13.125 4.676 1 98.25 188 ARG B O 1
ATOM 3057 N N . ILE B 1 189 ? 11.445 -14.594 3.756 1 98.19 189 ILE B N 1
ATOM 3058 C CA . ILE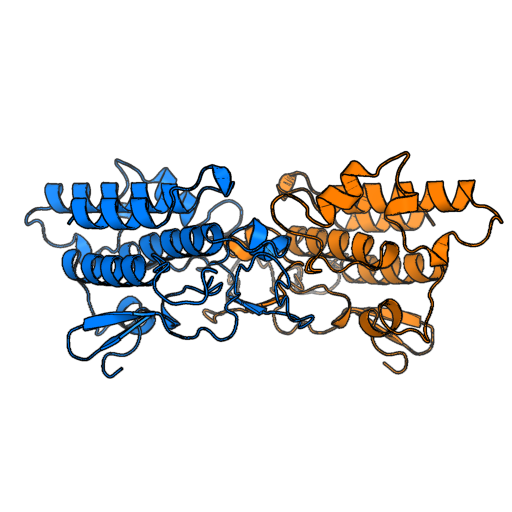 B 1 189 ? 12.539 -15.281 3.076 1 98.19 189 ILE B CA 1
ATOM 3059 C C . ILE B 1 189 ? 13.18 -14.336 2.059 1 98.19 189 ILE B C 1
ATOM 3061 O O . ILE B 1 189 ? 12.531 -13.422 1.554 1 98.19 189 ILE B O 1
ATOM 3065 N N . ASN B 1 190 ? 14.484 -14.438 1.802 1 96.44 190 ASN B N 1
ATOM 3066 C CA . ASN B 1 190 ? 15.094 -13.625 0.754 1 96.44 190 ASN B CA 1
ATOM 3067 C C . ASN B 1 190 ? 14.914 -14.258 -0.623 1 96.44 190 ASN B C 1
ATOM 3069 O O . ASN B 1 190 ? 14.57 -15.438 -0.729 1 96.44 190 ASN B O 1
ATOM 3073 N N . MET B 1 191 ? 15.141 -13.5 -1.631 1 96.25 191 MET B N 1
ATOM 3074 C CA . MET B 1 191 ? 14.789 -13.93 -2.982 1 96.25 191 MET B CA 1
ATOM 3075 C C . MET B 1 191 ? 15.656 -15.102 -3.426 1 96.25 191 MET B C 1
ATOM 3077 O O . MET B 1 191 ? 15.172 -16.016 -4.105 1 96.25 191 MET B O 1
ATOM 3081 N N . THR B 1 192 ? 16.922 -15.055 -3.064 1 95.06 192 THR B N 1
ATOM 3082 C CA . THR B 1 192 ? 17.828 -16.141 -3.436 1 95.06 192 THR B CA 1
ATOM 3083 C C . THR B 1 192 ? 17.312 -17.484 -2.895 1 95.06 192 THR B C 1
ATOM 3085 O O . THR B 1 192 ? 17.219 -18.453 -3.633 1 95.06 192 THR B O 1
ATOM 3088 N N . ASP B 1 193 ? 16.953 -17.469 -1.653 1 97.12 193 ASP B N 1
ATOM 3089 C CA . ASP B 1 193 ? 16.438 -18.688 -1.03 1 97.12 193 ASP B CA 1
ATOM 3090 C C . ASP B 1 193 ? 15.086 -19.078 -1.615 1 97.12 193 ASP B C 1
ATOM 3092 O O . ASP B 1 193 ? 14.812 -20.266 -1.822 1 97.12 193 ASP B O 1
ATOM 3096 N N . ALA B 1 194 ? 14.227 -18.125 -1.853 1 97.94 194 ALA B N 1
ATOM 3097 C CA . ALA B 1 194 ? 12.914 -18.406 -2.434 1 97.94 194 ALA B CA 1
ATOM 3098 C C . ALA B 1 194 ? 13.055 -19.047 -3.809 1 97.94 194 ALA B C 1
ATOM 3100 O O . ALA B 1 194 ? 12.391 -20.047 -4.098 1 97.94 194 ALA B O 1
ATOM 3101 N N . ALA B 1 195 ? 13.945 -18.469 -4.605 1 96.56 195 ALA B N 1
ATOM 3102 C CA . ALA B 1 195 ? 14.18 -19 -5.945 1 96.56 195 ALA B CA 1
ATOM 3103 C C . ALA B 1 195 ? 14.727 -20.422 -5.875 1 96.56 195 ALA B C 1
ATOM 3105 O O . ALA B 1 195 ? 14.289 -21.297 -6.625 1 96.56 195 ALA B O 1
ATOM 3106 N N . ALA B 1 196 ? 15.617 -20.641 -4.98 1 97.06 196 ALA B N 1
ATOM 3107 C CA . ALA B 1 196 ? 16.219 -21.969 -4.82 1 97.06 196 ALA B CA 1
ATOM 3108 C C . ALA B 1 196 ? 15.172 -22.984 -4.367 1 97.06 196 ALA B C 1
ATOM 3110 O O . ALA B 1 196 ? 15.133 -24.109 -4.871 1 97.06 196 ALA B O 1
ATOM 3111 N N . LYS B 1 197 ? 14.375 -22.625 -3.438 1 98.12 197 LYS B N 1
ATOM 3112 C CA . LYS B 1 197 ? 13.336 -23.516 -2.928 1 98.12 197 LYS B CA 1
ATOM 3113 C C . LYS B 1 197 ? 12.336 -23.875 -4.023 1 98.12 197 LYS B C 1
ATOM 3115 O O . LYS B 1 197 ? 11.906 -25.031 -4.117 1 98.12 197 LYS B O 1
ATOM 3120 N N . LEU B 1 198 ? 11.953 -22.891 -4.812 1 98.06 198 LEU B N 1
ATOM 3121 C CA . LEU B 1 198 ? 11 -23.156 -5.879 1 98.06 198 LEU B CA 1
ATOM 3122 C C . LEU B 1 198 ? 11.57 -24.141 -6.895 1 98.06 198 LEU B C 1
ATOM 3124 O O . LEU B 1 198 ? 10.867 -25.031 -7.363 1 98.06 198 LEU B O 1
ATOM 3128 N N . LYS B 1 199 ? 12.867 -24.016 -7.199 1 97.12 199 LYS B N 1
ATOM 3129 C CA . LYS B 1 199 ? 13.547 -24.938 -8.109 1 97.12 199 LYS B CA 1
ATOM 3130 C C . LYS B 1 199 ? 13.562 -26.344 -7.539 1 97.12 199 LYS B C 1
ATOM 3132 O O . LYS B 1 199 ? 13.422 -27.328 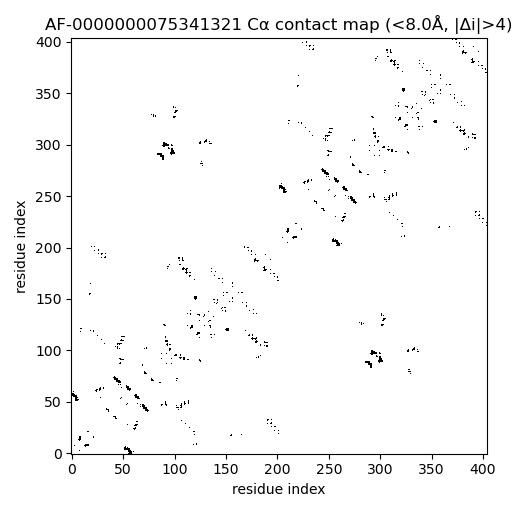-8.281 1 97.12 199 LYS B O 1
ATOM 3137 N N . LYS B 1 200 ? 13.672 -26.484 -6.242 1 97.31 200 LYS B N 1
ATOM 3138 C CA . LYS B 1 200 ? 13.719 -27.781 -5.59 1 97.31 200 LYS B CA 1
ATOM 3139 C C . LYS B 1 200 ? 12.344 -28.453 -5.602 1 97.31 200 LYS B C 1
ATOM 3141 O O . LYS B 1 200 ? 12.242 -29.672 -5.648 1 97.31 200 LYS B O 1
ATOM 3146 N N . ILE B 1 201 ? 11.289 -27.672 -5.508 1 96.81 201 ILE B N 1
ATOM 3147 C CA . ILE B 1 201 ? 9.922 -28.188 -5.52 1 96.81 201 ILE B CA 1
ATOM 3148 C C . ILE B 1 201 ? 9.625 -28.828 -6.871 1 96.81 201 ILE B C 1
ATOM 3150 O O . ILE B 1 201 ? 8.93 -29.844 -6.941 1 96.81 201 ILE B O 1
ATOM 3154 N N . LYS B 1 202 ? 10.18 -28.156 -7.926 1 91.62 202 LYS B N 1
ATOM 3155 C CA . LYS B 1 202 ? 9.961 -28.688 -9.266 1 91.62 202 LYS B CA 1
ATOM 3156 C C . LYS B 1 202 ? 10.531 -30.094 -9.391 1 91.62 202 LYS B C 1
ATOM 3158 O O . LYS B 1 202 ? 9.906 -30.984 -9.984 1 91.62 202 LYS B O 1
#

Secondary structure (DSSP, 8-state):
-TT-BHHHHHH-TT----HHHHHHHHHHHHHHHS--TTSSS-SPEE-S---GGGEEE-TT--EEE---TT-EE--SS-----SSPPEEETTSS-HHHHHH----HHHHHHHHHHHHHHHHH---TT-TT--TT--HHHHHHHHTTTTGGGTS-GGGTSS-TTHHHHHHHHHHHHHHHHHHT-SSGGGSPPHHHHHHHHHHH-/-TT-BHHHHHH-TT----HHHHHHHHHHHHHHHS--TTSSS-SPEE-S---GGGEEE-TT--EEE---TT-EE--SS-----SSPPEEETTSS-HHHHHH----HHHHHHHHHHHHHHHHH---TT-TT--TT--HHHHHHHHTTTTGGGTS-GGGTSS-TTHHHHHHHHHHHHHHHHHHT-SSGGGSPPHHHHHHHHHHH-

pLDDT: mean 90.57, std 13.62, range [40.81, 98.88]

Solvent-accessible surface area (backbone atoms only — not comparable to full-atom values): 21888 Å² total; per-residue (Å²): 96,85,64,36,28,49,40,54,40,67,72,36,90,88,40,82,70,52,67,66,57,49,49,50,32,50,46,37,43,34,59,67,62,42,41,68,68,66,62,93,69,73,42,47,68,32,50,70,58,60,48,47,76,31,26,31,18,34,90,84,60,50,39,39,80,50,77,63,85,68,42,40,56,56,44,96,74,74,45,71,55,63,93,56,90,48,69,38,52,53,20,35,31,25,38,55,28,21,28,31,36,33,79,51,69,54,35,47,27,18,13,47,15,50,46,50,48,27,72,50,32,64,48,60,33,59,37,77,85,28,44,83,89,42,27,52,70,52,54,52,58,71,20,58,82,84,44,42,79,79,54,39,36,60,84,68,62,67,57,71,76,63,42,69,60,51,48,53,44,49,51,53,51,49,51,50,20,52,39,20,49,38,81,51,62,90,71,26,56,51,48,62,58,50,32,51,51,54,60,68,67,103,95,85,63,37,27,47,40,52,40,67,72,36,93,89,42,84,68,53,68,66,58,50,48,50,31,50,46,36,44,34,59,68,62,41,42,69,71,65,64,92,70,73,44,46,68,33,49,71,56,60,48,48,78,30,28,32,17,33,90,83,62,51,39,38,80,50,76,65,85,69,41,43,57,58,44,95,75,76,47,73,56,64,93,57,89,49,72,38,52,53,20,36,31,27,38,54,31,22,28,32,36,34,79,51,69,54,36,47,26,18,12,49,13,49,46,51,46,26,72,51,30,63,48,62,34,58,38,74,85,28,44,83,88,41,28,52,69,52,54,53,58,71,20,57,83,84,44,41,78,78,52,38,35,60,83,68,61,68,58,69,77,62,42,70,59,52,49,53,46,51,51,53,51,49,52,50,19,51,38,19,49,38,80,52,61,89,70,25,55,53,50,62,57,50,34,51,51,54,60,67,68,105

Organism: Citrus sinensis (NCBI:txid2711)

Radius of gyration: 22.89 Å; Cα contacts (8 Å, |Δi|>4): 713; chains: 2; bounding box: 60×72×54 Å

Foldseek 3Di:
DVVAWQLCQLPPPVHDDAPVLLLQQLLLVLVQLPQPCPDPQNWGKAQQEDDRNQWTADPVRHTDGHDSVPIWTRDPPCRPPPPDDDDYDPQQFQPCCVPPVDDDSLRVLQSSLQRLLCSFQVDGQPDPVQDDPRGSLNVCVVCPPPNNCVRGDVVRQVDPVCNVLSSVLSNQSNVLSNLSNDNDSVSHDGSVVSSVSSVVSD/DVVAWQLCQLPPPVHDDAPVLLLQQLLLVLVQLPQPCPDPQNWGKAQQEDDRNQWTADPVRHTDGHDSVPIWTRDPPCRPPPPDDDDYDPQQFQPCCVPPVDDDSLRVLQSSLQRLLCSFQVDGQPDPVQDDPRGSLNVCVVCPPPNNCVRGDVVRQVDPPCNVLSSVLSNQSNVLSNLSNDNDSVSHDGSVVSSVSSVVSD